Protein AF-0000000065782515 (afdb_homodimer)

Solvent-accessible surface area (backbone atoms only — not comparable to full-atom values): 26116 Å² total; per-residue (Å²): 116,58,56,31,37,41,36,32,45,35,47,73,40,68,73,28,68,67,53,33,52,54,46,47,52,49,58,46,67,49,81,62,50,52,34,40,30,36,56,42,63,67,60,34,43,53,55,33,48,52,59,72,38,81,82,46,72,58,95,89,34,67,48,20,48,75,70,47,44,49,45,44,34,13,34,26,47,5,39,51,32,50,44,50,20,17,37,29,40,43,53,74,25,47,16,30,40,39,40,16,31,34,56,53,28,25,36,20,40,66,45,66,75,50,95,87,42,74,39,43,43,27,36,42,81,72,47,64,45,47,61,65,56,54,55,35,48,73,71,63,33,30,47,32,36,23,35,34,26,14,52,61,74,35,40,69,18,47,30,58,40,67,55,50,47,38,52,51,37,38,53,39,29,84,72,24,45,19,32,38,34,40,26,38,91,48,56,29,53,40,68,38,85,92,37,82,81,36,53,38,55,67,39,31,65,69,55,45,54,51,35,47,74,72,55,54,50,47,80,80,47,45,64,55,52,52,46,44,53,53,22,43,75,64,52,23,70,39,35,33,32,22,24,54,88,46,49,51,45,37,67,73,63,64,42,92,64,34,15,34,48,45,81,127,116,58,57,29,36,41,35,34,45,36,48,72,39,69,72,29,68,67,54,33,52,54,46,47,51,47,58,43,67,49,81,61,49,52,35,40,29,37,55,43,64,67,60,34,43,53,54,33,47,53,57,73,39,84,81,46,72,57,94,89,35,68,48,20,48,75,70,48,44,50,45,43,35,12,34,25,47,4,39,50,31,48,45,50,19,17,37,28,40,44,55,73,25,46,15,32,41,37,40,16,31,33,56,54,28,25,36,20,41,65,46,65,74,50,98,87,41,74,38,45,43,26,36,41,80,74,46,62,44,48,63,64,57,53,54,37,49,74,70,62,34,30,47,33,36,23,33,34,25,14,51,61,73,34,40,70,18,48,29,58,39,65,56,50,46,38,52,51,39,38,52,37,29,84,72,25,45,19,32,39,34,40,26,36,90,48,55,29,52,39,68,38,86,91,38,82,81,37,52,39,56,66,40,31,66,68,54,44,54,49,35,48,73,70,55,53,50,47,82,79,49,44,63,54,52,53,46,43,54,52,22,41,77,63,54,23,69,38,36,34,32,22,23,55,89,44,48,50,45,37,68,73,64,64,42,92,63,34,15,33,49,45,81,128

Foldseek 3Di:
DFEEEEEEEEQVQLVDPVSVLVLLLLVLPFDGHYAYFYEHVVVLQVVCVVVVHHWDDDLNATQQAPVSLVSRCCGQQPVRQVVSQVSNVVSVQAEDEEECPVVVQWAFDQDDQDPNDRSHQATDTDDGDCVVVVVCVVVRYYYYYGQWHAHVPPGIGGYDRLLVSLRNLLNCLVPHQYEYEYAYAAQAQAQDPVDSPRFDQEDEPVNVVVCVVVCSDPSNCVVNVVSQVVSVVSRHNWYFYGHSVCSCCCRVVVDRTYYIYDYD/DFEEEEEEEEQVQLVDPVSVLVLLLLVLPFDGHYAYFYEHVVVLQVVCVVVVHHWDDDLNATQQAPVSLVSRCCGQQPVRQVVSQVSNVVSVQAEDEEECPVVVQWAFDQDDQDPNDRSHQATDTDDGDCVVVVVCVVVRYYYYYGQWHAHVPPGIGGYDRLLVSLRNLLVCLVPHQYEYEYAYAAQAQAQDPVDSPRFAQEDEPVNVVVCVVVCSDPSNCVVNVVSQVVSVVSRHNWYFYGHSVCSCCCRVVVDRTYYIYDYD

Structure (mmCIF, N/CA/C/O backbone):
data_AF-0000000065782515-model_v1
#
loop_
_entity.id
_entity.type
_entity.pdbx_description
1 polymer 'Acetylglutamate kinase'
#
loop_
_atom_site.group_PDB
_atom_site.id
_atom_site.type_symbol
_atom_site.label_atom_id
_atom_site.label_alt_id
_atom_site.label_comp_id
_atom_site.label_asym_id
_atom_site.label_entity_id
_atom_site.label_seq_id
_atom_site.pdbx_PDB_ins_code
_atom_site.Cartn_x
_atom_site.Cartn_y
_atom_site.Cartn_z
_atom_site.occupancy
_atom_site.B_iso_or_equiv
_atom_site.auth_seq_id
_atom_site.auth_comp_id
_atom_site.auth_asym_id
_atom_site.auth_atom_id
_atom_site.pdbx_PDB_model_num
ATOM 1 N N . MET A 1 1 ? 14.914 10.148 24.656 1 89.19 1 MET A N 1
ATOM 2 C CA . MET A 1 1 ? 14.195 9.477 23.578 1 89.19 1 MET A CA 1
ATOM 3 C C . MET A 1 1 ? 14.359 10.234 22.25 1 89.19 1 MET A C 1
ATOM 5 O O . MET A 1 1 ? 14.375 11.469 22.25 1 89.19 1 MET A O 1
ATOM 9 N N . GLN A 1 2 ? 14.516 9.484 21.094 1 96.38 2 GLN A N 1
ATOM 10 C CA . GLN A 1 2 ? 14.602 10.148 19.797 1 96.38 2 GLN A CA 1
ATOM 11 C C . GLN A 1 2 ? 13.281 10.844 19.453 1 96.38 2 GLN A C 1
ATOM 13 O O . GLN A 1 2 ? 12.211 10.375 19.828 1 96.38 2 GLN A O 1
ATOM 18 N N . LYS A 1 3 ? 13.352 11.953 18.781 1 97.81 3 LYS A N 1
ATOM 19 C CA . LYS A 1 3 ? 12.156 12.664 18.328 1 97.81 3 LYS A CA 1
ATOM 20 C C . LYS A 1 3 ? 11.516 11.961 17.141 1 97.81 3 LYS A C 1
ATOM 22 O O . LYS A 1 3 ? 12.219 11.43 16.266 1 97.81 3 LYS A O 1
ATOM 27 N N . LEU A 1 4 ? 10.25 11.945 17.125 1 98.69 4 LEU A N 1
ATOM 28 C CA . LEU A 1 4 ? 9.453 11.492 15.992 1 98.69 4 LEU A CA 1
ATOM 29 C C . LEU A 1 4 ? 8.359 12.5 15.656 1 98.69 4 LEU A C 1
ATOM 31 O O . LEU A 1 4 ? 7.613 12.93 16.531 1 98.69 4 LEU A O 1
ATOM 35 N N . TYR A 1 5 ? 8.32 12.922 14.43 1 98.69 5 TYR A N 1
ATOM 36 C CA . TYR A 1 5 ? 7.246 13.781 13.953 1 98.69 5 TYR A CA 1
ATOM 37 C C . TYR A 1 5 ? 6.242 12.992 13.125 1 98.69 5 TYR A C 1
ATOM 39 O O . TYR A 1 5 ? 6.617 12.312 12.164 1 98.69 5 TYR A O 1
ATOM 47 N N . ILE A 1 6 ? 5.016 12.992 13.516 1 98.75 6 ILE A N 1
ATOM 48 C CA . ILE A 1 6 ? 3.908 12.492 12.711 1 98.75 6 ILE A CA 1
ATOM 49 C C . ILE A 1 6 ? 3.174 13.656 12.055 1 98.75 6 ILE A C 1
ATOM 51 O O . ILE A 1 6 ? 2.576 14.484 12.742 1 98.75 6 ILE A O 1
ATOM 55 N N . ILE A 1 7 ? 3.242 13.703 10.773 1 98.75 7 ILE A N 1
ATOM 56 C CA . ILE A 1 7 ? 2.773 14.852 10.008 1 98.75 7 ILE A CA 1
ATOM 57 C C . ILE A 1 7 ? 1.565 14.445 9.164 1 98.75 7 ILE A C 1
ATOM 59 O O . ILE A 1 7 ? 1.663 13.57 8.305 1 98.75 7 ILE A O 1
ATOM 63 N N . LYS A 1 8 ? 0.46 15.023 9.453 1 97.94 8 LYS A N 1
ATOM 64 C CA . LYS A 1 8 ? -0.743 14.859 8.641 1 97.94 8 LYS A CA 1
ATOM 65 C C . LYS A 1 8 ? -0.917 16.031 7.672 1 97.94 8 LYS A C 1
ATOM 67 O O . LYS A 1 8 ? -0.991 17.188 8.094 1 97.94 8 LYS A O 1
ATOM 72 N N . VAL A 1 9 ? -0.971 15.711 6.426 1 97.06 9 VAL A N 1
ATOM 73 C CA . VAL A 1 9 ? -1.104 16.766 5.418 1 97.06 9 VAL A CA 1
ATOM 74 C C . VAL A 1 9 ? -2.553 16.844 4.945 1 97.06 9 VAL A C 1
ATOM 76 O O . VAL A 1 9 ? -3.219 15.812 4.781 1 97.06 9 VAL A O 1
ATOM 79 N N . GLY A 1 10 ? -3.043 18.062 4.75 1 91.38 10 GLY A N 1
ATOM 80 C CA . GLY A 1 10 ? -4.426 18.312 4.371 1 91.38 10 GLY A CA 1
ATOM 81 C C . GLY A 1 10 ? -4.703 18 2.91 1 91.38 10 GLY A C 1
ATOM 82 O O . GLY A 1 10 ? -3.779 17.938 2.1 1 91.38 10 GLY A O 1
ATOM 83 N N . GLY A 1 11 ? -5.973 17.875 2.588 1 90.38 11 GLY A N 1
ATOM 84 C CA . GLY A 1 11 ? -6.426 17.469 1.265 1 90.38 11 GLY A CA 1
ATOM 85 C C . GLY A 1 11 ? -6.074 18.484 0.186 1 90.38 11 GLY A C 1
ATOM 86 O O . GLY A 1 11 ? -5.723 18.094 -0.934 1 90.38 11 GLY A O 1
ATOM 87 N N . ASN A 1 12 ? -6.113 19.734 0.559 1 89.69 12 ASN A N 1
ATOM 88 C CA . ASN A 1 12 ? -5.848 20.781 -0.425 1 89.69 12 ASN A CA 1
ATOM 89 C C . ASN A 1 12 ? -4.414 20.719 -0.939 1 89.69 12 ASN A C 1
ATOM 91 O O . ASN A 1 12 ? -4.141 21.078 -2.086 1 89.69 12 ASN A O 1
ATOM 95 N N . ILE A 1 13 ? -3.57 20.297 -0.104 1 93.06 13 ILE A N 1
ATOM 96 C CA . ILE A 1 13 ? -2.178 20.156 -0.509 1 93.06 13 ILE A CA 1
ATOM 97 C C . ILE A 1 13 ? -2.029 18.938 -1.416 1 93.06 13 ILE A C 1
ATOM 99 O O . ILE A 1 13 ? -1.366 19 -2.453 1 93.06 13 ILE A O 1
ATOM 103 N N . ILE A 1 14 ? -2.701 17.875 -1.093 1 93.75 14 ILE A N 1
ATOM 104 C CA . ILE A 1 14 ? -2.637 16.609 -1.828 1 93.75 14 ILE A CA 1
ATOM 105 C C . ILE A 1 14 ? -3.217 16.797 -3.229 1 93.75 14 ILE A C 1
ATOM 107 O O . ILE A 1 14 ? -2.723 16.219 -4.195 1 93.75 14 ILE A O 1
ATOM 111 N N . ASP A 1 15 ? -4.168 17.672 -3.314 1 91.81 15 ASP A N 1
ATOM 112 C CA . ASP A 1 15 ? -4.93 17.828 -4.551 1 91.81 15 ASP A CA 1
ATOM 113 C C . ASP A 1 15 ? -4.254 18.797 -5.504 1 91.81 15 ASP A C 1
ATOM 115 O O . ASP A 1 15 ? -4.645 18.906 -6.668 1 91.81 15 ASP A O 1
ATOM 119 N N . ASN A 1 16 ? -3.311 19.531 -5.016 1 93.75 16 ASN A N 1
ATOM 120 C CA . ASN A 1 16 ? -2.549 20.484 -5.824 1 93.75 16 ASN A CA 1
ATOM 121 C C . ASN A 1 16 ? -1.147 19.953 -6.125 1 93.75 16 ASN A C 1
ATOM 123 O O . ASN A 1 16 ? -0.281 19.953 -5.25 1 93.75 16 ASN A O 1
ATOM 127 N N . PRO A 1 17 ? -0.937 19.609 -7.398 1 94.56 17 PRO A N 1
ATOM 128 C CA . PRO A 1 17 ? 0.329 18.969 -7.75 1 94.56 17 PRO A CA 1
ATOM 129 C C . PRO A 1 17 ? 1.548 19.797 -7.344 1 94.56 17 PRO A C 1
ATOM 131 O O . PRO A 1 17 ? 2.521 19.25 -6.824 1 94.56 17 PRO A O 1
ATOM 134 N N . GLU A 1 18 ? 1.505 21.094 -7.566 1 95.62 18 GLU A N 1
ATOM 135 C CA . GLU A 1 18 ? 2.635 21.953 -7.223 1 95.62 18 GLU A CA 1
ATOM 136 C C . GLU A 1 18 ? 2.832 22.031 -5.711 1 95.62 18 GLU A C 1
ATOM 138 O O . GLU A 1 18 ? 3.961 21.953 -5.223 1 95.62 18 GLU A O 1
ATOM 143 N N . ALA A 1 19 ? 1.727 22.203 -4.98 1 95.31 19 ALA A N 1
ATOM 144 C CA . ALA A 1 19 ? 1.79 22.25 -3.521 1 95.31 19 ALA A CA 1
ATOM 145 C C . ALA A 1 19 ? 2.305 20.938 -2.945 1 95.31 19 ALA A C 1
ATOM 147 O O . ALA A 1 19 ? 3.127 20.938 -2.025 1 95.31 19 ALA A O 1
ATOM 148 N N . LEU A 1 20 ? 1.832 19.875 -3.502 1 96.75 20 LEU A N 1
ATOM 149 C CA . LEU A 1 20 ? 2.256 18.562 -3.029 1 96.75 20 LEU A CA 1
ATOM 150 C C . LEU A 1 20 ? 3.746 18.344 -3.273 1 96.75 20 LEU A C 1
ATOM 152 O O . LEU A 1 20 ? 4.457 17.859 -2.396 1 96.75 20 LEU A O 1
ATOM 156 N N . THR A 1 21 ? 4.203 18.672 -4.449 1 97.5 21 THR A N 1
ATOM 157 C CA . THR A 1 21 ? 5.613 18.531 -4.797 1 97.5 21 THR A CA 1
ATOM 158 C C . THR A 1 21 ? 6.488 19.312 -3.824 1 97.5 21 THR A C 1
ATOM 160 O O . THR A 1 21 ? 7.484 18.797 -3.316 1 97.5 21 THR A O 1
ATOM 163 N N . SER A 1 22 ? 6.125 20.562 -3.609 1 97.25 22 SER A N 1
ATOM 164 C CA . SER A 1 22 ? 6.871 21.422 -2.684 1 97.25 22 SER A CA 1
ATOM 165 C C . SER A 1 22 ? 6.852 20.844 -1.271 1 97.25 22 SER A C 1
ATOM 167 O O . SER A 1 22 ? 7.883 20.812 -0.593 1 97.25 22 SER A O 1
ATOM 169 N N . PHE A 1 23 ? 5.727 20.422 -0.883 1 98 23 PHE A N 1
ATOM 170 C CA . PHE A 1 23 ? 5.57 19.844 0.446 1 98 23 PHE A CA 1
ATOM 171 C C . PHE A 1 23 ? 6.465 18.625 0.615 1 98 23 PHE A C 1
ATOM 173 O O . PHE A 1 23 ? 7.156 18.5 1.627 1 98 23 PHE A O 1
ATOM 180 N N . LEU A 1 24 ? 6.457 17.719 -0.338 1 98.75 24 LEU A N 1
ATOM 181 C CA . LEU A 1 24 ? 7.199 16.469 -0.233 1 98.75 24 LEU A CA 1
ATOM 182 C C . LEU A 1 24 ? 8.703 16.719 -0.263 1 98.75 24 LEU A C 1
ATOM 184 O O . LEU A 1 24 ? 9.477 16 0.377 1 98.75 24 LEU A O 1
ATOM 188 N N . LYS A 1 25 ? 9.102 17.734 -1.01 1 98.56 25 LYS A N 1
ATOM 189 C CA . LYS A 1 25 ? 10.508 18.141 -0.975 1 98.56 25 LYS A CA 1
ATOM 190 C C . LYS A 1 25 ? 10.914 18.562 0.428 1 98.56 25 LYS A C 1
ATOM 192 O O . LYS A 1 25 ? 11.961 18.156 0.932 1 98.56 25 LYS A O 1
ATOM 197 N N . ASP A 1 26 ? 10.117 19.422 1.046 1 98.5 26 ASP A N 1
ATOM 198 C CA . ASP A 1 26 ? 10.359 19.859 2.416 1 98.5 26 ASP A CA 1
ATOM 199 C C . ASP A 1 26 ? 10.344 18.688 3.383 1 98.5 26 ASP A C 1
ATOM 201 O O . ASP A 1 26 ? 11.242 18.547 4.219 1 98.5 26 ASP A O 1
ATOM 205 N N . PHE A 1 27 ? 9.414 17.859 3.279 1 98.75 27 PHE A N 1
ATOM 206 C CA . PHE A 1 27 ? 9.266 16.688 4.137 1 98.75 27 PHE A CA 1
ATOM 207 C C . PHE A 1 27 ? 10.508 15.805 4.051 1 98.75 27 PHE A C 1
ATOM 209 O O . PHE A 1 27 ? 11.023 15.352 5.078 1 98.75 27 PHE A O 1
ATOM 216 N N . ALA A 1 28 ? 10.922 15.547 2.814 1 98.81 28 ALA A N 1
ATOM 217 C CA . ALA A 1 28 ? 12.094 14.695 2.584 1 98.81 28 ALA A CA 1
ATOM 218 C C . ALA A 1 28 ? 13.336 15.289 3.244 1 98.81 28 ALA A C 1
ATOM 220 O O . ALA A 1 28 ? 14.227 14.555 3.682 1 98.81 28 ALA A O 1
ATOM 221 N N . SER A 1 29 ? 13.383 16.562 3.363 1 98.44 29 SER A N 1
ATOM 222 C CA . SER A 1 29 ? 14.578 17.234 3.859 1 98.44 29 SER A CA 1
ATOM 223 C C . SER A 1 29 ? 14.625 17.234 5.383 1 98.44 29 SER A C 1
ATOM 225 O O . SER A 1 29 ? 15.641 17.594 5.98 1 98.44 29 SER A O 1
ATOM 227 N N . LEU A 1 30 ? 13.523 16.828 6.043 1 98.25 30 LEU A N 1
ATOM 228 C CA . LEU A 1 30 ? 13.469 16.828 7.5 1 98.25 30 LEU A CA 1
ATOM 229 C C . LEU A 1 30 ? 14.469 15.836 8.078 1 98.25 30 LEU A C 1
ATOM 231 O O . LEU A 1 30 ? 14.617 14.727 7.559 1 98.25 30 LEU A O 1
ATOM 235 N N . LYS A 1 31 ? 15.094 16.109 9.156 1 95.25 31 LYS A N 1
ATOM 236 C CA . LYS A 1 31 ? 16.234 15.336 9.664 1 95.25 31 LYS A CA 1
ATOM 237 C C . LYS A 1 31 ? 15.789 14.359 10.742 1 95.25 31 LYS A C 1
ATOM 239 O O . LYS A 1 31 ? 16.469 13.359 11.008 1 95.25 31 LYS A O 1
ATOM 244 N N . GLU A 1 32 ? 14.68 14.617 11.398 1 97.06 32 GLU A N 1
ATOM 245 C CA . GLU A 1 32 ? 14.172 13.766 12.477 1 97.06 32 GLU A CA 1
ATOM 246 C C . GLU A 1 32 ? 13.391 12.578 11.914 1 97.06 32 GLU A C 1
ATOM 248 O O . GLU A 1 32 ? 13.031 12.57 10.734 1 97.06 32 GLU A O 1
ATOM 253 N N . ASN A 1 33 ? 13.188 11.547 12.734 1 98.5 33 ASN A N 1
ATOM 254 C CA . ASN A 1 33 ? 12.242 10.508 12.359 1 98.5 33 ASN A CA 1
ATOM 255 C C . ASN A 1 33 ? 10.875 11.094 12 1 98.5 33 ASN A C 1
ATOM 257 O O . ASN A 1 33 ? 10.414 12.039 12.641 1 98.5 33 ASN A O 1
ATOM 261 N N . LYS A 1 34 ? 10.312 10.578 11.008 1 98.81 34 LYS A N 1
ATOM 262 C CA . LYS A 1 34 ? 9.062 11.156 10.539 1 98.81 34 LYS A CA 1
ATOM 263 C C . LYS A 1 34 ? 8.141 10.094 9.961 1 98.81 34 LYS A C 1
ATOM 265 O O . LYS A 1 34 ? 8.609 9.086 9.422 1 98.81 34 LYS A O 1
ATOM 270 N N . ILE A 1 35 ? 6.855 10.25 10.086 1 98.94 35 ILE A N 1
ATOM 271 C CA . ILE A 1 35 ? 5.766 9.5 9.477 1 98.94 35 ILE A CA 1
ATOM 272 C C . ILE A 1 35 ? 4.785 10.461 8.812 1 98.94 35 ILE A C 1
ATOM 274 O O . ILE A 1 35 ? 4.457 11.508 9.375 1 98.94 35 ILE A O 1
ATOM 278 N N . LEU A 1 36 ? 4.418 10.18 7.613 1 98.94 36 LEU A N 1
ATOM 279 C CA . LEU A 1 36 ? 3.445 10.992 6.898 1 98.94 36 LEU A CA 1
ATOM 280 C C . LEU A 1 36 ? 2.078 10.32 6.875 1 98.94 36 LEU A C 1
ATOM 282 O O . LEU A 1 36 ? 1.979 9.117 6.598 1 98.94 36 LEU A O 1
ATOM 286 N N . VAL A 1 37 ? 1.038 11.031 7.258 1 98.81 37 VAL A N 1
ATOM 287 C CA . VAL A 1 37 ? -0.351 10.609 7.109 1 98.81 37 VAL A CA 1
ATOM 288 C C . VAL A 1 37 ? -1.067 11.531 6.121 1 98.81 37 VAL A C 1
ATOM 290 O O . VAL A 1 37 ? -0.995 12.758 6.238 1 98.81 37 VAL A O 1
ATOM 293 N N . HIS A 1 38 ? -1.693 10.891 5.133 1 98.5 38 HIS A N 1
ATOM 294 C CA . HIS A 1 38 ? -2.354 11.719 4.125 1 98.5 38 HIS A CA 1
ATOM 295 C C . HIS A 1 38 ? -3.842 11.398 4.043 1 98.5 38 HIS A C 1
ATOM 297 O O . HIS A 1 38 ? -4.285 10.352 4.52 1 98.5 38 HIS A O 1
ATOM 303 N N . GLY A 1 39 ? -4.613 12.344 3.492 1 94.94 39 GLY A N 1
ATOM 304 C CA . GLY A 1 39 ? -6 12.109 3.131 1 94.94 39 GLY A CA 1
ATOM 305 C C . GLY A 1 39 ? -6.195 11.859 1.646 1 94.94 39 GLY A C 1
ATOM 306 O O . GLY A 1 39 ? -5.363 11.211 1.004 1 94.94 39 GLY A O 1
ATOM 307 N N . GLY A 1 40 ? -7.414 12.266 1.155 1 94.94 40 GLY A N 1
ATOM 308 C CA . GLY A 1 40 ? -7.672 12.117 -0.268 1 94.94 40 GLY A CA 1
ATOM 309 C C . GLY A 1 40 ? -9.133 12.266 -0.631 1 94.94 40 GLY A C 1
ATOM 310 O O . GLY A 1 40 ? -9.562 11.82 -1.697 1 94.94 40 GLY A O 1
ATOM 311 N N . GLY A 1 41 ? -9.883 12.922 0.233 1 94.62 41 GLY A N 1
ATOM 312 C CA . GLY A 1 41 ? -11.328 12.992 0.084 1 94.62 41 GLY A CA 1
ATOM 313 C C . GLY A 1 41 ? -11.758 13.602 -1.235 1 94.62 41 GLY A C 1
ATOM 314 O O . GLY A 1 41 ? -12.695 13.109 -1.875 1 94.62 41 GLY A O 1
ATOM 315 N N . LYS A 1 42 ? -11.117 14.664 -1.64 1 94.25 42 LYS A N 1
ATOM 316 C CA . LYS A 1 42 ? -11.477 15.344 -2.881 1 94.25 42 LYS A CA 1
ATOM 317 C C . LYS A 1 42 ? -11.258 14.43 -4.086 1 94.25 42 LYS A C 1
ATOM 319 O O . LYS A 1 42 ? -12.109 14.359 -4.977 1 94.25 42 LYS A O 1
ATOM 324 N N . VAL A 1 43 ? -10.141 13.789 -4.129 1 95.94 43 VAL A N 1
ATOM 325 C CA . VAL A 1 43 ? -9.844 12.875 -5.23 1 95.94 43 VAL A CA 1
ATOM 326 C C . VAL A 1 43 ? -10.836 11.719 -5.223 1 95.94 43 VAL A C 1
ATOM 328 O O . VAL A 1 43 ? -11.312 11.297 -6.281 1 95.94 43 VAL A O 1
ATOM 331 N N . ALA A 1 44 ? -11.109 11.188 -4.031 1 97.06 44 ALA A N 1
ATOM 332 C CA . ALA A 1 44 ? -12.094 10.117 -3.914 1 97.06 44 ALA A CA 1
ATOM 333 C C . ALA A 1 44 ? -13.453 10.555 -4.461 1 97.06 44 ALA A C 1
ATOM 335 O O . ALA A 1 44 ? -14.125 9.781 -5.145 1 97.06 44 ALA A O 1
ATOM 336 N N . THR A 1 45 ? -13.82 11.781 -4.156 1 96.75 45 THR A N 1
ATOM 337 C CA . THR A 1 45 ? -15.094 12.32 -4.637 1 96.75 45 THR A CA 1
ATOM 338 C C . THR A 1 45 ? -15.094 12.43 -6.156 1 96.75 45 THR A C 1
ATOM 340 O O . THR A 1 45 ? -16.094 12.102 -6.805 1 96.75 45 THR A O 1
ATOM 343 N N . GLU A 1 46 ? -14.031 12.883 -6.711 1 95.81 46 GLU A N 1
ATOM 344 C CA . GLU A 1 46 ? -13.914 13.016 -8.156 1 95.81 46 GLU A CA 1
ATOM 345 C C . GLU A 1 46 ? -14.023 11.656 -8.852 1 95.81 46 GLU A C 1
ATOM 347 O O . GLU A 1 46 ? -14.734 11.516 -9.844 1 95.81 46 GLU A O 1
ATOM 352 N N . ILE A 1 47 ? -13.289 10.664 -8.367 1 96.44 47 ILE A N 1
ATOM 353 C CA . ILE A 1 47 ? -13.328 9.328 -8.938 1 96.44 47 ILE A CA 1
ATOM 354 C C . ILE A 1 47 ? -14.734 8.742 -8.789 1 96.44 47 ILE A C 1
ATOM 356 O O . ILE A 1 47 ? -15.234 8.086 -9.703 1 96.44 47 ILE A O 1
ATOM 360 N N . SER A 1 48 ? -15.312 8.945 -7.594 1 97.19 48 SER A N 1
ATOM 361 C CA . SER A 1 48 ? -16.672 8.477 -7.344 1 97.19 48 SER A CA 1
ATOM 362 C C . SER A 1 48 ? -17.641 9.031 -8.383 1 97.19 48 SER A C 1
ATOM 364 O O . SER A 1 48 ? -18.469 8.297 -8.93 1 97.19 48 SER A O 1
ATOM 366 N N . LYS A 1 49 ? -17.531 10.312 -8.609 1 96.38 49 LYS A N 1
ATOM 367 C CA . LYS A 1 49 ? -18.375 10.961 -9.602 1 96.38 49 LYS A CA 1
ATOM 368 C C . LYS A 1 49 ? -18.172 10.359 -10.992 1 96.38 49 LYS A C 1
ATOM 370 O O . LYS A 1 49 ? -19.125 10.156 -11.734 1 96.38 49 LYS A O 1
ATOM 375 N N . GLY A 1 50 ? -16.953 10.102 -11.367 1 94.94 50 GLY A N 1
ATOM 376 C CA . GLY A 1 50 ? -16.641 9.492 -12.648 1 94.94 50 GLY A CA 1
ATOM 377 C C . GLY A 1 50 ? -17.25 8.117 -12.828 1 94.94 50 GLY A C 1
ATOM 378 O O . GLY A 1 50 ? -17.516 7.691 -13.953 1 94.94 50 GLY A O 1
ATOM 379 N N . LEU A 1 51 ? -17.484 7.453 -11.742 1 95.94 51 LEU A N 1
ATOM 380 C CA . LEU A 1 51 ? -18.062 6.117 -11.766 1 95.94 51 LEU A CA 1
ATOM 381 C C . LEU A 1 51 ? -19.578 6.184 -11.602 1 95.94 51 LEU A C 1
ATOM 383 O O . LEU A 1 51 ? -20.25 5.148 -11.492 1 95.94 51 LEU A O 1
ATOM 387 N N . GLY A 1 52 ? -20.094 7.359 -11.43 1 94.81 52 GLY A N 1
ATOM 388 C CA . GLY A 1 52 ? -21.531 7.566 -11.32 1 94.81 52 GLY A CA 1
ATOM 389 C C . GLY A 1 52 ? -22.047 7.422 -9.898 1 94.81 52 GLY A C 1
ATOM 390 O O . GLY A 1 52 ? -23.234 7.156 -9.688 1 94.81 52 GLY A O 1
ATOM 391 N N . ILE A 1 53 ? -21.188 7.531 -8.969 1 95.12 53 ILE A N 1
ATOM 392 C CA . ILE A 1 53 ? -21.562 7.375 -7.566 1 95.12 53 ILE A CA 1
ATOM 393 C C . ILE A 1 53 ? -21.453 8.719 -6.852 1 95.12 53 ILE A C 1
ATOM 395 O O . ILE A 1 53 ? -20.391 9.344 -6.844 1 95.12 53 ILE A O 1
ATOM 399 N N . GLU A 1 54 ? -22.516 9.164 -6.227 1 95 54 GLU A N 1
ATOM 400 C CA . GLU A 1 54 ? -22.516 10.438 -5.512 1 95 54 GLU A CA 1
ATOM 401 C C . GLU A 1 54 ? -21.984 10.273 -4.086 1 95 54 GLU A C 1
ATOM 403 O O . GLU A 1 54 ? -22.469 9.406 -3.348 1 95 54 GLU A O 1
ATOM 408 N N . ALA A 1 55 ? -21.047 11.07 -3.752 1 93.12 55 ALA A N 1
ATOM 409 C CA . ALA A 1 55 ? -20.516 11.055 -2.387 1 93.12 55 ALA A CA 1
ATOM 410 C C . ALA A 1 55 ? -21.547 11.609 -1.403 1 93.12 55 ALA A C 1
ATOM 412 O O . ALA A 1 55 ? -22.25 12.57 -1.71 1 93.12 55 ALA A O 1
ATOM 413 N N . GLN A 1 56 ? -21.656 11.008 -0.27 1 92.94 56 GLN A N 1
ATOM 414 C CA . GLN A 1 56 ? -22.531 11.469 0.797 1 92.94 56 GLN A CA 1
ATOM 415 C C . GLN A 1 56 ? -21.75 11.781 2.066 1 92.94 56 GLN A C 1
ATOM 417 O O . GLN A 1 56 ? -20.953 10.953 2.529 1 92.94 56 GLN A O 1
ATOM 422 N N . MET A 1 57 ? -21.953 12.992 2.564 1 90.38 57 MET A N 1
ATOM 423 C CA . MET A 1 57 ? -21.297 13.422 3.799 1 90.38 57 MET A CA 1
ATOM 424 C C . MET A 1 57 ? -22.328 13.727 4.879 1 90.38 57 MET A C 1
ATOM 426 O O . MET A 1 57 ? -23.359 14.359 4.605 1 90.38 57 MET A O 1
ATOM 430 N N . VAL A 1 58 ? -22.062 13.219 6.09 1 86.94 58 VAL A N 1
ATOM 431 C CA . VAL A 1 58 ? -22.875 13.531 7.262 1 86.94 58 VAL A CA 1
ATOM 432 C C . VAL A 1 58 ? -21.969 13.945 8.422 1 86.94 58 VAL A C 1
ATOM 434 O O . VAL A 1 58 ? -21.062 13.195 8.812 1 86.94 58 VAL A O 1
ATOM 437 N N . ASP A 1 59 ? -22.062 15.125 8.953 1 79.31 59 ASP A N 1
ATOM 438 C CA . ASP A 1 59 ? -21.281 15.664 10.062 1 79.31 59 ASP A CA 1
ATOM 439 C C . ASP A 1 59 ? -19.797 15.633 9.75 1 79.31 59 ASP A C 1
ATOM 441 O O . ASP A 1 59 ? -18.984 15.172 10.562 1 79.31 59 ASP A O 1
ATOM 445 N N . GLY A 1 60 ? -19.516 15.945 8.57 1 77.69 60 GLY A N 1
ATOM 446 C CA . GLY A 1 60 ? -18.125 16.078 8.156 1 77.69 60 GLY A CA 1
ATOM 447 C C . GLY A 1 60 ? -17.453 14.742 7.887 1 77.69 60 GLY A C 1
ATOM 448 O O . GLY A 1 60 ? -16.25 14.688 7.656 1 77.69 60 GLY A O 1
ATOM 449 N N . ARG A 1 61 ? -18.312 13.711 7.906 1 86.25 61 ARG A N 1
ATOM 450 C CA . ARG A 1 61 ? -17.781 12.367 7.688 1 86.25 61 ARG A CA 1
ATOM 451 C C . ARG A 1 61 ? -18.422 11.703 6.48 1 86.25 61 ARG A C 1
ATOM 453 O O . ARG A 1 61 ? -19.625 11.836 6.266 1 86.25 61 ARG A O 1
ATOM 460 N N . ARG A 1 62 ? -17.625 11.07 5.754 1 92.12 62 ARG A N 1
ATOM 461 C CA . ARG A 1 62 ? -18.109 10.375 4.562 1 92.12 62 ARG A CA 1
ATOM 462 C C . ARG A 1 62 ? -18.875 9.109 4.938 1 92.12 62 ARG A C 1
ATOM 464 O O . ARG A 1 62 ? -18.406 8.305 5.742 1 92.12 62 ARG A O 1
ATOM 471 N N . ILE A 1 63 ? -20.109 9.016 4.398 1 95.5 63 ILE A N 1
ATOM 472 C CA . ILE A 1 63 ? -20.781 7.719 4.441 1 95.5 63 ILE A CA 1
ATOM 473 C C . ILE A 1 63 ? -20.062 6.734 3.521 1 95.5 63 ILE A C 1
ATOM 475 O O . ILE A 1 63 ? -19.812 7.035 2.352 1 95.5 63 ILE A O 1
ATOM 479 N N . THR A 1 64 ? -19.688 5.625 4.012 1 97.81 64 THR A N 1
ATOM 480 C CA . THR A 1 64 ? -18.891 4.676 3.246 1 97.81 64 THR A CA 1
ATOM 481 C C . THR A 1 64 ? -19.641 3.355 3.076 1 97.81 64 THR A C 1
ATOM 483 O O . THR A 1 64 ? -19.484 2.436 3.881 1 97.81 64 THR A O 1
ATOM 486 N N . ASP A 1 65 ? -20.469 3.246 2.043 1 97.31 65 ASP A N 1
ATOM 487 C CA . ASP A 1 65 ? -21.047 1.95 1.697 1 97.31 65 ASP A CA 1
ATOM 488 C C . ASP A 1 65 ? -20.031 1.077 0.961 1 97.31 65 ASP A C 1
ATOM 490 O O . ASP A 1 65 ? -18.844 1.425 0.876 1 97.31 65 ASP A O 1
ATOM 494 N N . ALA A 1 66 ? -20.453 -0.075 0.47 1 97 66 ALA A N 1
ATOM 495 C CA . ALA A 1 66 ? -19.547 -1.045 -0.132 1 97 66 ALA A CA 1
ATOM 496 C C . ALA A 1 66 ? -18.844 -0.457 -1.357 1 97 66 ALA A C 1
ATOM 498 O O . ALA A 1 66 ? -17.641 -0.649 -1.549 1 97 66 ALA A O 1
ATOM 499 N N . GLU A 1 67 ? -19.578 0.227 -2.203 1 97.19 67 GLU A N 1
ATOM 500 C CA . GLU A 1 67 ? -19 0.837 -3.4 1 97.19 67 GLU A CA 1
ATOM 501 C C . GLU A 1 67 ? -18.031 1.951 -3.041 1 97.19 67 GLU A C 1
ATOM 503 O O . GLU A 1 67 ? -16.953 2.074 -3.652 1 97.19 67 GLU A O 1
ATOM 508 N N . THR A 1 68 ? -18.406 2.764 -2.057 1 98 68 THR A N 1
ATOM 509 C CA . THR A 1 68 ? -17.547 3.842 -1.604 1 98 68 THR A CA 1
ATOM 510 C C . THR A 1 68 ? -16.266 3.281 -0.976 1 98 68 THR A C 1
ATOM 512 O O . THR A 1 68 ? -15.188 3.863 -1.12 1 98 68 THR A O 1
ATOM 515 N N . LEU A 1 69 ? -16.406 2.191 -0.293 1 98.56 69 LEU A N 1
ATOM 516 C CA . LEU A 1 69 ? -15.227 1.563 0.296 1 98.56 69 LEU A CA 1
ATOM 517 C C . LEU A 1 69 ? -14.227 1.158 -0.784 1 98.56 69 LEU A C 1
ATOM 519 O O . LEU A 1 69 ? -13.016 1.338 -0.618 1 98.56 69 LEU A O 1
ATOM 523 N N . LYS A 1 70 ? -14.727 0.572 -1.862 1 98.31 70 LYS A N 1
ATOM 524 C CA . LYS A 1 70 ? -13.859 0.229 -2.986 1 98.31 70 LYS A CA 1
ATOM 525 C C . LYS A 1 70 ? -13.109 1.455 -3.496 1 98.31 70 LYS A C 1
ATOM 527 O O . LYS A 1 70 ? -11.898 1.396 -3.729 1 98.31 70 LYS A O 1
ATOM 532 N N . ILE A 1 71 ? -13.836 2.555 -3.578 1 98.5 71 ILE A N 1
ATOM 533 C CA . ILE A 1 71 ? -13.289 3.783 -4.148 1 98.5 71 ILE A CA 1
ATOM 534 C C . ILE A 1 71 ? -12.211 4.344 -3.223 1 98.5 71 ILE A C 1
ATOM 536 O O . ILE A 1 71 ? -11.109 4.68 -3.67 1 98.5 71 ILE A O 1
ATOM 540 N N . VAL A 1 72 ? -12.484 4.418 -1.947 1 98.62 72 VAL A N 1
ATOM 541 C CA . VAL A 1 72 ? -11.516 5.031 -1.043 1 98.62 72 VAL A CA 1
ATOM 542 C C . VAL A 1 72 ? -10.297 4.125 -0.891 1 98.62 72 VAL A C 1
ATOM 544 O O . VAL A 1 72 ? -9.172 4.605 -0.729 1 98.62 72 VAL A O 1
ATOM 547 N N . THR A 1 73 ? -10.5 2.785 -0.957 1 98.88 73 THR A N 1
ATOM 548 C CA . THR A 1 73 ? -9.367 1.867 -0.912 1 98.88 73 THR A CA 1
ATOM 549 C C . THR A 1 73 ? -8.469 2.055 -2.133 1 98.88 73 THR A C 1
ATOM 551 O O . THR A 1 73 ? -7.242 2.082 -2.014 1 98.88 73 THR A O 1
ATOM 554 N N . MET A 1 74 ? -9.078 2.264 -3.295 1 98.75 74 MET A N 1
ATOM 555 C CA . MET A 1 74 ? -8.359 2.514 -4.543 1 98.75 74 MET A CA 1
ATOM 556 C C . MET A 1 74 ? -7.598 3.832 -4.477 1 98.75 74 MET A C 1
ATOM 558 O O . MET A 1 74 ? -6.414 3.889 -4.812 1 98.75 74 MET A O 1
ATOM 562 N N . VAL A 1 75 ? -8.273 4.812 -3.988 1 98.62 75 VAL A N 1
ATOM 563 C CA . VAL A 1 75 ? -7.754 6.172 -4.082 1 98.62 75 VAL A CA 1
ATOM 564 C C . VAL A 1 75 ? -6.738 6.41 -2.965 1 98.62 75 VAL A C 1
ATOM 566 O O . VAL A 1 75 ? -5.605 6.828 -3.227 1 98.62 75 VAL A O 1
ATOM 569 N N . TYR A 1 76 ? -7.105 6.105 -1.705 1 98.75 76 TYR A N 1
ATOM 570 C CA . TYR A 1 76 ? -6.227 6.387 -0.577 1 98.75 76 TYR A CA 1
ATOM 571 C C . TYR A 1 76 ? -5.055 5.414 -0.542 1 98.75 76 TYR A C 1
ATOM 573 O O . TYR A 1 76 ? -3.895 5.828 -0.457 1 98.75 76 TYR A O 1
ATOM 581 N N . GLY A 1 77 ? -5.375 4.098 -0.659 1 98.75 77 GLY A N 1
ATOM 582 C CA . GLY A 1 77 ? -4.363 3.068 -0.507 1 98.75 77 GLY A CA 1
ATOM 583 C C . GLY A 1 77 ? -3.527 2.863 -1.758 1 98.75 77 GLY A C 1
ATOM 584 O O . GLY A 1 77 ? -2.438 2.289 -1.696 1 98.75 77 GLY A O 1
ATOM 585 N N . GLY A 1 78 ? -4.062 3.291 -2.861 1 98.69 78 GLY A N 1
ATOM 586 C CA . GLY A 1 78 ? -3.395 3.115 -4.141 1 98.69 78 GLY A CA 1
ATOM 587 C C . GLY A 1 78 ? -2.887 4.418 -4.734 1 98.69 78 GLY A C 1
ATOM 588 O O . GLY A 1 78 ? -1.744 4.809 -4.492 1 98.69 78 GLY A O 1
ATOM 589 N N . LEU A 1 79 ? -3.781 5.18 -5.344 1 98.62 79 LEU A N 1
ATOM 590 C CA . LEU A 1 79 ? -3.438 6.32 -6.184 1 98.62 79 LEU A CA 1
ATOM 591 C C . LEU A 1 79 ? -2.607 7.336 -5.402 1 98.62 79 LEU A C 1
ATOM 593 O O . LEU A 1 79 ? -1.471 7.633 -5.777 1 98.62 79 LEU A O 1
ATOM 597 N N . ILE A 1 80 ? -3.111 7.785 -4.332 1 98.62 80 ILE A N 1
ATOM 598 C CA . ILE A 1 80 ? -2.459 8.875 -3.609 1 98.62 80 ILE A CA 1
ATOM 599 C C . ILE A 1 80 ? -1.228 8.336 -2.879 1 98.62 80 ILE A C 1
ATOM 601 O O . ILE A 1 80 ? -0.127 8.875 -3.033 1 98.62 80 ILE A O 1
ATOM 605 N N . ASN A 1 81 ? -1.405 7.297 -2.143 1 98.88 81 ASN A N 1
ATOM 606 C CA . ASN A 1 81 ? -0.355 6.758 -1.284 1 98.88 81 ASN A CA 1
ATOM 607 C C . ASN A 1 81 ? 0.88 6.363 -2.088 1 98.88 81 ASN A C 1
ATOM 609 O O . ASN A 1 81 ? 1.996 6.77 -1.759 1 98.88 81 ASN A O 1
ATOM 613 N N . LYS A 1 82 ? 0.691 5.605 -3.154 1 98.88 82 LYS A N 1
ATOM 614 C CA . LYS A 1 82 ? 1.827 5.066 -3.895 1 98.88 82 LYS A CA 1
ATOM 615 C C . LYS A 1 82 ? 2.516 6.152 -4.715 1 98.88 82 LYS A C 1
ATOM 617 O O . LYS A 1 82 ? 3.732 6.117 -4.906 1 98.88 82 LYS A O 1
ATOM 622 N N . ASN A 1 83 ? 1.748 7.16 -5.168 1 98.75 83 ASN A N 1
ATOM 623 C CA . ASN A 1 83 ? 2.385 8.289 -5.844 1 98.75 83 ASN A CA 1
ATOM 624 C C . ASN A 1 83 ? 3.238 9.109 -4.883 1 98.75 83 ASN A C 1
ATOM 626 O O . ASN A 1 83 ? 4.316 9.578 -5.25 1 98.75 83 ASN A O 1
ATOM 630 N N . ILE A 1 84 ? 2.738 9.289 -3.688 1 98.88 84 ILE A N 1
ATOM 631 C CA . ILE A 1 84 ? 3.525 9.992 -2.68 1 98.88 84 ILE A CA 1
ATOM 632 C C . ILE A 1 84 ? 4.828 9.234 -2.426 1 98.88 84 ILE A C 1
ATOM 634 O O . ILE A 1 84 ? 5.902 9.844 -2.363 1 98.88 84 ILE A O 1
ATOM 638 N N . VAL A 1 85 ? 4.773 7.941 -2.326 1 98.94 85 VAL A N 1
ATOM 639 C CA . VAL A 1 85 ? 5.953 7.121 -2.068 1 98.94 85 VAL A CA 1
ATOM 640 C C . VAL A 1 85 ? 6.953 7.273 -3.211 1 98.94 85 VAL A C 1
ATOM 642 O O . VAL A 1 85 ? 8.148 7.469 -2.979 1 98.94 85 VAL A O 1
ATOM 645 N N . ALA A 1 86 ? 6.469 7.195 -4.43 1 98.88 86 ALA A N 1
ATOM 646 C CA . ALA A 1 86 ? 7.344 7.352 -5.59 1 98.88 86 ALA A CA 1
ATOM 647 C C . ALA A 1 86 ? 8.039 8.711 -5.574 1 98.88 86 ALA A C 1
ATOM 649 O O . ALA A 1 86 ? 9.234 8.812 -5.844 1 98.88 86 ALA A O 1
ATOM 650 N N . LYS A 1 87 ? 7.293 9.742 -5.285 1 98.81 87 LYS A N 1
ATOM 651 C CA . LYS A 1 87 ? 7.844 11.094 -5.254 1 98.81 87 LYS A CA 1
ATOM 652 C C . LYS A 1 87 ? 8.867 11.242 -4.133 1 98.81 87 LYS A C 1
ATOM 654 O O . LYS A 1 87 ? 9.875 11.93 -4.293 1 98.81 87 LYS A O 1
ATOM 659 N N . LEU A 1 88 ? 8.586 10.633 -2.994 1 98.94 88 LEU A N 1
ATOM 660 C CA . LEU A 1 88 ? 9.555 10.688 -1.903 1 98.94 88 LEU A CA 1
ATOM 661 C C . LEU A 1 88 ? 10.844 9.961 -2.283 1 98.94 88 LEU A C 1
ATOM 663 O O . LEU A 1 88 ? 11.938 10.422 -1.953 1 98.94 88 LEU A O 1
ATOM 667 N N . GLN A 1 89 ? 10.711 8.805 -2.975 1 98.88 89 GLN A N 1
ATOM 668 C CA . GLN A 1 89 ? 11.914 8.141 -3.461 1 98.88 89 GLN A CA 1
ATOM 669 C C . GLN A 1 89 ? 12.758 9.07 -4.328 1 98.88 89 GLN A C 1
ATOM 671 O O . GLN A 1 89 ? 13.984 9.109 -4.203 1 98.88 89 GLN A O 1
ATOM 676 N N . SER A 1 90 ? 12.086 9.867 -5.184 1 98.62 90 SER A N 1
ATOM 677 C CA . SER A 1 90 ? 12.789 10.781 -6.078 1 98.62 90 SER A CA 1
ATOM 678 C C . SER A 1 90 ? 13.469 11.906 -5.297 1 98.62 90 SER A C 1
ATOM 680 O O . SER A 1 90 ? 14.359 12.578 -5.82 1 98.62 90 SER A O 1
ATOM 682 N N . ASN A 1 91 ? 13.055 12.164 -4.102 1 98.62 91 ASN A N 1
ATOM 683 C CA . ASN A 1 91 ? 13.656 13.156 -3.221 1 98.62 91 ASN A CA 1
ATOM 684 C C . ASN A 1 91 ? 14.625 12.516 -2.234 1 98.62 91 ASN A C 1
ATOM 686 O O . ASN A 1 91 ? 14.914 13.094 -1.183 1 98.62 91 ASN A O 1
ATOM 690 N N . GLU A 1 92 ? 15.016 11.273 -2.514 1 98 92 GLU A N 1
ATOM 691 C CA . GLU A 1 92 ? 15.992 10.531 -1.729 1 98 92 GLU A CA 1
ATOM 692 C C . GLU A 1 92 ? 15.5 10.305 -0.302 1 98 92 GLU A C 1
ATOM 694 O O . GLU A 1 92 ? 16.281 10.344 0.646 1 98 92 GLU A O 1
ATOM 699 N N . CYS A 1 93 ? 14.305 10.219 -0.126 1 98.75 93 CYS A N 1
ATOM 700 C CA . CYS A 1 93 ? 13.641 9.805 1.105 1 98.75 93 CYS A CA 1
ATOM 701 C C . CYS A 1 93 ? 13.039 8.414 0.952 1 98.75 93 CYS A C 1
ATOM 703 O O . CYS A 1 93 ? 11.977 8.258 0.338 1 98.75 93 CYS A O 1
ATOM 705 N N . ASN A 1 94 ? 13.742 7.387 1.431 1 98.81 94 ASN A N 1
ATOM 706 C CA . ASN A 1 94 ? 13.234 6.023 1.314 1 98.81 94 ASN A CA 1
ATOM 707 C C . ASN A 1 94 ? 11.93 5.84 2.092 1 98.81 94 ASN A C 1
ATOM 709 O O . ASN A 1 94 ? 11.914 5.961 3.318 1 98.81 94 ASN A O 1
ATOM 713 N N . ALA A 1 95 ? 10.844 5.594 1.366 1 98.94 95 ALA A N 1
ATOM 714 C CA . ALA A 1 95 ? 9.516 5.586 1.979 1 98.94 95 ALA A CA 1
ATOM 715 C C . ALA A 1 95 ? 8.781 4.281 1.684 1 98.94 95 ALA A C 1
ATOM 717 O O . ALA A 1 95 ? 9.172 3.529 0.789 1 98.94 95 ALA A O 1
ATOM 718 N N . ILE A 1 96 ? 7.773 4.023 2.445 1 98.94 96 ILE A N 1
ATOM 719 C CA . ILE A 1 96 ? 6.91 2.857 2.287 1 98.94 96 ILE A CA 1
ATOM 720 C C . ILE A 1 96 ? 5.457 3.254 2.543 1 98.94 96 ILE A C 1
ATOM 722 O O . ILE A 1 96 ? 5.156 3.916 3.537 1 98.94 96 ILE A O 1
ATOM 726 N N . GLY A 1 97 ? 4.613 2.924 1.601 1 98.94 97 GLY A N 1
ATOM 727 C CA . GLY A 1 97 ? 3.193 3.221 1.725 1 98.94 97 GLY A CA 1
ATOM 728 C C . GLY A 1 97 ? 2.422 2.148 2.469 1 98.94 97 GLY A C 1
ATOM 729 O O . GLY A 1 97 ? 2.508 0.966 2.129 1 98.94 97 GLY A O 1
ATOM 730 N N . LEU A 1 98 ? 1.579 2.58 3.451 1 98.94 98 LEU A N 1
ATOM 731 C CA . LEU A 1 98 ? 0.919 1.628 4.336 1 98.94 98 LEU A CA 1
ATOM 732 C C . LEU A 1 98 ? -0.535 2.021 4.574 1 98.94 98 LEU A C 1
ATOM 734 O O . LEU A 1 98 ? -0.891 3.197 4.457 1 98.94 98 LEU A O 1
ATOM 738 N N . THR A 1 99 ? -1.373 1.06 4.84 1 98.94 99 THR A N 1
ATOM 739 C CA . THR A 1 99 ? -2.648 1.208 5.527 1 98.94 99 THR A CA 1
ATOM 740 C C . THR A 1 99 ? -2.604 0.539 6.898 1 98.94 99 THR A C 1
ATOM 742 O O . THR A 1 99 ? -1.603 -0.086 7.258 1 98.94 99 THR A O 1
ATOM 745 N N . GLY A 1 100 ? -3.672 0.675 7.645 1 98.88 100 GLY A N 1
ATOM 746 C CA . GLY A 1 100 ? -3.75 0.02 8.938 1 98.88 100 GLY A CA 1
ATOM 747 C C . GLY A 1 100 ? -3.705 -1.493 8.844 1 98.88 100 GLY A C 1
ATOM 748 O O . GLY A 1 100 ? -3.371 -2.17 9.82 1 98.88 100 GLY A O 1
ATOM 749 N N . ALA A 1 101 ? -4.039 -2.08 7.711 1 98.88 101 ALA A N 1
ATOM 750 C CA . ALA A 1 101 ? -4.031 -3.531 7.539 1 98.88 101 ALA A CA 1
ATOM 751 C C . ALA A 1 101 ? -2.607 -4.055 7.379 1 98.88 101 ALA A C 1
ATOM 753 O O . ALA A 1 101 ? -2.324 -5.211 7.703 1 98.88 101 ALA A O 1
ATOM 754 N N . ASP A 1 102 ? -1.716 -3.24 6.809 1 98.94 102 ASP A N 1
ATOM 755 C CA . ASP A 1 102 ? -0.336 -3.645 6.559 1 98.94 102 ASP A CA 1
ATOM 756 C C . ASP A 1 102 ? 0.402 -3.92 7.867 1 98.94 102 ASP A C 1
ATOM 758 O O . ASP A 1 102 ? 0.522 -3.035 8.719 1 98.94 102 ASP A O 1
ATOM 762 N N . ALA A 1 103 ? 0.847 -5.16 8.008 1 98.88 103 ALA A N 1
ATOM 763 C CA . ALA A 1 103 ? 1.551 -5.609 9.203 1 98.88 103 ALA A CA 1
ATOM 764 C C . ALA A 1 103 ? 0.682 -5.441 10.445 1 98.88 103 ALA A C 1
ATOM 766 O O . ALA A 1 103 ? 1.196 -5.223 11.547 1 98.88 103 ALA A O 1
ATOM 767 N N . ASN A 1 104 ? -0.614 -5.316 10.203 1 98.69 104 ASN A N 1
ATOM 768 C CA . ASN A 1 104 ? -1.599 -5.25 11.281 1 98.69 104 ASN A CA 1
ATOM 769 C C . ASN A 1 104 ? -1.37 -4.035 12.172 1 98.69 104 ASN A C 1
ATOM 771 O O . ASN A 1 104 ? -1.507 -4.125 13.398 1 98.69 104 ASN A O 1
ATOM 775 N N . ILE A 1 105 ? -1.055 -2.945 11.617 1 98.69 105 ILE A N 1
ATOM 776 C CA . ILE A 1 105 ? -0.641 -1.756 12.352 1 98.69 105 ILE A CA 1
ATOM 777 C C . ILE A 1 105 ? -1.834 -1.179 13.109 1 98.69 105 ILE A C 1
ATOM 779 O O . ILE A 1 105 ? -1.68 -0.653 14.219 1 98.69 105 ILE A O 1
ATOM 783 N N . MET A 1 106 ? -3.055 -1.226 12.5 1 98.81 106 MET A N 1
ATOM 784 C CA . MET A 1 106 ? -4.203 -0.581 13.133 1 98.81 106 MET A CA 1
ATOM 785 C C . MET A 1 106 ? -5.465 -1.419 12.953 1 98.81 106 MET A C 1
ATOM 787 O O . MET A 1 106 ? -5.996 -1.517 11.852 1 98.81 106 MET A O 1
ATOM 791 N N . LEU A 1 107 ? -5.938 -1.954 14.047 1 98.75 107 LEU A N 1
ATOM 792 C CA . LEU A 1 107 ? -7.199 -2.68 14.102 1 98.75 107 LEU A CA 1
ATOM 793 C C . LEU A 1 107 ? -8.344 -1.749 14.484 1 98.75 107 LEU A C 1
ATOM 795 O O . LEU A 1 107 ? -8.211 -0.936 15.398 1 98.75 107 LEU A O 1
ATOM 799 N N . SER A 1 108 ? -9.43 -1.851 13.711 1 98.75 108 SER A N 1
ATOM 800 C CA . SER A 1 108 ? -10.609 -1.041 13.969 1 98.75 108 SER A CA 1
ATOM 801 C C . SER A 1 108 ? -11.875 -1.894 13.969 1 98.75 108 SER A C 1
ATOM 803 O O . SER A 1 108 ? -11.852 -3.053 13.547 1 98.75 108 SER A O 1
ATOM 805 N N . SER A 1 109 ? -12.93 -1.382 14.492 1 98.31 109 SER A N 1
ATOM 806 C CA . SER A 1 109 ? -14.273 -1.928 14.328 1 98.31 109 SER A CA 1
ATOM 807 C C . SER A 1 109 ? -15.164 -0.971 13.539 1 98.31 109 SER A C 1
ATOM 809 O O . SER A 1 109 ? -14.961 0.245 13.578 1 98.31 109 SER A O 1
ATOM 811 N N . LYS A 1 110 ? -16.047 -1.577 12.828 1 97.5 110 LYS A N 1
ATOM 812 C CA . LYS A 1 110 ? -17.031 -0.748 12.141 1 97.5 110 LYS A CA 1
ATOM 813 C C . LYS A 1 110 ? -17.781 0.152 13.117 1 97.5 110 LYS A C 1
ATOM 815 O O . LYS A 1 110 ? -18.234 -0.309 14.164 1 97.5 110 LYS A O 1
ATOM 820 N N . ARG A 1 111 ? -17.812 1.419 12.797 1 96 111 ARG A N 1
ATOM 821 C CA . ARG A 1 111 ? -18.531 2.369 13.641 1 96 111 ARG A CA 1
ATOM 822 C C . ARG A 1 111 ? -20 1.983 13.773 1 96 111 ARG A C 1
ATOM 824 O O . ARG A 1 111 ? -20.703 1.796 12.773 1 96 111 ARG A O 1
ATOM 831 N N . PRO A 1 112 ? -20.484 1.75 14.969 1 94.25 112 PRO A N 1
ATOM 832 C CA . PRO A 1 112 ? -21.906 1.419 15.141 1 94.25 112 PRO A CA 1
ATOM 833 C C . PRO A 1 112 ? -22.828 2.574 14.758 1 94.25 112 PRO A C 1
ATOM 835 O O . PRO A 1 112 ? -22.359 3.699 14.562 1 94.25 112 PRO A O 1
ATOM 838 N N . LEU A 1 113 ? -24.094 2.219 14.664 1 90.88 113 LEU A N 1
ATOM 839 C CA . LEU A 1 113 ? -25.125 3.242 14.461 1 90.88 113 LEU A CA 1
ATOM 840 C C . LEU A 1 113 ? -25.031 4.316 15.539 1 90.88 113 LEU A C 1
ATOM 842 O O . LEU A 1 113 ? -24.953 4.004 16.719 1 90.88 113 LEU A O 1
ATOM 846 N N . LYS A 1 114 ? -24.859 5.539 15.125 1 83.81 114 LYS A N 1
ATOM 847 C CA . LYS A 1 114 ? -24.812 6.664 16.062 1 83.81 114 LYS A CA 1
ATOM 848 C C . LYS A 1 114 ? -25.859 7.727 15.688 1 83.81 114 LYS A C 1
ATOM 850 O O . LYS A 1 114 ? -25.859 8.234 14.57 1 83.81 114 LYS A O 1
ATOM 855 N N . ASN A 1 115 ? -26.688 8.016 16.594 1 85.38 115 ASN A N 1
ATOM 856 C CA . ASN A 1 115 ? -27.719 9.023 16.391 1 85.38 115 ASN A CA 1
ATOM 857 C C . ASN A 1 115 ? -28.531 8.742 15.133 1 85.38 115 ASN A C 1
ATOM 859 O O . ASN A 1 115 ? -28.781 9.648 14.336 1 85.38 115 ASN A O 1
ATOM 863 N N . GLY A 1 116 ? -28.734 7.48 14.789 1 88 116 GLY A N 1
ATOM 864 C CA . GLY A 1 116 ? -29.578 7.062 13.688 1 88 116 GLY A CA 1
ATOM 865 C C . GLY A 1 116 ? -28.859 7.055 12.352 1 88 116 GLY A C 1
ATOM 866 O O . GLY A 1 116 ? -29.469 6.797 11.312 1 88 116 GLY A O 1
ATOM 867 N N . ILE A 1 117 ? -27.578 7.355 12.438 1 91.75 117 ILE A N 1
ATOM 868 C CA . ILE A 1 117 ? -26.844 7.414 11.18 1 91.75 117 ILE A CA 1
ATOM 869 C C . ILE A 1 117 ? -25.938 6.188 11.062 1 91.75 117 ILE A C 1
ATOM 871 O O . ILE A 1 117 ? -25.188 5.859 11.992 1 91.75 117 ILE A O 1
ATOM 875 N N . ASP A 1 118 ? -26.078 5.438 9.961 1 94.44 118 ASP A N 1
ATOM 876 C CA . ASP A 1 118 ? -25.172 4.355 9.602 1 94.44 118 ASP A CA 1
ATOM 877 C C . ASP A 1 118 ? -24.094 4.844 8.641 1 94.44 118 ASP A C 1
ATOM 879 O O . ASP A 1 118 ? -24.359 5.035 7.445 1 94.44 118 ASP A O 1
ATOM 883 N N . TYR A 1 119 ? -22.875 4.969 9.141 1 95.69 119 TYR A N 1
ATOM 884 C CA . TYR A 1 119 ? -21.781 5.484 8.32 1 95.69 119 TYR A CA 1
ATOM 885 C C . TYR A 1 119 ? -21.188 4.391 7.438 1 95.69 119 TYR A C 1
ATOM 887 O O . TYR A 1 119 ? -20.328 4.656 6.602 1 95.69 119 TYR A O 1
ATOM 895 N N . GLY A 1 120 ? -21.688 3.17 7.613 1 97.31 120 GLY A N 1
ATOM 896 C CA . GLY A 1 120 ? -21.219 2.07 6.789 1 97.31 120 GLY A CA 1
ATOM 897 C C . GLY A 1 120 ? -19.859 1.546 7.211 1 97.31 120 GLY A C 1
ATOM 898 O O . GLY A 1 120 ? -19.625 1.279 8.391 1 97.31 120 GLY A O 1
ATOM 899 N N . PHE A 1 121 ? -18.953 1.358 6.305 1 98.31 121 PHE A N 1
ATOM 900 C CA . PHE A 1 121 ? -17.641 0.758 6.531 1 98.31 121 PHE A CA 1
ATOM 901 C C . PHE A 1 121 ? -16.641 1.804 7.008 1 98.31 121 PHE A C 1
ATOM 903 O O . PHE A 1 121 ? -15.562 1.945 6.434 1 98.31 121 PHE A O 1
ATOM 910 N N . VAL A 1 122 ? -17 2.482 8.047 1 97.94 122 VAL A N 1
ATOM 911 C CA . VAL A 1 122 ? -16.141 3.436 8.734 1 97.94 122 VAL A CA 1
ATOM 912 C C . VAL A 1 122 ? -15.562 2.791 9.992 1 97.94 122 VAL A C 1
ATOM 914 O O . VAL A 1 122 ? -16.266 2.09 10.719 1 97.94 122 VAL A O 1
ATOM 917 N N . GLY A 1 123 ? -14.273 3.006 10.227 1 97.75 123 GLY A N 1
ATOM 918 C CA . GLY A 1 123 ? -13.617 2.309 11.32 1 97.75 123 GLY A CA 1
ATOM 919 C C . GLY A 1 123 ? -13.391 3.184 12.539 1 97.75 123 GLY A C 1
ATOM 920 O O . GLY A 1 123 ? -12.953 4.328 12.414 1 97.75 123 GLY A O 1
ATOM 921 N N . ASP A 1 124 ? -13.695 2.689 13.711 1 96.94 124 ASP A N 1
ATOM 922 C CA . ASP A 1 124 ? -13.234 3.203 14.992 1 96.94 124 ASP A CA 1
ATOM 923 C C . ASP A 1 124 ? -12.039 2.406 15.516 1 96.94 124 ASP A C 1
ATOM 925 O O . ASP A 1 124 ? -12.148 1.204 15.758 1 96.94 124 ASP A O 1
ATOM 929 N N . VAL A 1 125 ? -10.977 3.105 15.656 1 97.81 125 VAL A N 1
ATOM 930 C CA . VAL A 1 125 ? -9.719 2.436 15.977 1 97.81 125 VAL A CA 1
ATOM 931 C C . VAL A 1 125 ? -9.82 1.768 17.344 1 97.81 125 VAL A C 1
ATOM 933 O O . VAL A 1 125 ? -10.273 2.387 18.312 1 97.81 125 V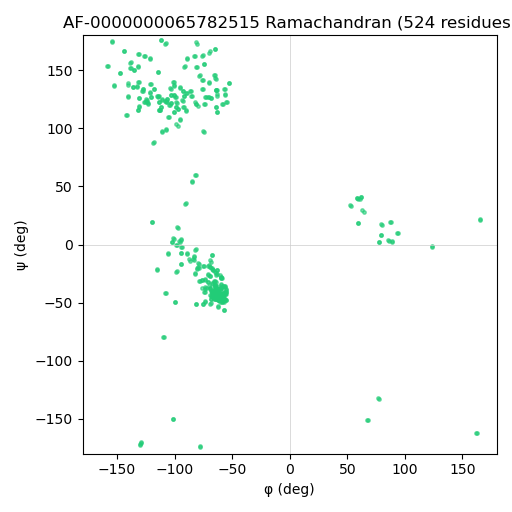AL A O 1
ATOM 936 N N . LYS A 1 126 ? -9.375 0.5 17.422 1 98.19 126 LYS A N 1
ATOM 937 C CA . LYS A 1 126 ? -9.391 -0.27 18.656 1 98.19 126 LYS A CA 1
ATOM 938 C C . LYS A 1 126 ? -7.984 -0.457 19.219 1 98.19 126 LYS A C 1
ATOM 940 O O . LYS A 1 126 ? -7.77 -0.378 20.422 1 98.19 126 LYS A O 1
ATOM 945 N N . LYS A 1 127 ? -7.113 -0.719 18.328 1 98.19 127 LYS A N 1
ATOM 946 C CA . LYS A 1 127 ? -5.754 -1.06 18.75 1 98.19 127 LYS A CA 1
ATOM 947 C C . LYS A 1 127 ? -4.738 -0.682 17.672 1 98.19 127 LYS A C 1
ATOM 949 O O . LYS A 1 127 ? -4.977 -0.89 16.484 1 98.19 127 LYS A O 1
ATOM 954 N N . VAL A 1 128 ? -3.617 -0.11 18.109 1 98.69 128 VAL A N 1
ATOM 955 C CA . VAL A 1 128 ? -2.492 0.18 17.234 1 98.69 128 VAL A CA 1
ATOM 956 C C . VAL A 1 128 ? -1.283 -0.657 17.641 1 98.69 128 VAL A C 1
ATOM 958 O O . VAL A 1 128 ? -0.949 -0.738 18.828 1 98.69 128 VAL A O 1
ATOM 961 N N . HIS A 1 129 ? -0.68 -1.377 16.734 1 98.44 129 HIS A N 1
ATOM 962 C CA . HIS A 1 129 ? 0.564 -2.113 16.938 1 98.44 129 HIS A CA 1
ATOM 963 C C . HIS A 1 129 ? 1.759 -1.326 16.406 1 98.44 129 HIS A C 1
ATOM 965 O O . HIS A 1 129 ? 2.07 -1.387 15.211 1 98.44 129 HIS A O 1
ATOM 971 N N . PRO A 1 130 ? 2.516 -0.726 17.266 1 98.38 130 PRO A N 1
ATOM 972 C CA . PRO A 1 130 ? 3.514 0.242 16.797 1 98.38 130 PRO A CA 1
ATOM 973 C C . PRO A 1 130 ? 4.816 -0.42 16.359 1 98.38 130 PRO A C 1
ATOM 975 O O . PRO A 1 130 ? 5.648 0.22 15.711 1 98.38 130 PRO A O 1
ATOM 978 N N . GLN A 1 131 ? 5.059 -1.702 16.656 1 98.44 131 GLN A N 1
ATOM 979 C CA . GLN A 1 131 ? 6.359 -2.344 16.516 1 98.44 131 GLN A CA 1
ATOM 980 C C . GLN A 1 131 ? 6.82 -2.338 15.062 1 98.44 131 GLN A C 1
ATOM 982 O O . GLN A 1 131 ? 7.984 -2.047 14.773 1 98.44 131 GLN A O 1
ATOM 987 N N . PRO A 1 132 ? 5.91 -2.684 14.141 1 98.62 132 PRO A N 1
ATOM 988 C CA . PRO A 1 132 ? 6.371 -2.662 12.75 1 98.62 132 PRO A CA 1
ATOM 989 C C . PRO A 1 132 ? 6.863 -1.284 12.312 1 98.62 132 PRO A C 1
ATOM 991 O O . PRO A 1 132 ? 7.82 -1.183 11.539 1 98.62 132 PRO A O 1
ATOM 994 N N . LEU A 1 133 ? 6.223 -0.263 12.766 1 98.81 133 LEU A N 1
ATOM 995 C CA . LEU A 1 133 ? 6.633 1.095 12.422 1 98.81 133 LEU A CA 1
ATOM 996 C C . LEU A 1 133 ? 7.984 1.43 13.047 1 98.81 133 LEU A C 1
ATOM 998 O O . LEU A 1 133 ? 8.828 2.066 12.406 1 98.81 133 LEU A O 1
ATOM 1002 N N . ILE A 1 134 ? 8.164 1.004 14.281 1 98.62 134 ILE A N 1
ATOM 1003 C CA . ILE A 1 134 ? 9.43 1.219 14.961 1 98.62 134 ILE A CA 1
ATOM 1004 C C . ILE A 1 134 ? 10.555 0.539 14.188 1 98.62 134 ILE A C 1
ATOM 1006 O O . ILE A 1 134 ? 11.625 1.128 13.984 1 98.62 134 ILE A O 1
ATOM 1010 N N . HIS A 1 135 ? 10.312 -0.657 13.703 1 98.25 135 HIS A N 1
ATOM 1011 C CA . HIS A 1 135 ? 11.305 -1.401 12.945 1 98.25 135 HIS A CA 1
ATOM 1012 C C . HIS A 1 135 ? 11.625 -0.704 11.625 1 98.25 135 HIS A C 1
ATOM 1014 O O . HIS A 1 135 ? 12.797 -0.602 11.242 1 98.25 135 HIS A O 1
ATOM 1020 N N . LEU A 1 136 ? 10.625 -0.245 10.953 1 98.69 136 LEU A N 1
ATOM 1021 C CA . LEU A 1 136 ? 10.844 0.456 9.688 1 98.69 136 LEU A CA 1
ATOM 1022 C C . LEU A 1 136 ? 11.68 1.713 9.906 1 98.69 136 LEU A C 1
ATOM 1024 O O . LEU A 1 136 ? 12.656 1.944 9.188 1 98.69 136 LEU A O 1
ATOM 1028 N N . LEU A 1 137 ? 11.289 2.461 10.883 1 98.56 137 LEU A N 1
ATOM 1029 C CA . LEU A 1 137 ? 12.016 3.689 11.18 1 98.56 137 LEU A CA 1
ATOM 1030 C C . LEU A 1 137 ? 13.469 3.393 11.523 1 98.56 137 LEU A C 1
ATOM 1032 O O . LEU A 1 137 ? 14.375 4.129 11.109 1 98.56 137 LEU A O 1
ATOM 1036 N N . SER A 1 138 ? 13.688 2.307 12.219 1 97.69 138 SER A N 1
ATOM 1037 C CA . SER A 1 138 ? 15.047 1.938 12.609 1 97.69 138 SER A CA 1
ATOM 1038 C C . SER A 1 138 ? 15.883 1.569 11.391 1 97.69 138 SER A C 1
ATOM 1040 O O . SER A 1 138 ? 17.109 1.604 11.445 1 97.69 138 SER A O 1
ATOM 1042 N N . GLN A 1 139 ? 15.242 1.199 10.312 1 97.31 139 GLN A N 1
ATOM 1043 C CA . GLN A 1 139 ? 15.938 0.835 9.086 1 97.31 139 GLN A CA 1
ATOM 1044 C C . GLN A 1 139 ? 16.047 2.031 8.141 1 97.31 139 GLN A C 1
ATOM 1046 O O . GLN A 1 139 ? 16.453 1.882 6.988 1 97.31 139 GLN A O 1
ATOM 1051 N N . GLY A 1 140 ? 15.609 3.188 8.586 1 97.69 140 GLY A N 1
ATOM 1052 C CA . GLY A 1 140 ? 15.68 4.387 7.766 1 97.69 140 GLY A CA 1
ATOM 1053 C C . GLY A 1 140 ? 14.578 4.473 6.73 1 97.69 140 GLY A C 1
ATOM 1054 O O . GLY A 1 140 ? 14.703 5.18 5.73 1 97.69 140 GLY A O 1
ATOM 1055 N N . ILE A 1 141 ? 13.539 3.713 6.891 1 98.81 141 ILE A N 1
ATOM 1056 C CA . ILE A 1 141 ? 12.406 3.727 5.969 1 98.81 141 ILE A CA 1
ATOM 1057 C C . ILE A 1 141 ? 11.281 4.582 6.551 1 98.81 141 ILE A C 1
ATOM 1059 O O . ILE A 1 141 ? 10.867 4.371 7.691 1 98.81 141 ILE A O 1
ATOM 1063 N N . THR A 1 142 ? 10.781 5.535 5.84 1 98.94 142 THR A N 1
ATOM 1064 C CA . THR A 1 142 ? 9.773 6.488 6.277 1 98.94 142 THR A CA 1
ATOM 1065 C C . THR A 1 142 ? 8.367 5.98 5.945 1 98.94 142 THR A C 1
ATOM 1067 O O . THR A 1 142 ? 8.008 5.855 4.773 1 98.94 142 THR A O 1
ATOM 1070 N N . PRO A 1 143 ? 7.535 5.766 6.93 1 98.94 143 PRO A N 1
ATOM 1071 C CA . PRO A 1 143 ? 6.176 5.309 6.645 1 98.94 143 PRO A CA 1
ATOM 1072 C C . PRO A 1 143 ? 5.27 6.422 6.125 1 98.94 143 PRO A C 1
ATOM 1074 O O . PRO A 1 143 ? 5.328 7.551 6.617 1 98.94 143 PRO A O 1
ATOM 1077 N N . VAL A 1 144 ? 4.551 6.145 5.09 1 99 144 VAL A N 1
ATOM 1078 C CA . VAL A 1 144 ? 3.451 6.949 4.566 1 99 144 VAL A CA 1
ATOM 1079 C C . VAL A 1 144 ? 2.133 6.199 4.742 1 99 144 VAL A C 1
ATOM 1081 O O . VAL A 1 144 ? 1.904 5.176 4.094 1 99 144 VAL A O 1
ATOM 1084 N N . VAL A 1 145 ? 1.223 6.73 5.543 1 98.94 145 VAL A N 1
ATOM 1085 C CA . VAL A 1 145 ? 0.07 5.953 5.98 1 98.94 145 VAL A CA 1
ATOM 1086 C C . VAL A 1 145 ? -1.209 6.547 5.395 1 98.94 145 VAL A C 1
ATOM 1088 O O . VAL A 1 145 ? -1.473 7.742 5.547 1 98.94 145 VAL A O 1
ATOM 1091 N N . ALA A 1 146 ? -1.953 5.723 4.66 1 98.88 146 ALA A N 1
ATOM 1092 C CA . ALA A 1 146 ? -3.283 6.078 4.172 1 98.88 146 ALA A CA 1
ATOM 1093 C C . ALA A 1 146 ? -4.336 5.887 5.258 1 98.88 146 ALA A C 1
ATOM 1095 O O . ALA A 1 146 ? -4.16 5.066 6.16 1 98.88 146 ALA A O 1
ATOM 1096 N N . PRO A 1 147 ? -5.398 6.617 5.191 1 98.12 147 PRO A N 1
ATOM 1097 C CA . PRO A 1 147 ? -6.418 6.586 6.242 1 98.12 147 PRO A CA 1
ATOM 1098 C C . PRO A 1 147 ? -7.387 5.414 6.094 1 98.12 147 PRO A C 1
ATOM 1100 O O . PRO A 1 147 ? -8.602 5.621 5.98 1 98.12 147 PRO A O 1
ATOM 1103 N N . LEU A 1 148 ? -6.887 4.242 6.117 1 98.88 148 LEU A N 1
ATOM 1104 C CA . LEU A 1 148 ? -7.602 2.975 6.051 1 98.88 148 LEU A CA 1
ATOM 1105 C C . LEU A 1 148 ? -7.133 2.027 7.148 1 98.88 148 LEU A C 1
ATOM 1107 O O . LEU A 1 148 ? -5.945 1.985 7.473 1 98.88 148 LEU A O 1
ATOM 1111 N N . THR A 1 149 ? -8.016 1.369 7.695 1 98.88 149 THR A N 1
ATOM 1112 C CA . THR A 1 149 ? -7.754 0.339 8.695 1 98.88 149 THR A CA 1
ATOM 1113 C C . THR A 1 149 ? -8.484 -0.956 8.344 1 98.88 149 THR A C 1
ATOM 1115 O O . THR A 1 149 ? -8.914 -1.139 7.203 1 98.88 149 THR A O 1
ATOM 1118 N N . HIS A 1 150 ? -8.477 -1.888 9.203 1 98.94 150 HIS A N 1
ATOM 1119 C CA . HIS A 1 150 ? -9.18 -3.137 8.938 1 98.94 150 HIS A CA 1
ATOM 1120 C C . HIS A 1 150 ? -9.805 -3.697 10.219 1 98.94 150 HIS A C 1
ATOM 1122 O O . HIS A 1 150 ? -9.43 -3.299 11.32 1 98.94 150 HIS A O 1
ATOM 1128 N N . ASP A 1 151 ? -10.703 -4.664 10.102 1 98.75 151 ASP A N 1
ATOM 1129 C CA . ASP A 1 151 ? -11.469 -5.129 11.258 1 98.75 151 ASP A CA 1
ATOM 1130 C C . ASP A 1 151 ? -10.922 -6.457 11.781 1 98.75 151 ASP A C 1
ATOM 1132 O O . ASP A 1 151 ? -11.5 -7.059 12.68 1 98.75 151 ASP A O 1
ATOM 1136 N N . GLY A 1 152 ? -9.875 -6.977 11.219 1 98.31 152 GLY A N 1
ATOM 1137 C CA . GLY A 1 152 ? -9.312 -8.266 11.609 1 98.31 152 GLY A CA 1
ATOM 1138 C C . GLY A 1 152 ? -10.086 -9.445 11.062 1 98.31 152 GLY A C 1
ATOM 1139 O O . GLY A 1 152 ? -9.703 -10.594 11.266 1 98.31 152 GLY A O 1
ATOM 1140 N N . ASN A 1 153 ? -11.156 -9.18 10.266 1 98.31 153 ASN A N 1
ATOM 1141 C CA . ASN A 1 153 ? -12.016 -10.219 9.703 1 98.31 153 ASN A CA 1
ATOM 1142 C C . ASN A 1 153 ? -12.016 -10.18 8.18 1 98.31 153 ASN A C 1
ATOM 1144 O O . ASN A 1 153 ? -12.961 -10.656 7.539 1 98.31 153 ASN A O 1
ATOM 1148 N N . GLY A 1 154 ? -10.961 -9.531 7.652 1 98.31 154 GLY A N 1
ATOM 1149 C CA . GLY A 1 154 ? -10.789 -9.555 6.207 1 98.31 154 GLY A CA 1
ATOM 1150 C C . GLY A 1 154 ? -11.422 -8.359 5.512 1 98.31 154 GLY A C 1
ATOM 1151 O O . GLY A 1 154 ? -11.469 -8.312 4.281 1 98.31 154 GLY A O 1
ATOM 1152 N N . THR A 1 155 ? -11.844 -7.387 6.32 1 98.5 155 THR A N 1
ATOM 1153 C CA . THR A 1 155 ? -12.539 -6.25 5.73 1 98.5 155 THR A CA 1
ATOM 1154 C C . THR A 1 155 ? -11.805 -4.945 6.047 1 98.5 155 THR A C 1
ATOM 1156 O O . THR A 1 155 ? -11.453 -4.691 7.199 1 98.5 155 THR A O 1
ATOM 1159 N N . MET A 1 156 ? -11.594 -4.156 4.977 1 98.81 156 MET A N 1
ATOM 1160 C CA . MET A 1 156 ? -11.031 -2.82 5.133 1 98.81 156 MET A CA 1
ATOM 1161 C C . MET A 1 156 ? -12.062 -1.855 5.707 1 98.81 156 MET A C 1
ATOM 1163 O O . MET A 1 156 ? -13.266 -2.076 5.57 1 98.81 156 MET A O 1
ATOM 1167 N N . LEU A 1 157 ? -11.602 -0.819 6.336 1 98.88 157 LEU A N 1
ATOM 1168 C CA . LEU A 1 157 ? -12.461 0.233 6.859 1 98.88 157 LEU A CA 1
ATOM 1169 C C . LEU A 1 157 ? -11.883 1.611 6.559 1 98.88 157 LEU A C 1
ATOM 1171 O O . LEU A 1 157 ? -10.672 1.816 6.656 1 98.88 157 LEU A O 1
ATOM 1175 N N . ASN A 1 158 ? -12.781 2.506 6.113 1 98.5 158 ASN A N 1
ATOM 1176 C CA . ASN A 1 158 ? -12.438 3.916 5.984 1 98.5 158 ASN A CA 1
ATOM 1177 C C . ASN A 1 158 ? -12.281 4.582 7.348 1 98.5 158 ASN A C 1
ATOM 1179 O O . ASN A 1 158 ? -13.156 4.461 8.203 1 98.5 158 ASN A O 1
ATOM 1183 N N . THR A 1 159 ? -11.156 5.242 7.598 1 97.06 159 THR A N 1
ATOM 1184 C CA . THR A 1 159 ? -10.883 5.863 8.891 1 97.06 159 THR A CA 1
ATOM 1185 C C . THR A 1 159 ? -10.383 7.293 8.703 1 97.06 159 THR A C 1
ATOM 1187 O O . THR A 1 159 ? -9.57 7.559 7.816 1 97.06 159 THR A O 1
ATOM 1190 N N . ASN A 1 160 ? -10.852 8.203 9.461 1 93.88 160 ASN A N 1
ATOM 1191 C CA . ASN A 1 160 ? -10.469 9.602 9.367 1 93.88 160 ASN A CA 1
ATOM 1192 C C . ASN A 1 160 ? -8.961 9.781 9.523 1 93.88 160 ASN A C 1
ATOM 1194 O O . ASN A 1 160 ? -8.352 9.234 10.445 1 93.88 160 ASN A O 1
ATOM 1198 N N . ALA A 1 161 ? -8.391 10.594 8.609 1 95.56 161 ALA A N 1
ATOM 1199 C CA . ALA A 1 161 ? -6.941 10.75 8.562 1 95.56 161 ALA A CA 1
ATOM 1200 C C . ALA A 1 161 ? -6.418 11.391 9.844 1 95.56 161 ALA A C 1
ATOM 1202 O O . ALA A 1 161 ? -5.344 11.031 10.336 1 95.56 161 ALA A O 1
ATOM 1203 N N . ASP A 1 162 ? -7.09 12.391 10.414 1 94.12 162 ASP A N 1
ATOM 1204 C CA . ASP A 1 162 ? -6.668 13.023 11.664 1 94.12 162 ASP A CA 1
ATOM 1205 C C . ASP A 1 162 ? -6.664 12.023 12.812 1 94.12 162 ASP A C 1
ATOM 1207 O O . ASP A 1 162 ? -5.773 12.047 13.664 1 94.12 162 ASP A O 1
ATOM 1211 N N . THR A 1 163 ? -7.66 11.148 12.805 1 94.44 163 THR A N 1
ATOM 1212 C CA . THR A 1 163 ? -7.738 10.102 13.82 1 94.44 163 THR A CA 1
ATOM 1213 C C . THR A 1 163 ? -6.566 9.133 13.688 1 94.44 163 THR A C 1
ATOM 1215 O O . THR A 1 163 ? -5.938 8.766 14.68 1 94.44 163 THR A O 1
ATOM 1218 N N . VAL A 1 164 ? -6.277 8.727 12.469 1 97.44 164 VAL A N 1
ATOM 1219 C CA . VAL A 1 164 ? -5.152 7.824 12.219 1 97.44 164 VAL A CA 1
ATOM 1220 C C . VAL A 1 164 ? -3.865 8.445 12.758 1 97.44 164 VAL A C 1
ATOM 1222 O O . VAL A 1 164 ? -3.109 7.793 13.484 1 97.44 164 VAL A O 1
ATOM 1225 N N . ALA A 1 165 ? -3.639 9.711 12.461 1 97.75 165 ALA A N 1
ATOM 1226 C CA . ALA A 1 165 ? -2.432 10.406 12.898 1 97.75 165 ALA A CA 1
ATOM 1227 C C . ALA A 1 165 ? -2.352 10.453 14.422 1 97.75 165 ALA A C 1
ATOM 1229 O O . ALA A 1 165 ? -1.302 10.172 15.008 1 97.75 165 ALA A O 1
ATOM 1230 N N . SER A 1 166 ? -3.439 10.781 15.047 1 97.12 166 SER A N 1
ATOM 1231 C CA . SER A 1 166 ? -3.473 10.898 16.5 1 97.12 166 SER A CA 1
ATOM 1232 C C . SER A 1 166 ? -3.266 9.547 17.172 1 97.12 166 SER A C 1
ATOM 1234 O O . SER A 1 166 ? -2.531 9.445 18.156 1 97.12 166 SER A O 1
ATOM 1236 N N . GLU A 1 167 ? -3.914 8.508 16.656 1 97.69 167 GLU A N 1
ATOM 1237 C CA . GLU A 1 167 ? -3.777 7.164 17.219 1 97.69 167 GLU A CA 1
ATOM 1238 C C . GLU A 1 167 ? -2.346 6.648 17.078 1 97.69 167 GLU A C 1
ATOM 1240 O O . GLU A 1 167 ? -1.828 5.992 17.984 1 97.69 167 GLU A O 1
ATOM 1245 N N . LEU A 1 168 ? -1.727 6.918 15.93 1 98.69 168 LEU A N 1
ATOM 1246 C CA . LEU A 1 168 ? -0.321 6.57 15.75 1 98.69 168 LEU A CA 1
ATOM 1247 C C . LEU A 1 168 ? 0.552 7.293 16.766 1 98.69 168 LEU A C 1
ATOM 1249 O O . LEU A 1 168 ? 1.449 6.688 17.359 1 98.69 168 LEU A O 1
ATOM 1253 N N . ALA A 1 169 ? 0.281 8.602 16.953 1 98.38 169 ALA A N 1
ATOM 1254 C CA . ALA A 1 169 ? 1.064 9.414 17.891 1 98.38 169 ALA A CA 1
ATOM 1255 C C . ALA A 1 169 ? 1.019 8.828 19.297 1 98.38 169 ALA A C 1
ATOM 1257 O O . ALA A 1 169 ? 2.059 8.656 19.938 1 98.38 169 ALA A O 1
ATOM 1258 N N . VAL A 1 170 ? -0.148 8.461 19.719 1 98 170 VAL A N 1
ATOM 1259 C CA . VAL A 1 170 ? -0.332 7.914 21.062 1 98 170 VAL A CA 1
ATOM 1260 C C . VAL A 1 170 ? 0.405 6.582 21.188 1 98 170 VAL A C 1
ATOM 1262 O O . VAL A 1 170 ? 1.104 6.336 22.172 1 98 170 VAL A O 1
ATOM 1265 N N . ALA A 1 171 ? 0.313 5.75 20.203 1 98.38 171 ALA A N 1
ATOM 1266 C CA . ALA A 1 171 ? 0.874 4.402 20.266 1 98.38 171 ALA A CA 1
ATOM 1267 C C . ALA A 1 171 ? 2.4 4.445 20.266 1 98.38 171 ALA A C 1
ATOM 1269 O O . ALA A 1 171 ? 3.051 3.541 20.781 1 98.38 171 ALA A O 1
ATOM 1270 N N . LEU A 1 172 ? 2.947 5.488 19.688 1 98.5 172 LEU A N 1
ATOM 1271 C CA . LEU A 1 172 ? 4.391 5.527 19.484 1 98.5 172 LEU A CA 1
ATOM 1272 C C . LEU A 1 172 ? 5.07 6.34 20.578 1 98.5 172 LEU A C 1
ATOM 1274 O O . LEU A 1 172 ? 6.301 6.402 20.641 1 98.5 172 LEU A O 1
ATOM 1278 N N . CYS A 1 173 ? 4.387 6.914 21.547 1 96.44 173 CYS A N 1
ATOM 1279 C CA . CYS A 1 173 ? 4.938 7.762 22.594 1 96.44 173 CYS A CA 1
ATOM 1280 C C . CYS A 1 173 ? 5.785 6.945 23.562 1 96.44 173 CYS A C 1
ATOM 1282 O O . CYS A 1 173 ? 6.621 7.5 24.281 1 96.44 173 CYS A O 1
ATOM 1284 N N . GLY A 1 174 ? 5.559 5.668 23.531 1 95.38 174 GLY A N 1
ATOM 1285 C CA . GLY A 1 174 ? 6.379 4.816 24.375 1 95.38 174 GLY A CA 1
ATOM 1286 C C . GLY A 1 174 ? 7.789 4.633 23.844 1 95.38 174 GLY A C 1
ATOM 1287 O O . GLY A 1 174 ? 8.711 4.355 24.625 1 95.38 174 GLY A O 1
ATOM 1288 N N . ALA A 1 175 ? 7.961 4.902 22.641 1 97.5 175 ALA A N 1
ATOM 1289 C CA . ALA A 1 175 ? 9.242 4.609 22 1 97.5 175 ALA A CA 1
ATOM 1290 C C . ALA A 1 175 ? 9.945 5.891 21.562 1 97.5 175 ALA A C 1
ATOM 1292 O O . ALA A 1 175 ? 11.172 5.922 21.438 1 97.5 175 ALA A O 1
ATOM 1293 N N . PHE A 1 176 ? 9.172 6.973 21.391 1 98.31 176 PHE A N 1
ATOM 1294 C CA . PHE A 1 176 ? 9.711 8.219 20.875 1 98.31 176 PHE A CA 1
ATOM 1295 C C . PHE A 1 176 ? 9.148 9.414 21.641 1 98.31 176 PHE A C 1
ATOM 1297 O O . PHE A 1 176 ? 8.117 9.297 22.312 1 98.31 176 PHE A O 1
ATOM 1304 N N . ALA A 1 177 ? 9.883 10.539 21.609 1 98 177 ALA A N 1
ATOM 1305 C CA . ALA A 1 177 ? 9.266 11.836 21.859 1 98 177 ALA A CA 1
ATOM 1306 C C . ALA A 1 177 ? 8.453 12.305 20.656 1 98 177 ALA A C 1
ATOM 1308 O O . ALA A 1 177 ? 9 12.922 19.734 1 98 177 ALA A O 1
ATOM 1309 N N . VAL A 1 178 ? 7.18 12.07 20.719 1 98.31 178 VAL A N 1
ATOM 1310 C CA . VAL A 1 178 ? 6.348 12.203 19.516 1 98.31 178 VAL A CA 1
ATOM 1311 C C . VAL A 1 178 ? 5.77 13.617 19.438 1 98.31 178 VAL A C 1
ATOM 1313 O O . VAL A 1 178 ? 5.227 14.125 20.422 1 98.31 178 VAL A O 1
ATOM 1316 N N . ASN A 1 179 ? 5.941 14.266 18.344 1 97.75 179 ASN A N 1
ATOM 1317 C CA . ASN A 1 179 ? 5.293 15.523 17.984 1 97.75 179 ASN A CA 1
ATOM 1318 C C . ASN A 1 179 ? 4.312 15.328 16.828 1 97.75 179 ASN A C 1
ATOM 1320 O O . ASN A 1 179 ? 4.703 14.906 15.734 1 97.75 179 ASN A O 1
ATOM 1324 N N . LEU A 1 180 ? 3.07 15.602 17.109 1 98.06 180 LEU A N 1
ATOM 1325 C CA . LEU A 1 180 ? 2.023 15.5 16.094 1 98.06 180 LEU A CA 1
ATOM 1326 C C . LEU A 1 180 ? 1.803 16.844 15.406 1 98.06 180 LEU A C 1
ATOM 1328 O O . LEU A 1 180 ? 1.546 17.859 16.078 1 98.06 180 LEU A O 1
ATOM 1332 N N . VAL A 1 181 ? 1.929 16.859 14.07 1 97.75 181 VAL A N 1
ATOM 1333 C CA . VAL A 1 181 ? 1.814 18.109 13.312 1 97.75 181 VAL A CA 1
ATOM 1334 C C . VAL A 1 181 ? 0.708 17.969 12.266 1 97.75 181 VAL A C 1
ATOM 1336 O O . VAL A 1 181 ? 0.749 17.078 11.422 1 97.75 181 VAL A O 1
ATOM 1339 N N . TYR A 1 182 ? -0.263 18.812 12.336 1 96.25 182 TYR A N 1
ATOM 1340 C CA . TYR A 1 182 ? -1.284 18.953 11.305 1 96.25 182 TYR A CA 1
ATOM 1341 C C . TYR A 1 182 ? -0.954 20.094 10.352 1 96.25 182 TYR A C 1
ATOM 1343 O O . TYR A 1 182 ? -0.946 21.25 10.742 1 96.25 182 TYR A O 1
ATOM 1351 N N . CYS A 1 183 ? -0.749 19.656 9.102 1 95.31 183 CYS A N 1
ATOM 1352 C CA . CYS A 1 183 ? -0.366 20.641 8.102 1 95.31 183 CYS A CA 1
ATOM 1353 C C . CYS A 1 183 ? -1.538 20.969 7.18 1 95.31 183 CYS A C 1
ATOM 1355 O O . CYS A 1 183 ? -2.014 20.109 6.441 1 95.31 183 CYS A O 1
ATOM 1357 N N . PHE A 1 184 ? -1.895 22.219 7.191 1 89.81 184 PHE A N 1
ATOM 1358 C CA . PHE A 1 184 ? -2.982 22.719 6.355 1 89.81 184 PHE A CA 1
ATOM 1359 C C . PHE A 1 184 ? -2.545 23.938 5.562 1 89.81 184 PHE A C 1
ATOM 1361 O O . PHE A 1 184 ? -1.348 24.203 5.434 1 89.81 184 PHE A O 1
ATOM 1368 N N . GLU A 1 185 ? -3.479 24.562 4.941 1 87.5 185 GLU A N 1
ATOM 1369 C CA . GLU A 1 185 ? -3.174 25.734 4.117 1 87.5 185 GLU A CA 1
ATOM 1370 C C . GLU A 1 185 ? -3.053 27 4.965 1 87.5 185 GLU A C 1
ATOM 1372 O O . GLU A 1 185 ? -2.348 27.938 4.59 1 87.5 185 GLU A O 1
ATOM 1377 N N . LEU A 1 186 ? -3.705 27.031 6.133 1 87.62 186 LEU A N 1
ATOM 1378 C CA . LEU A 1 186 ? -3.688 28.219 6.988 1 87.62 186 LEU A CA 1
ATOM 1379 C C . LEU A 1 186 ? -2.506 28.172 7.949 1 87.62 186 LEU A C 1
ATOM 1381 O O . LEU A 1 186 ? -1.992 27.094 8.258 1 87.62 186 LEU A O 1
ATOM 1385 N N . LYS A 1 187 ? -2.094 29.281 8.508 1 93.06 187 LYS A N 1
ATOM 1386 C CA . LYS A 1 187 ? -0.918 29.438 9.359 1 93.06 187 LYS A CA 1
ATOM 1387 C C . LYS A 1 187 ? -1.14 28.766 10.719 1 93.06 187 LYS A C 1
ATOM 1389 O O . LYS A 1 187 ? -0.186 28.547 11.461 1 93.06 187 LYS A O 1
ATOM 1394 N N . GLY A 1 188 ? -2.305 28.5 11.094 1 92.62 188 GLY A N 1
ATOM 1395 C CA . GLY A 1 188 ? -2.756 27.938 12.352 1 92.62 188 GLY A CA 1
ATOM 1396 C C . GLY A 1 188 ? -4.234 28.156 12.609 1 92.62 188 GLY A C 1
ATOM 1397 O O . GLY A 1 188 ? -5.016 28.312 11.664 1 92.62 188 GLY A O 1
ATOM 1398 N N . VAL A 1 189 ? -4.648 28.016 13.82 1 91.38 189 VAL A N 1
ATOM 1399 C CA . VAL A 1 189 ? -6.008 28.391 14.203 1 91.38 189 VAL A CA 1
ATOM 1400 C C . VAL A 1 189 ? -6.129 29.906 14.273 1 91.38 189 VAL A C 1
ATOM 1402 O O . VAL A 1 189 ? -5.387 30.562 15.008 1 91.38 189 VAL A O 1
ATOM 1405 N N . LEU A 1 190 ? -7.023 30.406 13.492 1 91.75 190 LEU A N 1
ATOM 1406 C CA . LEU A 1 190 ? -7.18 31.844 13.414 1 91.75 190 LEU A CA 1
ATOM 1407 C C . LEU A 1 190 ? -8.281 32.344 14.344 1 91.75 190 LEU A C 1
ATOM 1409 O O . LEU A 1 190 ? -9.344 31.719 14.438 1 91.75 190 LEU A O 1
ATOM 1413 N N . ARG A 1 191 ? -8.008 33.375 15.039 1 90.56 191 ARG A N 1
ATOM 1414 C CA . ARG A 1 191 ? -9.031 34.031 15.852 1 90.56 191 ARG A CA 1
ATOM 1415 C C . ARG A 1 191 ? -10.164 34.562 14.984 1 90.56 191 ARG A C 1
ATOM 1417 O O . ARG A 1 191 ? -11.328 34.531 15.391 1 90.56 191 ARG A O 1
ATOM 1424 N N . ASP A 1 192 ? -9.734 35.125 13.844 1 88.31 192 ASP A N 1
ATOM 1425 C CA . ASP A 1 192 ? -10.625 35.688 12.828 1 88.31 192 ASP A CA 1
ATOM 1426 C C . ASP A 1 192 ? -10.25 35.188 11.438 1 88.31 192 ASP A C 1
ATOM 1428 O O . ASP A 1 192 ? -9.18 35.531 10.922 1 88.31 192 ASP A O 1
ATOM 1432 N N . PHE A 1 193 ? -11.117 34.469 10.844 1 85.69 193 PHE A N 1
ATOM 1433 C CA . PHE A 1 193 ? -10.852 33.844 9.555 1 85.69 193 PHE A CA 1
ATOM 1434 C C . PHE A 1 193 ? -10.516 34.875 8.5 1 85.69 193 PHE A C 1
ATOM 1436 O O . PHE A 1 193 ? -9.812 34.594 7.527 1 85.69 193 PHE A O 1
ATOM 1443 N N . GLU A 1 194 ? -11.023 36.125 8.594 1 89.44 194 GLU A N 1
ATOM 1444 C CA . GLU A 1 194 ? -10.797 37.188 7.637 1 89.44 194 GLU A CA 1
ATOM 1445 C C . GLU A 1 194 ? -9.422 37.844 7.84 1 89.44 194 GLU A C 1
ATOM 1447 O O . GLU A 1 194 ? -8.938 38.562 6.969 1 89.44 194 GLU A O 1
ATOM 1452 N N . ASP A 1 195 ? -8.891 37.562 8.984 1 92.31 195 ASP A N 1
ATOM 1453 C CA . ASP A 1 195 ? -7.559 38.062 9.305 1 92.31 195 ASP A CA 1
ATOM 1454 C C . ASP A 1 195 ? -6.535 36.938 9.375 1 92.31 195 ASP A C 1
ATOM 1456 O O . ASP A 1 195 ? -6.328 36.344 10.43 1 92.31 195 ASP A O 1
ATOM 1460 N N . LYS A 1 196 ? -5.832 36.75 8.344 1 88.75 196 LYS A N 1
ATOM 1461 C CA . LYS A 1 196 ? -4.906 35.625 8.203 1 88.75 196 LYS A CA 1
ATOM 1462 C C . LYS A 1 196 ? -3.736 35.75 9.172 1 88.75 196 LYS A C 1
ATOM 1464 O O . LYS A 1 196 ? -2.996 34.812 9.398 1 88.75 196 LYS A O 1
ATOM 1469 N N . ASP A 1 197 ? -3.639 36.906 9.82 1 90 197 ASP A N 1
ATOM 1470 C CA . ASP A 1 197 ? -2.547 37.125 10.766 1 90 197 ASP A CA 1
ATOM 1471 C C . ASP A 1 197 ? -3.027 36.938 12.203 1 90 197 ASP A C 1
ATOM 1473 O O . ASP A 1 197 ? -2.254 37.125 13.148 1 90 197 ASP A O 1
ATOM 1477 N N . SER A 1 198 ? -4.25 36.531 12.43 1 93.12 198 SER A N 1
ATOM 1478 C CA . SER A 1 198 ? -4.832 36.406 13.758 1 93.12 198 SER A CA 1
ATOM 1479 C C . SER A 1 198 ? -4.602 35 14.336 1 93.12 198 SER A C 1
ATOM 1481 O O . SER A 1 198 ? -5.488 34.438 14.984 1 93.12 198 SER A O 1
ATOM 1483 N N . VAL A 1 199 ? -3.432 34.406 14.023 1 94.38 199 VAL A N 1
ATOM 1484 C CA . VAL A 1 199 ? -3.098 33.062 14.469 1 94.38 199 VAL A CA 1
ATOM 1485 C C . VAL A 1 199 ? -3.031 33.031 15.992 1 94.38 199 VAL A C 1
ATOM 1487 O O . VAL A 1 199 ? -2.438 33.906 16.625 1 94.38 199 VAL A O 1
ATOM 1490 N N . ILE A 1 200 ? -3.715 32.094 16.562 1 93.88 200 ILE A N 1
ATOM 1491 C CA . ILE A 1 200 ? -3.605 31.828 17.984 1 93.88 200 ILE A CA 1
ATOM 1492 C C . ILE A 1 200 ? -2.375 30.969 18.25 1 93.88 200 ILE A C 1
ATOM 1494 O O . ILE A 1 200 ? -2.301 29.812 17.797 1 93.88 200 ILE A O 1
ATOM 1498 N N . SER A 1 201 ? -1.477 31.422 19.016 1 94.38 201 SER A N 1
ATOM 1499 C CA . SER A 1 201 ? -0.183 30.766 19.156 1 94.38 201 SER A CA 1
ATOM 1500 C C . SER A 1 201 ? -0.298 29.516 20.031 1 94.38 201 SER A C 1
ATOM 1502 O O . SER A 1 201 ? 0.416 28.531 19.797 1 94.38 201 SER A O 1
ATOM 1504 N N . THR A 1 202 ? -1.122 29.609 21.031 1 95.25 202 THR A N 1
ATOM 1505 C CA . THR A 1 202 ? -1.26 28.5 21.953 1 95.25 202 THR A CA 1
ATOM 1506 C C . THR A 1 202 ? -2.719 28.297 22.359 1 95.25 202 THR A C 1
ATOM 1508 O O . THR A 1 202 ? -3.439 29.281 22.594 1 95.25 202 THR A O 1
ATOM 1511 N N . ILE A 1 203 ? -3.098 27.078 22.391 1 93.88 203 ILE A N 1
ATOM 1512 C CA . ILE A 1 203 ? -4.43 26.734 22.875 1 93.88 203 ILE A CA 1
ATOM 1513 C C . ILE A 1 203 ? -4.316 25.688 23.984 1 93.88 203 ILE A C 1
ATOM 1515 O O . ILE A 1 203 ? -3.658 24.656 23.828 1 93.88 203 ILE A O 1
ATOM 1519 N N . ASN A 1 204 ? -4.797 25.906 25.109 1 93.31 204 ASN A N 1
ATOM 1520 C CA . ASN A 1 204 ? -4.965 24.938 26.188 1 93.31 204 ASN A CA 1
ATOM 1521 C C . ASN A 1 204 ? -6.434 24.578 26.391 1 93.31 204 ASN A C 1
ATOM 1523 O O . ASN A 1 204 ? -7.309 25.109 25.719 1 93.31 204 ASN A O 1
ATOM 1527 N N . PRO A 1 205 ? -6.703 23.578 27.266 1 91 205 PRO A N 1
ATOM 1528 C CA . PRO A 1 205 ? -8.094 23.141 27.406 1 91 205 PRO A CA 1
ATOM 1529 C C . PRO A 1 205 ? -9.039 24.281 27.781 1 91 205 PRO A C 1
ATOM 1531 O O . PRO A 1 205 ? -10.164 24.344 27.281 1 91 205 PRO A O 1
ATOM 1534 N N . ASP A 1 206 ? -8.594 25.188 28.562 1 92.12 206 ASP A N 1
ATOM 1535 C CA . ASP A 1 206 ? -9.43 26.312 28.984 1 92.12 206 ASP A CA 1
ATOM 1536 C C . ASP A 1 206 ? -9.719 27.25 27.828 1 92.12 206 ASP A C 1
ATOM 1538 O O . ASP A 1 206 ? -10.867 27.641 27.594 1 92.12 206 ASP A O 1
ATOM 1542 N N . THR A 1 207 ? -8.711 27.609 27.203 1 91.62 207 THR A N 1
ATOM 1543 C CA . THR A 1 207 ? -8.883 28.516 26.062 1 91.62 207 THR A CA 1
ATOM 1544 C C . THR A 1 207 ? -9.68 27.828 24.953 1 91.62 207 THR A C 1
ATOM 1546 O O . THR A 1 207 ? -10.43 28.484 24.234 1 91.62 207 THR A O 1
ATOM 1549 N N . TYR A 1 208 ? -9.453 26.5 24.797 1 91.31 208 TYR A N 1
ATOM 1550 C CA . TYR A 1 208 ? -10.203 25.719 23.812 1 91.31 208 TYR A CA 1
ATOM 1551 C C . TYR A 1 208 ? -11.703 25.844 24.062 1 91.31 208 TYR A C 1
ATOM 1553 O O . TYR A 1 208 ? -12.477 26.094 23.141 1 91.31 208 TYR A O 1
ATOM 1561 N N . GLU A 1 209 ? -12.102 25.688 25.297 1 89.06 209 GLU A N 1
ATOM 1562 C CA . GLU A 1 209 ? -13.508 25.797 25.656 1 89.06 209 GLU A CA 1
ATOM 1563 C C . GLU A 1 209 ? -14.047 27.188 25.344 1 89.06 209 GLU A C 1
ATOM 1565 O O . GLU A 1 209 ? -15.18 27.344 24.891 1 89.06 209 GLU A O 1
ATOM 1570 N N . GLU A 1 210 ? -13.297 28.141 25.562 1 90.88 210 GLU A N 1
ATOM 1571 C CA . GLU A 1 210 ? -13.672 29.531 25.266 1 90.88 210 GLU A CA 1
ATOM 1572 C C . GLU A 1 210 ? -13.844 29.734 23.75 1 90.88 210 GLU A C 1
ATOM 1574 O O . GLU A 1 210 ? -14.812 30.359 23.312 1 90.88 210 GLU A O 1
ATOM 1579 N N . LEU A 1 211 ? -12.898 29.25 23.062 1 90.94 211 LEU A N 1
ATOM 1580 C CA . LEU A 1 211 ? -12.922 29.406 21.609 1 90.94 211 LEU A CA 1
ATOM 1581 C C . LEU A 1 211 ? -14.109 28.656 21.016 1 90.94 211 LEU A C 1
ATOM 1583 O O . LEU A 1 211 ? -14.703 29.109 20.031 1 90.94 211 LEU A O 1
ATOM 1587 N N . LYS A 1 212 ? -14.438 27.5 21.516 1 87.69 212 LYS A N 1
ATOM 1588 C CA . LYS A 1 212 ? -15.617 26.766 21.078 1 87.69 212 LYS A CA 1
ATOM 1589 C C . LYS A 1 212 ? -16.891 27.578 21.312 1 87.69 212 LYS A C 1
ATOM 1591 O O . LYS A 1 212 ? -17.75 27.672 20.422 1 87.69 212 LYS A O 1
ATOM 1596 N N . SER A 1 213 ? -16.953 28.203 22.469 1 86.94 213 SER A N 1
ATOM 1597 C CA . SER A 1 213 ? -18.156 28.938 22.875 1 86.94 213 SER A CA 1
ATOM 1598 C C . SER A 1 213 ? -18.328 30.219 22.062 1 86.94 213 SER A C 1
ATOM 1600 O O . SER A 1 213 ? -19.453 30.656 21.828 1 86.94 213 SER A O 1
ATOM 1602 N N . THR A 1 214 ? -17.312 30.734 21.578 1 86.69 214 THR A N 1
ATOM 1603 C CA . THR A 1 214 ? -17.375 31.984 20.828 1 86.69 214 THR A CA 1
ATOM 1604 C C . THR A 1 214 ? -17.5 31.719 19.328 1 86.69 214 THR A C 1
ATOM 1606 O O . THR A 1 214 ? -17.609 32.656 18.531 1 86.69 214 THR A O 1
ATOM 1609 N N . GLY A 1 215 ? -17.375 30.438 18.906 1 82.69 215 GLY A N 1
ATOM 1610 C CA . GLY A 1 215 ? -17.609 30.062 17.531 1 82.69 215 GLY A CA 1
ATOM 1611 C C . GLY A 1 215 ? -16.359 30.156 16.672 1 82.69 215 GLY A C 1
ATOM 1612 O O . GLY A 1 215 ? -16.422 30 15.445 1 82.69 215 GLY A O 1
ATOM 1613 N N . VAL A 1 216 ? -15.281 30.5 17.266 1 84.19 216 VAL A N 1
ATOM 1614 C CA . VAL A 1 216 ? -14.023 30.578 16.531 1 84.19 216 VAL A CA 1
ATOM 1615 C C . VAL A 1 216 ? -13.648 29.203 15.984 1 84.19 216 VAL A C 1
ATOM 1617 O O . VAL A 1 216 ? -13.156 29.094 14.859 1 84.19 216 VAL A O 1
ATOM 1620 N N . ILE A 1 217 ? -13.844 28.172 16.781 1 83.38 217 ILE A N 1
ATOM 1621 C CA . ILE A 1 217 ? -13.602 26.797 16.359 1 83.38 217 ILE A CA 1
ATOM 1622 C C . ILE A 1 217 ? -14.875 26.219 15.758 1 83.38 217 ILE A C 1
ATOM 1624 O O . ILE A 1 217 ? -15.906 26.125 16.422 1 83.38 217 ILE A O 1
ATOM 1628 N N . ASN A 1 218 ? -14.727 25.938 14.469 1 76.25 218 ASN A N 1
ATOM 1629 C CA . ASN A 1 218 ? -15.898 25.391 13.805 1 76.25 218 ASN A CA 1
ATOM 1630 C C . ASN A 1 218 ? -16.047 23.891 14.062 1 76.25 218 ASN A C 1
ATOM 1632 O O . ASN A 1 218 ? -15.141 23.266 14.625 1 76.25 218 ASN A O 1
ATOM 1636 N N . LYS A 1 219 ? -17.219 23.375 13.555 1 70.88 219 LYS A N 1
ATOM 1637 C CA . LYS A 1 219 ? -17.594 21.984 13.828 1 70.88 219 LYS A CA 1
ATOM 1638 C C . LYS A 1 219 ? -16.594 21.016 13.219 1 70.88 219 LYS A C 1
ATOM 1640 O O . LYS A 1 219 ? -16.312 19.969 13.789 1 70.88 219 LYS A O 1
ATOM 1645 N N . GLY A 1 220 ? -15.93 21.422 12.195 1 70.81 220 GLY A N 1
ATOM 1646 C CA . GLY A 1 220 ? -15.008 20.531 11.508 1 70.81 220 GLY A CA 1
ATOM 1647 C C . GLY A 1 220 ? -13.672 20.391 12.227 1 70.81 220 GLY A C 1
ATOM 1648 O O . GLY A 1 220 ? -12.984 19.391 12.078 1 70.81 220 GLY A O 1
ATOM 1649 N N . MET A 1 221 ? -13.375 21.344 13.062 1 79.75 221 MET A N 1
ATOM 1650 C CA . MET A 1 221 ? -12.086 21.359 13.742 1 79.75 221 MET A CA 1
ATOM 1651 C C . MET A 1 221 ? -12.188 20.688 15.117 1 79.75 221 MET A C 1
ATOM 1653 O O . MET A 1 221 ? -11.172 20.281 15.688 1 79.75 221 MET A O 1
ATOM 1657 N N . ILE A 1 222 ? -13.367 20.547 15.562 1 80.38 222 ILE A N 1
ATOM 1658 C CA . ILE A 1 222 ? -13.578 20.094 16.938 1 80.38 222 ILE A CA 1
ATOM 1659 C C . ILE A 1 222 ? -12.992 18.688 17.109 1 80.38 222 ILE A C 1
ATOM 1661 O O . ILE A 1 222 ? -12.172 18.453 18 1 80.38 222 ILE A O 1
ATOM 1665 N N . PRO A 1 223 ? -13.398 17.75 16.234 1 77.69 223 PRO A N 1
ATOM 1666 C CA . PRO A 1 223 ? -12.82 16.422 16.406 1 77.69 223 PRO A CA 1
ATOM 1667 C C . PRO A 1 223 ? -11.297 16.438 16.391 1 77.69 223 PRO A C 1
ATOM 1669 O O . PRO A 1 223 ? -10.664 15.703 17.172 1 77.69 223 PRO A O 1
ATOM 1672 N N . LYS A 1 224 ? -10.695 17.203 15.602 1 84.31 224 LYS A N 1
ATOM 1673 C CA . LYS A 1 224 ? -9.242 17.312 15.492 1 84.31 224 LYS A CA 1
ATOM 1674 C C . LYS A 1 224 ? -8.633 17.812 16.797 1 84.31 224 LYS A C 1
ATOM 1676 O O . LYS A 1 224 ? -7.637 17.25 17.281 1 84.31 224 LYS A O 1
ATOM 1681 N N . LEU A 1 225 ? -9.273 18.844 17.344 1 87.38 225 LEU A N 1
ATOM 1682 C CA . LEU A 1 225 ? -8.734 19.422 18.578 1 87.38 225 LEU A CA 1
ATOM 1683 C C . LEU A 1 225 ? -8.977 18.5 19.766 1 87.38 225 LEU A C 1
ATOM 1685 O O . LEU A 1 225 ? -8.102 18.328 20.625 1 87.38 225 LEU A O 1
ATOM 1689 N N . ASP A 1 226 ? -10.125 17.859 19.766 1 86.81 226 ASP A N 1
ATOM 1690 C CA . ASP A 1 226 ? -10.391 16.875 20.797 1 86.81 226 ASP A CA 1
ATOM 1691 C C . ASP A 1 226 ? -9.359 15.75 20.766 1 86.81 226 ASP A C 1
ATOM 1693 O O . ASP A 1 226 ? -8.781 15.398 21.797 1 86.81 226 ASP A O 1
ATOM 1697 N N . ASN A 1 227 ? -9.102 15.227 19.641 1 88 227 ASN A N 1
ATOM 1698 C CA . ASN A 1 227 ? -8.102 14.172 19.453 1 88 227 ASN A CA 1
ATOM 1699 C C . ASN A 1 227 ? -6.715 14.641 19.891 1 88 227 ASN A C 1
ATOM 1701 O O . ASN A 1 227 ? -5.93 13.859 20.422 1 88 227 ASN A O 1
ATOM 1705 N N . SER A 1 228 ? -6.5 15.844 19.656 1 92.38 228 SER A N 1
ATOM 1706 C CA . SER A 1 228 ? -5.195 16.422 19.953 1 92.38 228 SER A CA 1
ATOM 1707 C C . SER A 1 228 ? -4.965 16.484 21.469 1 92.38 228 SER A C 1
ATOM 1709 O O . SER A 1 228 ? -3.896 16.125 21.953 1 92.38 228 SER A O 1
ATOM 1711 N N . PHE A 1 229 ? -5.961 16.906 22.219 1 92.75 229 PHE A N 1
ATOM 1712 C CA . PHE A 1 229 ? -5.816 16.984 23.672 1 92.75 229 PHE A CA 1
ATOM 1713 C C . PHE A 1 229 ? -5.742 15.578 24.266 1 92.75 229 PHE A C 1
ATOM 1715 O O . PHE A 1 229 ? -5.008 15.352 25.234 1 92.75 229 PHE A O 1
ATOM 1722 N N . ASN A 1 230 ? -6.527 14.719 23.688 1 92.56 230 ASN A N 1
ATOM 1723 C CA . ASN A 1 230 ? -6.418 13.328 24.109 1 92.56 230 ASN A CA 1
ATOM 1724 C C . ASN A 1 230 ? -5.008 12.789 23.906 1 92.56 230 ASN A C 1
ATOM 1726 O O . ASN A 1 230 ? -4.484 12.07 24.766 1 92.56 230 ASN A O 1
ATOM 1730 N N . ALA A 1 231 ? -4.434 13.117 22.828 1 94.88 231 ALA A N 1
ATOM 1731 C CA . ALA A 1 231 ? -3.082 12.664 22.5 1 94.88 231 ALA A CA 1
ATOM 1732 C C . ALA A 1 231 ? -2.068 13.234 23.5 1 94.88 231 ALA A C 1
ATOM 1734 O O . ALA A 1 231 ? -1.185 12.523 23.969 1 94.88 231 ALA A O 1
ATOM 1735 N N . ILE A 1 232 ? -2.225 14.477 23.828 1 95 232 ILE A N 1
ATOM 1736 C CA . ILE A 1 232 ? -1.336 15.133 24.781 1 95 232 ILE A CA 1
ATOM 1737 C C . ILE A 1 232 ? -1.459 14.461 26.141 1 95 232 ILE A C 1
ATOM 1739 O O . ILE A 1 232 ? -0.451 14.156 26.781 1 95 232 ILE A O 1
ATOM 1743 N N . ASN A 1 233 ? -2.643 14.195 26.531 1 94.06 233 ASN A N 1
ATOM 1744 C CA . ASN A 1 233 ? -2.893 13.547 27.812 1 94.06 233 ASN A CA 1
ATOM 1745 C C . ASN A 1 233 ? -2.322 12.133 27.859 1 94.06 233 ASN A C 1
ATOM 1747 O O . ASN A 1 233 ? -1.982 11.625 28.922 1 94.06 233 ASN A O 1
ATOM 1751 N N . ALA A 1 234 ? -2.176 11.594 26.703 1 95.12 234 ALA A N 1
ATOM 1752 C CA . ALA A 1 234 ? -1.691 10.219 26.609 1 95.12 234 ALA A CA 1
ATOM 1753 C C . ALA A 1 234 ? -0.167 10.18 26.531 1 95.12 234 ALA A C 1
ATOM 1755 O O . ALA A 1 234 ? 0.431 9.102 26.531 1 95.12 234 ALA A O 1
ATOM 1756 N N . GLY A 1 235 ? 0.479 11.336 26.406 1 94.81 235 GLY A N 1
ATOM 1757 C CA . GLY A 1 235 ? 1.932 11.336 26.484 1 94.81 235 GLY A CA 1
ATOM 1758 C C . GLY A 1 235 ? 2.59 11.938 25.25 1 94.81 235 GLY A C 1
ATOM 1759 O O . GLY A 1 235 ? 3.816 12.039 25.188 1 94.81 235 GLY A O 1
ATOM 1760 N N . VAL A 1 236 ? 1.827 12.336 24.281 1 96.81 236 VAL A N 1
ATOM 1761 C CA . VAL A 1 236 ? 2.377 13.016 23.109 1 96.81 236 VAL A CA 1
ATOM 1762 C C . VAL A 1 236 ? 3.012 14.336 23.531 1 96.81 236 VAL A C 1
ATOM 1764 O O . VAL A 1 236 ? 2.422 15.102 24.297 1 96.81 236 VAL A O 1
ATOM 1767 N N . SER A 1 237 ? 4.203 14.562 23.047 1 94.62 237 SER A N 1
ATOM 1768 C CA . SER A 1 237 ? 5 15.695 23.5 1 94.62 237 SER A CA 1
ATOM 1769 C C . SER A 1 237 ? 4.371 17.016 23.078 1 94.62 237 SER A C 1
ATOM 1771 O O . SER A 1 237 ? 4.371 17.984 23.844 1 94.62 237 SER A O 1
ATOM 1773 N N . SER A 1 238 ? 3.887 17.078 21.859 1 94.62 238 SER A N 1
ATOM 1774 C CA . SER A 1 238 ? 3.242 18.297 21.375 1 94.62 238 SER A CA 1
ATOM 1775 C C . SER A 1 238 ? 2.311 18 20.203 1 94.62 238 SER A C 1
ATOM 1777 O O . SER A 1 238 ? 2.477 16.984 19.516 1 94.62 238 SER A O 1
ATOM 1779 N N . VAL A 1 239 ? 1.345 18.844 20.078 1 97.19 239 VAL A N 1
ATOM 1780 C CA . VAL A 1 239 ? 0.484 18.891 18.906 1 97.19 239 VAL A CA 1
ATOM 1781 C C . VAL A 1 239 ? 0.507 20.297 18.297 1 97.19 239 VAL A C 1
ATOM 1783 O O . VAL A 1 239 ? 0.287 21.281 19.016 1 97.19 239 VAL A O 1
ATOM 1786 N N . ILE A 1 240 ? 0.84 20.359 17.031 1 97.12 240 ILE A N 1
ATOM 1787 C CA . ILE A 1 240 ? 0.995 21.656 16.375 1 97.12 240 ILE A CA 1
ATOM 1788 C C . ILE A 1 240 ? 0.153 21.688 15.102 1 97.12 240 ILE A C 1
ATOM 1790 O O . ILE A 1 240 ? 0.119 20.719 14.344 1 97.12 240 ILE A O 1
ATOM 1794 N N . ILE A 1 241 ? -0.547 22.719 14.906 1 95.12 241 ILE A N 1
ATOM 1795 C CA . ILE A 1 241 ? -1.258 23.016 13.664 1 95.12 241 ILE A CA 1
ATOM 1796 C C . ILE A 1 241 ? -0.561 24.156 12.922 1 95.12 241 ILE A C 1
ATOM 1798 O 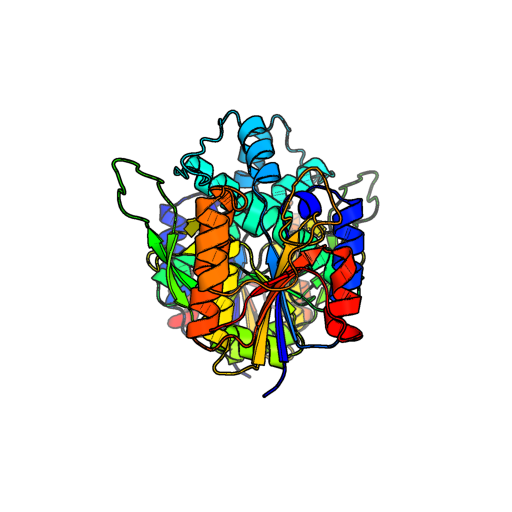O . ILE A 1 241 ? -0.391 25.25 13.469 1 95.12 241 ILE A O 1
ATOM 1802 N N . CYS A 1 242 ? -0.171 23.922 11.703 1 95.69 242 CYS A N 1
ATOM 1803 C CA . CYS A 1 242 ? 0.573 24.969 11 1 95.69 242 CYS A CA 1
ATOM 1804 C C . CYS A 1 242 ? 0.405 24.844 9.492 1 95.69 242 CYS A C 1
ATOM 1806 O O . CYS A 1 242 ? -0.282 23.938 9.016 1 95.69 242 CYS A O 1
ATOM 1808 N N . GLN A 1 243 ? 0.955 25.812 8.805 1 94.81 243 GLN A N 1
ATOM 1809 C CA . GLN A 1 243 ? 0.994 25.766 7.344 1 94.81 243 GLN A CA 1
ATOM 1810 C C . GLN A 1 243 ? 2.107 24.844 6.859 1 94.81 243 GLN A C 1
ATOM 1812 O O . GLN A 1 243 ? 3.191 24.797 7.445 1 94.81 243 GLN A O 1
ATOM 1817 N N . ALA A 1 244 ? 1.837 24.172 5.762 1 94.25 244 ALA A N 1
ATOM 1818 C CA . ALA A 1 244 ? 2.773 23.188 5.223 1 94.25 244 ALA A CA 1
ATOM 1819 C C . ALA A 1 244 ? 4.141 23.828 4.961 1 94.25 244 ALA A C 1
ATOM 1821 O O . ALA A 1 244 ? 5.176 23.188 5.18 1 94.25 244 ALA A O 1
ATOM 1822 N N . GLU A 1 245 ? 4.176 25.047 4.551 1 93.62 245 GLU A N 1
ATOM 1823 C CA . GLU A 1 245 ? 5.398 25.75 4.172 1 93.62 245 GLU A CA 1
ATOM 1824 C C . GLU A 1 245 ? 6.281 26.016 5.391 1 93.62 245 GLU A C 1
ATOM 1826 O O . GLU A 1 245 ? 7.461 26.344 5.246 1 93.62 245 GLU A O 1
ATOM 1831 N N . SER A 1 246 ? 5.723 25.844 6.551 1 95.69 246 SER A N 1
ATOM 1832 C CA . SER A 1 246 ? 6.457 26.172 7.77 1 95.69 246 SER A CA 1
ATOM 1833 C C . SER A 1 246 ? 7.113 24.922 8.367 1 95.69 246 SER A C 1
ATOM 1835 O O . SER A 1 246 ? 7.754 25 9.414 1 95.69 246 SER A O 1
ATOM 1837 N N . LEU A 1 247 ? 6.988 23.844 7.734 1 96.81 247 LEU A N 1
ATOM 1838 C CA . LEU A 1 247 ? 7.395 22.562 8.281 1 96.81 247 LEU A CA 1
ATOM 1839 C C . LEU A 1 247 ? 8.898 22.531 8.555 1 96.81 247 LEU A C 1
ATOM 1841 O O . LEU A 1 247 ? 9.328 22.094 9.617 1 96.81 247 LEU A O 1
ATOM 1845 N N . VAL A 1 248 ? 9.727 23.031 7.648 1 97.69 248 VAL A N 1
ATOM 1846 C CA . VAL A 1 248 ? 11.18 23.016 7.781 1 97.69 248 VAL A CA 1
ATOM 1847 C C . VAL A 1 248 ? 11.609 23.938 8.922 1 97.69 248 VAL A C 1
ATOM 1849 O O . VAL A 1 248 ? 12.477 23.594 9.719 1 97.69 248 VAL A O 1
ATOM 1852 N N . GLU A 1 249 ? 10.961 25.109 8.969 1 97.25 249 GLU A N 1
ATOM 1853 C CA . GLU A 1 249 ? 11.227 26.031 10.055 1 97.25 249 GLU A CA 1
ATOM 1854 C C . GLU A 1 249 ? 10.898 25.406 11.406 1 97.25 249 GLU A C 1
ATOM 1856 O O . GLU A 1 249 ? 11.672 25.547 12.367 1 97.25 249 GLU A O 1
ATOM 1861 N N . LEU A 1 250 ? 9.836 24.75 11.477 1 96.56 250 LEU A N 1
ATOM 1862 C CA . LEU A 1 250 ? 9.367 24.125 12.703 1 96.56 250 LEU A CA 1
ATOM 1863 C C . LEU A 1 250 ? 10.336 23.047 13.164 1 96.56 250 LEU A C 1
ATOM 1865 O O . LEU A 1 250 ? 10.75 23.031 14.328 1 96.56 250 LEU A O 1
ATOM 1869 N N . ILE A 1 251 ? 10.773 22.172 12.258 1 96.94 251 ILE A N 1
ATOM 1870 C CA . ILE A 1 251 ? 11.422 20.922 12.664 1 96.94 251 ILE A CA 1
ATOM 1871 C C . ILE A 1 251 ? 12.938 21.078 12.555 1 96.94 251 ILE A C 1
ATOM 1873 O O . ILE A 1 251 ? 13.664 20.766 13.5 1 96.94 251 ILE A O 1
ATOM 1877 N N . ASN A 1 252 ? 13.445 21.578 11.398 1 97.56 252 ASN A N 1
ATOM 1878 C CA . ASN A 1 252 ? 14.891 21.672 11.195 1 97.56 252 ASN A CA 1
ATOM 1879 C C . ASN A 1 252 ? 15.477 22.875 11.93 1 97.56 252 ASN A C 1
ATOM 1881 O O . ASN A 1 252 ? 16.625 22.828 12.391 1 97.56 252 ASN A O 1
ATOM 1885 N N . GLU A 1 253 ? 14.656 23.953 12.047 1 97.06 253 GLU A N 1
ATOM 1886 C CA . GLU A 1 253 ? 15.164 25.188 12.625 1 97.06 253 GLU A CA 1
ATOM 1887 C C . GLU A 1 253 ? 14.633 25.406 14.039 1 97.06 253 GLU A C 1
ATOM 1889 O O . GLU A 1 253 ? 15.016 26.344 14.719 1 97.06 253 GLU A O 1
ATOM 1894 N N . ASN A 1 254 ? 13.734 24.578 14.43 1 95.25 254 ASN A N 1
ATOM 1895 C CA . ASN A 1 254 ? 13.172 24.609 15.773 1 95.25 254 ASN A CA 1
ATOM 1896 C C . ASN A 1 254 ? 12.5 25.953 16.078 1 95.25 254 ASN A C 1
ATOM 1898 O O . ASN A 1 254 ? 12.633 26.484 17.188 1 95.25 254 ASN A O 1
ATOM 1902 N N . LYS A 1 255 ? 11.812 26.516 15.125 1 95.25 255 LYS A N 1
ATOM 1903 C CA . LYS A 1 255 ? 11.07 27.766 15.305 1 95.25 255 LYS A CA 1
ATOM 1904 C C . LYS A 1 255 ? 9.625 27.484 15.719 1 95.25 255 LYS A C 1
ATOM 1906 O O . LYS A 1 255 ? 9.078 26.438 15.391 1 95.25 255 LYS A O 1
ATOM 1911 N N . THR A 1 256 ? 9.148 28.453 16.391 1 93 256 THR A N 1
ATOM 1912 C CA . THR A 1 256 ? 7.734 28.375 16.75 1 93 256 THR A CA 1
ATOM 1913 C C . THR A 1 256 ? 6.855 28.812 15.586 1 93 256 THR A C 1
ATOM 1915 O O . THR A 1 256 ? 7.02 29.922 15.07 1 93 256 THR A O 1
ATOM 1918 N N . VAL A 1 257 ? 6.059 27.938 15.203 1 94 257 VAL A N 1
ATOM 1919 C CA . VAL A 1 257 ? 5.152 28.25 14.102 1 94 257 VAL A CA 1
ATOM 1920 C C . VAL A 1 257 ? 3.746 27.75 14.438 1 94 257 VAL A C 1
ATOM 1922 O O . VAL A 1 257 ? 3.578 26.797 15.195 1 94 257 VAL A O 1
ATOM 1925 N N . GLY A 1 258 ? 2.756 28.438 13.914 1 95.88 258 GLY A N 1
ATOM 1926 C CA . GLY A 1 258 ? 1.376 27.984 13.977 1 95.88 258 GLY A CA 1
ATOM 1927 C C . GLY A 1 258 ? 0.805 27.984 15.375 1 95.88 258 GLY A C 1
ATOM 1928 O O . GLY A 1 258 ? 1.072 28.906 16.156 1 95.88 258 GLY A O 1
ATOM 1929 N N . THR A 1 259 ? -0.127 27.109 15.609 1 96.25 259 THR A N 1
ATOM 1930 C CA . THR A 1 259 ? -0.817 26.969 16.891 1 96.25 259 THR A CA 1
ATOM 1931 C C . THR A 1 259 ? -0.351 25.719 17.625 1 96.25 259 THR A C 1
ATOM 1933 O O . THR A 1 259 ? -0.399 24.609 17.062 1 96.25 259 THR A O 1
ATOM 1936 N N . LYS A 1 260 ? 0.122 25.875 18.766 1 96.38 260 LYS A N 1
ATOM 1937 C CA . LYS A 1 260 ? 0.522 24.75 19.609 1 96.38 260 LYS A CA 1
ATOM 1938 C C . LYS A 1 260 ? -0.542 24.438 20.656 1 96.38 260 LYS A C 1
ATOM 1940 O O . LYS A 1 260 ? -1.031 25.344 21.328 1 96.38 260 LYS A O 1
ATOM 1945 N N . LEU A 1 261 ? -0.94 23.219 20.734 1 95.06 261 LEU A N 1
ATOM 1946 C CA . LEU A 1 261 ? -1.835 22.766 21.781 1 95.06 261 LEU A CA 1
ATOM 1947 C C . LEU A 1 261 ? -1.045 22.281 23 1 95.06 261 LEU A C 1
ATOM 1949 O O . LEU A 1 261 ? -0.066 21.547 22.859 1 95.06 261 LEU A O 1
ATOM 1953 N N . VAL A 1 262 ? -1.414 22.75 24.156 1 90.12 262 VAL A N 1
ATOM 1954 C CA . VAL A 1 262 ? -0.652 22.422 25.359 1 90.12 262 VAL A CA 1
ATOM 1955 C C . VAL A 1 262 ? -1.602 21.969 26.469 1 90.12 262 VAL A C 1
ATOM 1957 O O . VAL A 1 262 ? -2.791 22.297 26.453 1 90.12 262 VAL A O 1
ATOM 1960 N N . ALA A 1 263 ? -0.991 21.141 27.344 1 86.94 263 ALA A N 1
ATOM 1961 C CA . ALA A 1 263 ? -1.738 20.766 28.547 1 86.94 263 ALA A CA 1
ATOM 1962 C C . ALA A 1 263 ? -1.891 21.938 29.5 1 86.94 263 ALA A C 1
ATOM 1964 O O . ALA A 1 263 ? -1.215 22.969 29.344 1 86.94 263 ALA A O 1
ATOM 1965 N N . ASN A 1 264 ? -2.793 21.859 30.484 1 80.69 264 ASN A N 1
ATOM 1966 C CA . ASN A 1 264 ? -2.941 22.891 31.5 1 80.69 264 ASN A CA 1
ATOM 1967 C C . ASN A 1 264 ? -1.749 22.922 32.438 1 80.69 264 ASN A C 1
ATOM 1969 O O . ASN A 1 264 ? -1.128 21.891 32.719 1 80.69 264 ASN A O 1
ATOM 1973 N N . MET B 1 1 ? 20.562 -22.781 3.393 1 89.25 1 MET B N 1
ATOM 1974 C CA . MET B 1 1 ? 19.75 -21.578 3.223 1 89.25 1 MET B CA 1
ATOM 1975 C C . MET B 1 1 ? 18.281 -21.875 3.461 1 89.25 1 MET B C 1
ATOM 1977 O O . MET B 1 1 ? 17.781 -22.938 3.078 1 89.25 1 MET B O 1
ATOM 1981 N N . GLN B 1 2 ? 17.531 -20.922 4.141 1 96.38 2 GLN B N 1
ATOM 1982 C CA . GLN B 1 2 ? 16.109 -21.094 4.336 1 96.38 2 GLN B CA 1
ATOM 1983 C C . GLN B 1 2 ? 15.359 -21.062 3.004 1 96.38 2 GLN B C 1
ATOM 1985 O O . GLN B 1 2 ? 15.766 -20.344 2.08 1 96.38 2 GLN B O 1
ATOM 1990 N N . LYS B 1 3 ? 14.305 -21.828 2.879 1 97.81 3 LYS B N 1
ATOM 1991 C CA . LYS B 1 3 ? 13.484 -21.812 1.673 1 97.81 3 LYS B CA 1
ATOM 1992 C C . LYS B 1 3 ? 12.594 -20.578 1.619 1 97.81 3 LYS B C 1
ATOM 1994 O O . LYS B 1 3 ? 12.102 -20.109 2.65 1 97.81 3 LYS B O 1
ATOM 1999 N N . LEU B 1 4 ? 12.453 -20.062 0.476 1 98.69 4 LEU B N 1
ATOM 2000 C CA . LEU B 1 4 ? 11.508 -18.984 0.188 1 98.69 4 LEU B CA 1
ATOM 2001 C C . LEU B 1 4 ? 10.68 -19.312 -1.049 1 98.69 4 LEU B C 1
ATOM 2003 O O . LEU B 1 4 ? 11.227 -19.672 -2.096 1 98.69 4 LEU B O 1
ATOM 2007 N N . TYR B 1 5 ? 9.391 -19.25 -0.904 1 98.69 5 TYR B N 1
ATOM 2008 C CA . TYR B 1 5 ? 8.492 -19.406 -2.039 1 98.69 5 TYR B CA 1
ATOM 2009 C C . TYR B 1 5 ? 7.934 -18.062 -2.482 1 98.69 5 TYR B C 1
ATOM 2011 O O . TYR B 1 5 ? 7.371 -17.328 -1.676 1 98.69 5 TYR B O 1
ATOM 2019 N N . ILE B 1 6 ? 8.156 -17.719 -3.701 1 98.75 6 ILE B N 1
ATOM 2020 C CA . ILE B 1 6 ? 7.5 -16.578 -4.34 1 98.75 6 ILE B CA 1
ATOM 2021 C C . ILE B 1 6 ? 6.352 -17.078 -5.215 1 98.75 6 ILE B C 1
ATOM 2023 O O . ILE B 1 6 ? 6.574 -17.781 -6.207 1 98.75 6 ILE B O 1
ATOM 2027 N N . ILE B 1 7 ? 5.176 -16.734 -4.832 1 98.75 7 ILE B N 1
ATOM 2028 C CA . ILE B 1 7 ? 3.965 -17.281 -5.434 1 98.75 7 ILE B CA 1
ATOM 2029 C C . ILE B 1 7 ? 3.215 -16.188 -6.188 1 98.75 7 ILE B C 1
ATOM 2031 O O . ILE B 1 7 ? 2.803 -15.188 -5.594 1 98.75 7 ILE B O 1
ATOM 2035 N N . LYS B 1 8 ? 3.109 -16.344 -7.461 1 97.94 8 LYS B N 1
ATOM 2036 C CA . LYS B 1 8 ? 2.295 -15.453 -8.289 1 97.94 8 LYS B CA 1
ATOM 2037 C C . LYS B 1 8 ? 0.931 -16.078 -8.578 1 97.94 8 LYS B C 1
ATOM 2039 O O . LYS B 1 8 ? 0.849 -17.172 -9.133 1 97.94 8 LYS B O 1
ATOM 2044 N N . VAL B 1 9 ? -0.084 -15.383 -8.203 1 97.12 9 VAL B N 1
ATOM 2045 C CA . VAL B 1 9 ? -1.432 -15.906 -8.398 1 97.12 9 VAL B CA 1
ATOM 2046 C C . VAL B 1 9 ? -2.062 -15.258 -9.633 1 97.12 9 VAL B C 1
ATOM 2048 O O . VAL B 1 9 ? -1.883 -14.062 -9.867 1 97.12 9 VAL B O 1
ATOM 2051 N N . GLY B 1 10 ? -2.781 -16.062 -10.414 1 91.44 10 GLY B N 1
ATOM 2052 C CA . GLY B 1 10 ? -3.381 -15.602 -11.656 1 91.44 10 GLY B CA 1
ATOM 2053 C C . GLY B 1 10 ? -4.625 -14.758 -11.445 1 91.44 10 GLY B C 1
ATOM 2054 O O . GLY B 1 10 ? -5.23 -14.789 -10.375 1 91.44 10 GLY B O 1
ATOM 2055 N N . GLY B 1 11 ? -4.996 -14.031 -12.469 1 90.44 11 GLY B N 1
ATOM 2056 C CA . GLY B 1 11 ? -6.098 -13.078 -12.422 1 90.44 11 GLY B CA 1
ATOM 2057 C C . GLY B 1 11 ? -7.438 -13.734 -12.148 1 90.44 11 GLY B C 1
ATOM 2058 O O . GLY B 1 11 ? -8.266 -13.188 -11.422 1 90.44 11 GLY B O 1
ATOM 2059 N N . ASN B 1 12 ? -7.605 -14.922 -12.695 1 89.94 12 ASN B N 1
ATOM 2060 C CA . ASN B 1 12 ? -8.883 -15.609 -12.539 1 89.94 12 ASN B CA 1
ATOM 2061 C C . ASN B 1 12 ? -9.164 -15.953 -11.078 1 89.94 12 ASN B C 1
ATOM 2063 O O . ASN B 1 12 ? -10.32 -15.992 -10.656 1 89.94 12 ASN B O 1
ATOM 2067 N N . ILE B 1 13 ? -8.141 -16.203 -10.391 1 93.19 13 ILE B N 1
ATOM 2068 C CA . ILE B 1 13 ? -8.297 -16.5 -8.977 1 93.19 13 ILE B CA 1
ATOM 2069 C C . ILE B 1 13 ? -8.625 -15.219 -8.211 1 93.19 13 ILE B C 1
ATOM 2071 O O . ILE B 1 13 ? -9.523 -15.203 -7.363 1 93.19 13 ILE B O 1
ATOM 2075 N N . ILE B 1 14 ? -7.98 -14.133 -8.562 1 93.94 14 ILE B N 1
ATOM 2076 C CA . ILE B 1 14 ? -8.148 -12.844 -7.906 1 93.94 14 ILE B CA 1
ATOM 2077 C C . ILE B 1 14 ? -9.562 -12.328 -8.141 1 93.94 14 ILE B C 1
ATOM 2079 O O . ILE B 1 14 ? -10.156 -11.703 -7.25 1 93.94 14 ILE B O 1
ATOM 2083 N N . ASP B 1 15 ? -10.102 -12.672 -9.266 1 91.94 15 ASP B N 1
ATOM 2084 C CA . ASP B 1 15 ? -11.375 -12.094 -9.695 1 91.94 15 ASP B CA 1
ATOM 2085 C C . ASP B 1 15 ? -12.555 -12.898 -9.156 1 91.94 15 ASP B C 1
ATOM 2087 O O . ASP B 1 15 ? -13.703 -12.469 -9.25 1 91.94 15 ASP B O 1
ATOM 2091 N N . ASN B 1 16 ? -12.289 -14.055 -8.648 1 93.81 16 ASN B N 1
ATOM 2092 C CA . ASN B 1 16 ? -13.312 -14.914 -8.055 1 93.81 16 ASN B CA 1
ATOM 2093 C C . ASN B 1 16 ? -13.219 -14.922 -6.531 1 93.81 16 ASN B C 1
ATOM 2095 O O . ASN B 1 16 ? -12.32 -15.531 -5.961 1 93.81 16 ASN B O 1
ATOM 2099 N N . PRO B 1 17 ? -14.227 -14.297 -5.91 1 94.69 17 PRO B N 1
ATOM 2100 C CA . PRO B 1 17 ? -14.141 -14.125 -4.457 1 94.69 17 PRO B CA 1
ATOM 2101 C C . PRO B 1 17 ? -13.961 -15.453 -3.719 1 94.69 17 PRO B C 1
ATOM 2103 O O . PRO B 1 17 ? -13.148 -15.531 -2.787 1 94.69 17 PRO B O 1
ATOM 2106 N N . GLU B 1 18 ? -14.672 -16.484 -4.125 1 95.75 18 GLU B N 1
ATOM 2107 C CA . GLU B 1 18 ? -14.562 -17.781 -3.463 1 95.75 18 GLU B CA 1
ATOM 2108 C C . GLU B 1 18 ? -13.188 -18.391 -3.691 1 95.75 18 GLU B C 1
ATOM 2110 O O . GLU B 1 18 ? -12.586 -18.938 -2.762 1 95.75 18 GLU B O 1
ATOM 2115 N N . ALA B 1 19 ? -12.719 -18.344 -4.934 1 95.38 19 ALA B N 1
ATOM 2116 C CA . ALA B 1 19 ? -11.406 -18.891 -5.266 1 95.38 19 ALA B CA 1
ATOM 2117 C C . ALA B 1 19 ? -10.297 -18.141 -4.516 1 95.38 19 ALA B C 1
ATOM 2119 O O . ALA B 1 19 ? -9.367 -18.766 -3.998 1 95.38 19 ALA B O 1
ATOM 2120 N N . LEU B 1 20 ? -10.438 -16.859 -4.461 1 96.88 20 LEU B N 1
ATOM 2121 C CA . LEU B 1 20 ? -9.445 -16.047 -3.768 1 96.88 20 LEU B CA 1
ATOM 2122 C C . LEU B 1 20 ? -9.414 -16.391 -2.279 1 96.88 20 LEU B C 1
ATOM 2124 O O . LEU B 1 20 ? -8.336 -16.531 -1.694 1 96.88 20 LEU B O 1
ATOM 2128 N N . THR B 1 21 ? -10.562 -16.469 -1.673 1 97.56 21 THR B N 1
ATOM 2129 C CA . THR B 1 21 ? -10.656 -16.781 -0.253 1 97.56 21 THR B CA 1
ATOM 2130 C C . THR B 1 21 ? -9.984 -18.125 0.045 1 97.56 21 THR B C 1
ATOM 2132 O O . THR B 1 21 ? -9.203 -18.234 0.992 1 97.56 21 THR B O 1
ATOM 2135 N N . SER B 1 22 ? -10.328 -19.125 -0.75 1 97.25 22 SER B N 1
ATOM 2136 C CA . SER B 1 22 ? -9.734 -20.438 -0.578 1 97.25 22 SER B CA 1
ATOM 2137 C C . SER B 1 22 ? -8.219 -20.406 -0.771 1 97.25 22 SER B C 1
ATOM 2139 O O . SER B 1 22 ? -7.477 -21 0.006 1 97.25 22 SER B O 1
ATOM 2141 N N . PHE B 1 23 ? -7.84 -19.719 -1.769 1 98 23 PHE B N 1
ATOM 2142 C CA . PHE B 1 23 ? -6.418 -19.594 -2.064 1 98 23 PHE B CA 1
ATOM 2143 C C . PHE B 1 23 ? -5.676 -18.953 -0.897 1 98 23 PHE B C 1
ATOM 2145 O O . PHE B 1 23 ? -4.621 -19.438 -0.484 1 98 23 PHE B O 1
ATOM 2152 N N . LEU B 1 24 ? -6.176 -17.859 -0.357 1 98.75 24 LEU B N 1
ATOM 2153 C CA . LEU B 1 24 ? -5.5 -17.109 0.699 1 98.75 24 LEU B CA 1
ATOM 2154 C C . LEU B 1 24 ? -5.457 -17.922 1.992 1 98.75 24 LEU B C 1
ATOM 2156 O O . LEU B 1 24 ? -4.5 -17.812 2.764 1 98.75 24 LEU B O 1
ATOM 2160 N N . LYS B 1 25 ? -6.496 -18.703 2.217 1 98.56 25 LYS B N 1
ATOM 2161 C CA . LYS B 1 25 ? -6.461 -19.609 3.354 1 98.56 25 LYS B CA 1
ATOM 2162 C C . LYS B 1 25 ? -5.309 -20.609 3.229 1 98.56 25 LYS B C 1
ATOM 2164 O O . LYS B 1 25 ? -4.562 -20.828 4.184 1 98.56 25 LYS B O 1
ATOM 2169 N N . ASP B 1 26 ? -5.184 -21.219 2.066 1 98.5 26 ASP B N 1
ATOM 2170 C CA . ASP B 1 26 ? -4.078 -22.141 1.797 1 98.5 26 ASP B CA 1
ATOM 2171 C C . ASP B 1 26 ? -2.732 -21.438 1.919 1 98.5 26 ASP B C 1
ATOM 2173 O O . ASP B 1 26 ? -1.815 -21.938 2.568 1 98.5 26 ASP B O 1
ATOM 2177 N N . PHE B 1 27 ? -2.609 -20.312 1.355 1 98.75 27 PHE B N 1
ATOM 2178 C CA . PHE B 1 27 ? -1.382 -19.531 1.385 1 98.75 27 PHE B CA 1
ATOM 2179 C C . PHE B 1 27 ? -0.963 -19.234 2.82 1 98.75 27 PHE B C 1
ATOM 2181 O O . PHE B 1 27 ? 0.209 -19.375 3.174 1 98.75 27 PHE B O 1
ATOM 2188 N N . ALA B 1 28 ? -1.939 -18.781 3.604 1 98.81 28 ALA B N 1
ATOM 2189 C CA . ALA B 1 28 ? -1.678 -18.453 5 1 98.81 28 ALA B CA 1
ATOM 2190 C C . ALA B 1 28 ? -1.166 -19.656 5.773 1 98.81 28 ALA B C 1
ATOM 2192 O O . ALA B 1 28 ? -0.372 -19.516 6.707 1 98.81 28 ALA B O 1
ATOM 2193 N N . SER B 1 29 ? -1.549 -20.812 5.375 1 98.44 29 SER B N 1
ATOM 2194 C CA . SER B 1 29 ? -1.229 -22.031 6.109 1 98.44 29 SER B CA 1
ATOM 2195 C C . SER B 1 29 ? 0.165 -22.531 5.758 1 98.44 29 SER B C 1
ATOM 2197 O O . SER B 1 29 ? 0.683 -23.438 6.41 1 98.44 29 SER B O 1
ATOM 2199 N N . LEU B 1 30 ? 0.798 -21.969 4.715 1 98.31 30 LEU B N 1
ATOM 2200 C CA . LEU B 1 30 ? 2.119 -22.422 4.293 1 98.31 30 LEU B CA 1
ATOM 2201 C C . LEU B 1 30 ? 3.158 -22.156 5.375 1 98.31 30 LEU B C 1
ATOM 2203 O O . LEU B 1 30 ? 3.152 -21.094 6 1 98.31 30 LEU B O 1
ATOM 2207 N N . LYS B 1 31 ? 4.094 -23 5.582 1 95.38 31 LYS B N 1
ATOM 2208 C CA . LYS B 1 31 ? 4.992 -22.953 6.734 1 95.38 31 LYS B CA 1
ATOM 2209 C C . LYS B 1 31 ? 6.316 -22.281 6.375 1 95.38 31 LYS B C 1
ATOM 2211 O O . LYS B 1 31 ? 7.027 -21.797 7.254 1 95.38 31 LYS B O 1
ATOM 2216 N N . GLU B 1 32 ? 6.684 -22.266 5.113 1 97.12 32 GLU B N 1
ATOM 2217 C CA . GLU B 1 32 ? 7.941 -21.688 4.656 1 97.12 32 GLU B CA 1
ATOM 2218 C C . GLU B 1 32 ? 7.809 -20.172 4.473 1 97.12 32 GLU B C 1
ATOM 2220 O O . GLU B 1 32 ? 6.695 -19.641 4.449 1 97.12 32 GLU B O 1
ATOM 2225 N N . ASN B 1 33 ? 8.945 -19.469 4.418 1 98.5 33 ASN B N 1
ATOM 2226 C CA . ASN B 1 33 ? 8.906 -18.078 3.988 1 98.5 33 ASN B CA 1
ATOM 2227 C C . ASN B 1 33 ? 8.195 -17.922 2.646 1 98.5 33 ASN B C 1
ATOM 2229 O O . ASN B 1 33 ? 8.352 -18.766 1.76 1 98.5 33 ASN B O 1
ATOM 2233 N N . LYS B 1 34 ? 7.434 -16.938 2.547 1 98.88 34 LYS B N 1
ATOM 2234 C CA . LYS B 1 34 ? 6.633 -16.781 1.336 1 98.88 34 LYS B CA 1
ATOM 2235 C C . LYS B 1 34 ? 6.418 -15.312 0.995 1 98.88 34 LYS B C 1
ATOM 2237 O O . LYS B 1 34 ? 6.387 -14.461 1.886 1 98.88 34 LYS B O 1
ATOM 2242 N N . ILE B 1 35 ? 6.336 -14.984 -0.257 1 98.94 35 ILE B N 1
ATOM 2243 C CA . ILE B 1 35 ? 5.953 -13.711 -0.848 1 98.94 35 ILE B CA 1
ATOM 2244 C C . ILE B 1 35 ? 4.848 -13.93 -1.88 1 98.94 35 ILE B C 1
ATOM 2246 O O . ILE B 1 35 ? 4.902 -14.883 -2.662 1 98.94 35 ILE B O 1
ATOM 2250 N N . LEU B 1 36 ? 3.824 -13.148 -1.817 1 98.94 36 LEU B N 1
ATOM 2251 C CA . LEU B 1 36 ? 2.734 -13.227 -2.785 1 98.94 36 LEU B CA 1
ATOM 2252 C C . LEU B 1 36 ? 2.824 -12.102 -3.805 1 98.94 36 LEU B C 1
ATOM 2254 O O . LEU B 1 36 ? 3.037 -10.945 -3.436 1 98.94 36 LEU B O 1
ATOM 2258 N N . VAL B 1 37 ? 2.773 -12.43 -5.078 1 98.81 37 VAL B N 1
ATOM 2259 C CA . VAL B 1 37 ? 2.645 -11.469 -6.168 1 98.81 37 VAL B CA 1
ATOM 2260 C C . VAL B 1 37 ? 1.298 -11.656 -6.863 1 98.81 37 VAL B C 1
ATOM 2262 O O . VAL B 1 37 ? 0.929 -12.773 -7.227 1 98.81 37 VAL B O 1
ATOM 2265 N N . HIS B 1 38 ? 0.572 -10.531 -6.977 1 98.5 38 HIS B N 1
ATOM 2266 C CA . HIS B 1 38 ? -0.748 -10.656 -7.582 1 98.5 38 HIS B CA 1
ATOM 2267 C C . HIS B 1 38 ? -0.87 -9.766 -8.812 1 98.5 38 HIS B C 1
ATOM 2269 O O . HIS B 1 38 ? -0.07 -8.844 -9 1 98.5 38 HIS B O 1
ATOM 2275 N N . GLY B 1 39 ? -1.841 -10.086 -9.672 1 95.06 39 GLY B N 1
ATOM 2276 C CA . GLY B 1 39 ? -2.234 -9.219 -10.773 1 95.06 39 GLY B CA 1
ATOM 2277 C C . GLY B 1 39 ? -3.51 -8.445 -10.492 1 95.06 39 GLY B C 1
ATOM 2278 O O . GLY B 1 39 ? -3.742 -8.008 -9.359 1 95.06 39 GLY B O 1
ATOM 2279 N N . GLY B 1 40 ? -4.262 -8.156 -11.609 1 95 40 GLY B N 1
ATOM 2280 C CA . GLY B 1 40 ? -5.523 -7.461 -11.43 1 95 40 GLY B CA 1
ATOM 2281 C C . GLY B 1 40 ? -6.086 -6.898 -12.719 1 95 40 GLY B C 1
ATOM 2282 O O . GLY B 1 40 ? -6.922 -5.992 -12.695 1 95 40 GLY B O 1
ATOM 2283 N N . GLY B 1 41 ? -5.641 -7.457 -13.828 1 94.62 41 GLY B N 1
ATOM 2284 C CA . GLY B 1 41 ? -5.973 -6.902 -15.133 1 94.62 41 GLY B CA 1
ATOM 2285 C C . GLY B 1 41 ? -7.465 -6.828 -15.391 1 94.62 41 GLY B C 1
ATOM 2286 O O . GLY B 1 41 ? -7.961 -5.832 -15.922 1 94.62 41 GLY B O 1
ATOM 2287 N N . LYS B 1 42 ? -8.188 -7.863 -15.039 1 94.31 42 LYS B N 1
ATOM 2288 C CA . LYS B 1 42 ? -9.633 -7.895 -15.266 1 94.31 42 LYS B CA 1
ATOM 2289 C C . LYS B 1 42 ? -10.344 -6.809 -14.469 1 94.31 42 LYS B C 1
ATOM 2291 O O . LYS B 1 42 ? -11.219 -6.117 -14.992 1 94.31 42 LYS B O 1
ATOM 2296 N N . VAL B 1 43 ? -9.984 -6.684 -13.234 1 96 43 VAL B N 1
ATOM 2297 C CA . VAL B 1 43 ? -10.594 -5.66 -12.391 1 96 43 VAL B CA 1
ATOM 2298 C C . VAL B 1 43 ? -10.242 -4.273 -12.922 1 96 43 VAL B C 1
ATOM 2300 O O . VAL B 1 43 ? -11.094 -3.377 -12.945 1 96 43 VAL B O 1
ATOM 2303 N N . ALA B 1 44 ? -8.977 -4.098 -13.305 1 97.06 44 ALA B N 1
ATOM 2304 C CA . ALA B 1 44 ? -8.555 -2.824 -13.891 1 97.06 44 ALA B CA 1
ATOM 2305 C C . ALA B 1 44 ? -9.383 -2.486 -15.125 1 97.06 44 ALA B C 1
ATOM 2307 O O . ALA B 1 44 ? -9.773 -1.333 -15.32 1 97.06 44 ALA B O 1
ATOM 2308 N N . THR B 1 45 ? -9.641 -3.494 -15.938 1 96.69 45 THR B N 1
ATOM 2309 C CA . THR B 1 45 ? -10.438 -3.303 -17.141 1 96.69 45 THR B CA 1
ATOM 2310 C C . THR B 1 45 ? -11.867 -2.9 -16.797 1 96.69 45 THR B C 1
ATOM 2312 O O . THR B 1 45 ? -12.445 -2.018 -17.438 1 96.69 45 THR B O 1
ATOM 2315 N N . GLU B 1 46 ? -12.414 -3.531 -15.828 1 95.81 46 GLU B N 1
ATOM 2316 C CA . GLU B 1 46 ? -13.773 -3.225 -15.391 1 95.81 46 GLU B CA 1
ATOM 2317 C C . GLU B 1 46 ? -13.883 -1.792 -14.875 1 95.81 46 GLU B C 1
ATOM 2319 O O . GLU B 1 46 ? -14.812 -1.067 -15.227 1 95.81 46 GLU B O 1
ATOM 2324 N N . ILE B 1 47 ? -12.969 -1.387 -14.016 1 96.44 47 ILE B N 1
ATOM 2325 C CA . ILE B 1 47 ? -12.961 -0.035 -13.469 1 96.44 47 ILE B CA 1
ATOM 2326 C C . ILE B 1 47 ? -12.75 0.977 -14.594 1 96.44 47 ILE B C 1
ATOM 2328 O O . ILE B 1 47 ? -13.383 2.035 -14.609 1 96.44 47 ILE B O 1
ATOM 2332 N N . SER B 1 48 ? -11.812 0.653 -15.492 1 97.19 48 SER B N 1
ATOM 2333 C CA . SER B 1 48 ? -11.555 1.51 -16.641 1 97.19 48 SER B CA 1
ATOM 2334 C C . SER B 1 48 ? -12.836 1.753 -17.438 1 97.19 48 SER B C 1
ATOM 2336 O O . SER B 1 48 ? -13.133 2.891 -17.812 1 97.19 48 SER B O 1
ATOM 2338 N N . LYS B 1 49 ? -13.531 0.691 -17.703 1 96.38 49 LYS B N 1
ATOM 2339 C CA . LYS B 1 49 ? -14.797 0.784 -18.422 1 96.38 49 LYS B CA 1
ATOM 2340 C C . LYS B 1 49 ? -15.797 1.668 -17.688 1 96.38 49 LYS B C 1
ATOM 2342 O O . LYS B 1 49 ? -16.5 2.465 -18.312 1 96.38 49 LYS B O 1
ATOM 2347 N N . GLY B 1 50 ? -15.898 1.526 -16.406 1 95 50 GLY B N 1
ATOM 2348 C CA . GLY B 1 50 ? -16.781 2.338 -15.586 1 95 50 GLY B CA 1
ATOM 2349 C C . GLY B 1 50 ? -16.469 3.82 -15.664 1 95 50 GLY B C 1
ATOM 2350 O O . GLY B 1 50 ? -17.359 4.656 -15.469 1 95 50 GLY B O 1
ATOM 2351 N N . LEU B 1 51 ? -15.25 4.133 -15.922 1 95.94 51 LEU B N 1
ATOM 2352 C CA . LEU B 1 51 ? -14.805 5.52 -16.016 1 95.94 51 LEU B CA 1
ATOM 2353 C C . LEU B 1 51 ? -14.852 6.012 -17.453 1 95.94 51 LEU B C 1
ATOM 2355 O O . LEU B 1 51 ? -14.422 7.129 -17.75 1 95.94 51 LEU B O 1
ATOM 2359 N N . GLY B 1 52 ? -15.219 5.152 -18.359 1 94.88 52 GLY B N 1
ATOM 2360 C CA . GLY B 1 52 ? -15.367 5.512 -19.766 1 94.88 52 GLY B CA 1
ATOM 2361 C C . GLY B 1 52 ? -14.078 5.383 -20.547 1 94.88 52 GLY B C 1
ATOM 2362 O O . GLY B 1 52 ? -13.922 6.012 -21.594 1 94.88 52 GLY B O 1
ATOM 2363 N N . ILE B 1 53 ? -13.18 4.645 -20.031 1 95.12 53 ILE B N 1
ATOM 2364 C CA . ILE B 1 53 ? -11.883 4.469 -20.688 1 95.12 53 ILE B CA 1
ATOM 2365 C C . ILE B 1 53 ? -11.75 3.039 -21.203 1 95.12 53 ILE B C 1
ATOM 2367 O O . ILE B 1 53 ? -11.875 2.08 -20.438 1 95.12 53 ILE B O 1
ATOM 2371 N N . GLU B 1 54 ? -11.477 2.885 -22.484 1 95 54 GLU B N 1
ATOM 2372 C CA . GLU B 1 54 ? -11.336 1.56 -23.078 1 95 54 GLU B CA 1
ATOM 2373 C C . GLU B 1 54 ? -9.914 1.033 -22.906 1 95 54 GLU B C 1
ATOM 2375 O O . GLU B 1 54 ? -8.945 1.723 -23.234 1 95 54 GLU B O 1
ATOM 2380 N N . ALA B 1 55 ? -9.812 -0.142 -22.391 1 93.19 55 ALA B N 1
ATOM 2381 C CA . ALA B 1 55 ? -8.508 -0.779 -22.25 1 93.19 55 ALA B CA 1
ATOM 2382 C C . ALA B 1 55 ? -7.945 -1.175 -23.625 1 93.19 55 ALA B C 1
ATOM 2384 O O . ALA B 1 55 ? -8.688 -1.629 -24.5 1 93.19 55 ALA B O 1
ATOM 2385 N N . GLN B 1 56 ? -6.68 -0.977 -23.812 1 92.94 56 GLN B N 1
ATOM 2386 C CA . GLN B 1 56 ? -5.992 -1.373 -25.031 1 92.94 56 GLN B CA 1
ATOM 2387 C C . GLN B 1 56 ? -4.867 -2.361 -24.734 1 92.94 56 GLN B C 1
ATOM 2389 O O . GLN B 1 56 ? -4.027 -2.111 -23.875 1 92.94 56 GLN B O 1
ATOM 2394 N N . MET B 1 57 ? -4.918 -3.488 -25.453 1 90.31 57 MET B N 1
ATOM 2395 C CA . MET B 1 57 ? -3.889 -4.516 -25.312 1 90.31 57 MET B CA 1
ATOM 2396 C C . MET B 1 57 ? -3.143 -4.719 -26.625 1 90.31 57 MET B C 1
ATOM 2398 O O . MET B 1 57 ? -3.756 -4.766 -27.688 1 90.31 57 MET B O 1
ATOM 2402 N N . VAL B 1 58 ? -1.791 -4.77 -26.516 1 87 58 VAL B N 1
ATOM 2403 C CA . VAL B 1 58 ? -0.946 -5.094 -27.656 1 87 58 VAL B CA 1
ATOM 2404 C C . VAL B 1 58 ? 0.057 -6.176 -27.266 1 87 58 VAL B C 1
ATOM 2406 O O . VAL B 1 58 ? 0.811 -6.016 -26.297 1 87 58 VAL B O 1
ATOM 2409 N N . ASP B 1 59 ? 0.063 -7.332 -27.859 1 79.25 59 ASP B N 1
ATOM 2410 C CA . ASP B 1 59 ? 0.953 -8.461 -27.609 1 79.25 59 ASP B CA 1
ATOM 2411 C C . ASP B 1 59 ? 0.854 -8.93 -26.156 1 79.25 59 ASP B C 1
ATOM 2413 O O . ASP B 1 59 ? 1.873 -9.109 -25.5 1 79.25 59 ASP B O 1
ATOM 2417 N N . GLY B 1 60 ? -0.314 -8.93 -25.719 1 77.62 60 GLY B N 1
ATOM 2418 C CA . GLY B 1 60 ? -0.577 -9.461 -24.391 1 77.62 60 GLY B CA 1
ATOM 2419 C C . GLY B 1 60 ? -0.224 -8.492 -23.281 1 77.62 60 GLY B C 1
ATOM 2420 O O . GLY B 1 60 ? -0.265 -8.844 -22.094 1 77.62 60 GLY B O 1
ATOM 2421 N N . ARG B 1 61 ? 0.108 -7.258 -23.719 1 86.25 61 ARG B N 1
ATOM 2422 C CA . ARG B 1 61 ? 0.496 -6.25 -22.734 1 86.25 61 ARG B CA 1
ATOM 2423 C C . ARG B 1 61 ? -0.42 -5.035 -22.812 1 86.25 61 ARG B C 1
ATOM 2425 O O . ARG B 1 61 ? -0.798 -4.598 -23.906 1 86.25 61 ARG B O 1
ATOM 2432 N N . ARG B 1 62 ? -0.758 -4.574 -21.703 1 92.12 62 ARG B N 1
ATOM 2433 C CA . ARG B 1 62 ? -1.625 -3.404 -21.609 1 92.12 62 ARG B CA 1
ATOM 2434 C C . ARG B 1 62 ? -0.876 -2.135 -22 1 92.12 62 ARG B C 1
ATOM 2436 O O . ARG B 1 62 ? 0.23 -1.886 -21.516 1 92.12 62 ARG B O 1
ATOM 2443 N N . ILE B 1 63 ? -1.463 -1.388 -22.953 1 95.5 63 ILE B N 1
ATOM 2444 C CA . ILE B 1 63 ? -0.991 -0.023 -23.156 1 95.5 63 ILE B CA 1
ATOM 2445 C C . ILE B 1 63 ? -1.359 0.84 -21.953 1 95.5 63 ILE B C 1
ATOM 2447 O O . ILE B 1 63 ? -2.518 0.868 -21.531 1 95.5 63 ILE B O 1
ATOM 2451 N N . THR B 1 64 ? -0.427 1.476 -21.375 1 97.75 64 THR B N 1
ATOM 2452 C CA . THR B 1 64 ? -0.658 2.229 -20.141 1 97.75 64 THR B CA 1
ATOM 2453 C C . THR B 1 64 ? -0.376 3.713 -20.359 1 97.75 64 THR B C 1
ATOM 2455 O O . THR B 1 64 ? 0.741 4.176 -20.125 1 97.75 64 THR B O 1
ATOM 2458 N N . ASP B 1 65 ? -1.362 4.465 -20.797 1 97.25 65 ASP B N 1
ATOM 2459 C CA . ASP B 1 65 ? -1.229 5.918 -20.812 1 97.25 65 ASP B CA 1
ATOM 2460 C C . ASP B 1 65 ? -1.44 6.504 -19.422 1 97.25 65 ASP B C 1
ATOM 2462 O O . ASP B 1 65 ? -1.525 5.766 -18.438 1 97.25 65 ASP B O 1
ATOM 2466 N N . ALA B 1 66 ? -1.472 7.824 -19.312 1 97 66 ALA B N 1
ATOM 2467 C CA . ALA B 1 66 ? -1.537 8.492 -18 1 97 66 ALA B CA 1
ATOM 2468 C C . ALA B 1 66 ? -2.809 8.102 -17.25 1 97 66 ALA B C 1
ATOM 2470 O O . ALA B 1 66 ? -2.773 7.855 -16.047 1 97 66 ALA B O 1
ATOM 2471 N N . GLU B 1 67 ? -3.936 8.086 -17.938 1 97.12 67 GLU B N 1
ATOM 2472 C CA . GLU B 1 67 ? -5.207 7.719 -17.312 1 97.12 67 GLU B CA 1
ATOM 2473 C C . GLU B 1 67 ? -5.207 6.258 -16.875 1 97.12 67 GLU B C 1
ATOM 2475 O O . GLU B 1 67 ? -5.699 5.93 -15.789 1 97.12 67 GLU B O 1
ATOM 2480 N N . THR B 1 68 ? -4.668 5.395 -17.734 1 98.06 68 THR B N 1
ATOM 2481 C CA . THR B 1 68 ? -4.586 3.975 -17.406 1 98.06 68 THR B CA 1
ATOM 2482 C C . THR B 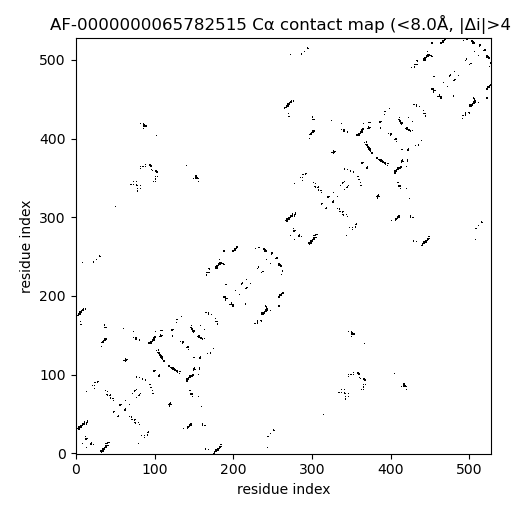1 68 ? -3.648 3.75 -16.219 1 98.06 68 THR B C 1
ATOM 2484 O O . THR B 1 68 ? -3.887 2.871 -15.391 1 98.06 68 THR B O 1
ATOM 2487 N N . LEU B 1 69 ? -2.605 4.52 -16.156 1 98.56 69 LEU B N 1
ATOM 2488 C CA . LEU B 1 69 ? -1.686 4.406 -15.039 1 98.56 69 LEU B CA 1
ATOM 2489 C C . LEU B 1 69 ? -2.395 4.707 -13.719 1 98.56 69 LEU B C 1
ATOM 2491 O O . LEU B 1 69 ? -2.176 4.023 -12.719 1 98.56 69 LEU B O 1
ATOM 2495 N N . LYS B 1 70 ? -3.203 5.758 -13.719 1 98.31 70 LYS B N 1
ATOM 2496 C CA . LYS B 1 70 ? -3.994 6.074 -12.531 1 98.31 70 LYS B CA 1
ATOM 2497 C C . LYS B 1 70 ? -4.855 4.887 -12.109 1 98.31 70 LYS B C 1
ATOM 2499 O O . LYS B 1 70 ? -4.906 4.535 -10.93 1 98.31 70 LYS B O 1
ATOM 2504 N N . ILE B 1 71 ? -5.449 4.254 -13.102 1 98.5 71 ILE B N 1
ATOM 2505 C CA . ILE B 1 71 ? -6.391 3.168 -12.859 1 98.5 71 ILE B CA 1
ATOM 2506 C C . ILE B 1 71 ? -5.648 1.958 -12.297 1 98.5 71 ILE B C 1
ATOM 2508 O O . ILE B 1 71 ? -6.062 1.382 -11.289 1 98.5 71 ILE B O 1
ATOM 2512 N N . VAL B 1 72 ? -4.543 1.593 -12.891 1 98.62 72 VAL B N 1
ATOM 2513 C CA . VAL B 1 72 ? -3.854 0.388 -12.445 1 98.62 72 VAL B CA 1
ATOM 2514 C C . VAL B 1 72 ? -3.215 0.637 -11.078 1 98.62 72 VAL B C 1
ATOM 2516 O O . VAL B 1 72 ? -3.129 -0.274 -10.25 1 98.62 72 VAL B O 1
ATOM 2519 N N . THR B 1 73 ? -2.771 1.889 -10.812 1 98.88 73 THR B N 1
ATOM 2520 C CA . THR B 1 73 ? -2.238 2.211 -9.492 1 98.88 73 THR B CA 1
ATOM 2521 C C . THR B 1 73 ? -3.324 2.092 -8.422 1 98.88 73 THR B C 1
ATOM 2523 O O . THR B 1 73 ? -3.088 1.536 -7.348 1 98.88 73 THR B O 1
ATOM 2526 N N . MET B 1 74 ? -4.531 2.529 -8.75 1 98.75 74 MET B N 1
ATOM 2527 C CA . MET B 1 74 ? -5.684 2.436 -7.859 1 98.75 74 MET B CA 1
ATOM 2528 C C . MET B 1 74 ? -6.062 0.979 -7.613 1 98.75 74 MET B C 1
ATOM 2530 O O . MET B 1 74 ? -6.258 0.569 -6.465 1 98.75 74 MET B O 1
ATOM 2534 N N . VAL B 1 75 ? -6.082 0.252 -8.672 1 98.62 75 VAL B N 1
ATOM 2535 C CA . VAL B 1 75 ? -6.648 -1.092 -8.609 1 98.62 75 VAL B CA 1
ATOM 2536 C C . VAL B 1 75 ? -5.613 -2.062 -8.047 1 98.62 75 VAL B C 1
ATOM 2538 O O . VAL B 1 75 ? -5.887 -2.785 -7.086 1 98.62 75 VAL B O 1
ATOM 2541 N N . TYR B 1 76 ? -4.379 -2.066 -8.609 1 98.75 76 TYR B N 1
ATOM 2542 C CA . TYR B 1 76 ? -3.367 -3.025 -8.188 1 98.75 76 TYR B CA 1
ATOM 2543 C C . TYR B 1 76 ? -2.818 -2.668 -6.812 1 98.75 76 TYR B C 1
ATOM 2545 O O . TYR B 1 76 ? -2.783 -3.512 -5.914 1 98.75 76 TYR B O 1
ATOM 2553 N N . GLY B 1 77 ? -2.432 -1.379 -6.648 1 98.75 77 GLY B N 1
ATOM 2554 C CA . GLY B 1 77 ? -1.768 -0.947 -5.426 1 98.75 77 GLY B CA 1
ATOM 2555 C C . GLY B 1 77 ? -2.73 -0.697 -4.281 1 98.75 77 GLY B C 1
ATOM 2556 O O . GLY B 1 77 ? -2.324 -0.668 -3.117 1 98.75 77 GLY B O 1
ATOM 2557 N N . GLY B 1 78 ? -3.961 -0.481 -4.633 1 98.69 78 GLY B N 1
ATOM 2558 C CA . GLY B 1 78 ? -4.98 -0.178 -3.641 1 98.69 78 GLY B CA 1
ATOM 2559 C C . GLY B 1 78 ? -5.977 -1.306 -3.447 1 98.69 78 GLY B C 1
ATOM 2560 O O . GLY B 1 78 ? -5.781 -2.176 -2.596 1 98.69 78 GLY B O 1
ATOM 2561 N N . LEU B 1 79 ? -6.945 -1.407 -4.348 1 98.62 79 LEU B N 1
ATOM 2562 C CA . LEU B 1 79 ? -8.125 -2.256 -4.188 1 98.62 79 LEU B CA 1
ATOM 2563 C C . LEU B 1 79 ? -7.715 -3.709 -3.955 1 98.62 79 LEU B C 1
ATOM 2565 O O . LEU B 1 79 ? -8.039 -4.289 -2.918 1 98.62 79 LEU B O 1
ATOM 2569 N N . ILE B 1 80 ? -6.977 -4.238 -4.832 1 98.62 80 ILE B N 1
ATOM 2570 C CA . ILE B 1 80 ? -6.676 -5.664 -4.773 1 98.62 80 ILE B CA 1
ATOM 2571 C C . ILE B 1 80 ? -5.656 -5.93 -3.666 1 98.62 80 ILE B C 1
ATOM 2573 O O . ILE B 1 80 ? -5.883 -6.777 -2.797 1 98.62 80 ILE B O 1
ATOM 2577 N N . ASN B 1 81 ? -4.594 -5.207 -3.68 1 98.88 81 ASN B N 1
ATOM 2578 C CA . ASN B 1 81 ? -3.477 -5.441 -2.77 1 98.88 81 ASN B CA 1
ATOM 2579 C C . ASN B 1 81 ? -3.908 -5.332 -1.311 1 98.88 81 ASN B C 1
ATOM 2581 O O . ASN B 1 81 ? -3.643 -6.227 -0.509 1 98.88 81 ASN B O 1
ATOM 2585 N N . LYS B 1 82 ? -4.602 -4.25 -0.964 1 98.94 82 LYS B N 1
ATOM 2586 C CA . LYS B 1 82 ? -4.93 -3.996 0.435 1 98.94 82 LYS B CA 1
ATOM 2587 C C . LYS B 1 82 ? -6.031 -4.934 0.921 1 98.94 82 LYS B C 1
ATOM 2589 O O . LYS B 1 82 ? -6.051 -5.324 2.09 1 98.94 82 LYS B O 1
ATOM 2594 N N . ASN B 1 83 ? -6.93 -5.359 0.002 1 98.81 83 ASN B N 1
ATOM 2595 C CA . ASN B 1 83 ? -7.922 -6.355 0.392 1 98.81 83 ASN B CA 1
ATOM 2596 C C . ASN B 1 83 ? -7.273 -7.711 0.657 1 98.81 83 ASN B C 1
ATOM 2598 O O . ASN B 1 83 ? -7.672 -8.422 1.582 1 98.81 83 ASN B O 1
ATOM 2602 N N . ILE B 1 84 ? -6.316 -8.055 -0.159 1 98.88 84 ILE B N 1
ATOM 2603 C CA . ILE B 1 84 ? -5.586 -9.305 0.073 1 98.88 84 ILE B CA 1
ATOM 2604 C C . ILE B 1 84 ? -4.906 -9.25 1.438 1 98.88 84 ILE B C 1
ATOM 2606 O O . ILE B 1 84 ? -4.969 -10.219 2.205 1 98.88 84 ILE B O 1
ATOM 2610 N N . VAL B 1 85 ? -4.305 -8.148 1.785 1 98.94 85 VAL B N 1
ATOM 2611 C CA . VAL B 1 85 ? -3.607 -7.996 3.059 1 98.94 85 VAL B CA 1
ATOM 2612 C C . VAL B 1 85 ? -4.598 -8.156 4.211 1 98.94 85 VAL B C 1
ATOM 2614 O O . VAL B 1 85 ? -4.324 -8.875 5.176 1 98.94 85 VAL B O 1
ATOM 2617 N N . ALA B 1 86 ? -5.734 -7.488 4.109 1 98.88 86 ALA B N 1
ATOM 2618 C CA . ALA B 1 86 ? -6.746 -7.598 5.156 1 98.88 86 ALA B CA 1
ATOM 2619 C C . ALA B 1 86 ? -7.195 -9.047 5.34 1 98.88 86 ALA B C 1
ATOM 2621 O O . ALA B 1 86 ? -7.344 -9.516 6.469 1 98.88 86 ALA B O 1
ATOM 2622 N N . LYS B 1 87 ? -7.426 -9.727 4.254 1 98.88 87 LYS B N 1
ATOM 2623 C CA . LYS B 1 87 ? -7.867 -11.117 4.305 1 98.88 87 LYS B CA 1
ATOM 2624 C C . LYS B 1 87 ? -6.789 -12.016 4.906 1 98.88 87 LYS B C 1
ATOM 2626 O O . LYS B 1 87 ? -7.094 -12.953 5.648 1 98.88 87 LYS B O 1
ATOM 2631 N N . LEU B 1 88 ? -5.547 -11.75 4.559 1 98.94 88 LEU B N 1
ATOM 2632 C CA . LEU B 1 88 ? -4.465 -12.539 5.145 1 98.94 88 LEU B CA 1
ATOM 2633 C C . LEU B 1 88 ? -4.375 -12.305 6.648 1 98.94 88 LEU B C 1
ATOM 2635 O O . LEU B 1 88 ? -4.129 -13.234 7.41 1 98.94 88 LEU B O 1
ATOM 2639 N N . GLN B 1 89 ? -4.559 -11.031 7.086 1 98.88 89 GLN B N 1
ATOM 2640 C CA . GLN B 1 89 ? -4.602 -10.781 8.523 1 98.88 89 GLN B CA 1
ATOM 2641 C C . GLN B 1 89 ? -5.66 -11.633 9.203 1 98.88 89 GLN B C 1
ATOM 2643 O O . GLN B 1 89 ? -5.422 -12.195 10.273 1 98.88 89 GLN B O 1
ATOM 2648 N N . SER B 1 90 ? -6.84 -11.781 8.555 1 98.62 90 SER B N 1
ATOM 2649 C CA . SER B 1 90 ? -7.938 -12.555 9.125 1 98.62 90 SER B CA 1
ATOM 2650 C C . SER B 1 90 ? -7.594 -14.039 9.188 1 98.62 90 SER B C 1
ATOM 2652 O O . SER B 1 90 ? -8.234 -14.797 9.914 1 98.62 90 SER B O 1
ATOM 2654 N N . ASN B 1 91 ? -6.656 -14.484 8.414 1 98.69 91 ASN B N 1
ATOM 2655 C CA . ASN B 1 91 ? -6.18 -15.867 8.414 1 98.69 91 ASN B CA 1
ATOM 2656 C C . ASN B 1 91 ? -4.922 -16.031 9.258 1 98.69 91 ASN B C 1
ATOM 2658 O O . ASN B 1 91 ? -4.156 -16.969 9.062 1 98.69 91 ASN B O 1
ATOM 2662 N N . GLU B 1 92 ? -4.629 -15 10.078 1 98 92 GLU B N 1
ATOM 2663 C CA . GLU B 1 92 ? -3.506 -15.016 11.008 1 98 92 GLU B CA 1
ATOM 2664 C C . GLU B 1 92 ? -2.174 -15.078 10.273 1 98 92 GLU B C 1
ATOM 2666 O O . GLU B 1 92 ? -1.235 -15.734 10.734 1 98 92 GLU B O 1
ATOM 2671 N N . CYS B 1 93 ? -2.117 -14.602 9.156 1 98.75 93 CYS B N 1
ATOM 2672 C CA . CYS B 1 93 ? -0.904 -14.383 8.383 1 98.75 93 CYS B CA 1
ATOM 2673 C C . CYS B 1 93 ? -0.562 -12.898 8.312 1 98.75 93 CYS B C 1
ATOM 2675 O O . CYS B 1 93 ? -1.182 -12.148 7.562 1 98.75 93 CYS B O 1
ATOM 2677 N N . ASN B 1 94 ? 0.363 -12.453 9.156 1 98.81 94 ASN B N 1
ATOM 2678 C CA . ASN B 1 94 ? 0.739 -11.039 9.164 1 98.81 94 ASN B CA 1
ATOM 2679 C C . ASN B 1 94 ? 1.37 -10.617 7.844 1 98.81 94 ASN B C 1
ATOM 2681 O O . ASN B 1 94 ? 2.436 -11.117 7.473 1 98.81 94 ASN B O 1
ATOM 2685 N N . ALA B 1 95 ? 0.683 -9.734 7.121 1 98.94 95 ALA B N 1
ATOM 2686 C CA . ALA B 1 95 ? 1.09 -9.406 5.758 1 98.94 95 ALA B CA 1
ATOM 2687 C C . ALA B 1 95 ? 1.251 -7.895 5.586 1 98.94 95 ALA B C 1
ATOM 2689 O O . ALA B 1 95 ? 0.769 -7.117 6.414 1 98.94 95 ALA B O 1
ATOM 2690 N N . ILE B 1 96 ? 1.936 -7.52 4.562 1 98.94 96 ILE B N 1
ATOM 2691 C CA . ILE B 1 96 ? 2.152 -6.125 4.195 1 98.94 96 ILE B CA 1
ATOM 2692 C C . ILE B 1 96 ? 2.062 -5.969 2.678 1 98.94 96 ILE B C 1
ATOM 2694 O O . ILE B 1 96 ? 2.678 -6.738 1.932 1 98.94 96 ILE B O 1
ATOM 2698 N N . GLY B 1 97 ? 1.236 -5.051 2.254 1 98.94 97 GLY B N 1
ATOM 2699 C CA . GLY B 1 97 ? 1.068 -4.781 0.835 1 98.94 97 GLY B CA 1
ATOM 2700 C C . GLY B 1 97 ? 2.084 -3.797 0.289 1 98.94 97 GLY B C 1
ATOM 2701 O O . GLY B 1 97 ? 2.252 -2.705 0.835 1 98.94 97 GLY B O 1
ATOM 2702 N N . LEU B 1 98 ? 2.711 -4.156 -0.874 1 98.94 98 LEU B N 1
ATOM 2703 C CA . LEU B 1 98 ? 3.82 -3.363 -1.391 1 98.94 98 LEU B CA 1
ATOM 2704 C C . LEU B 1 98 ? 3.711 -3.197 -2.902 1 98.94 98 LEU B C 1
ATOM 2706 O O . LEU B 1 98 ? 3.094 -4.023 -3.578 1 98.94 98 LEU B O 1
ATOM 2710 N N . THR B 1 99 ? 4.234 -2.125 -3.42 1 98.94 99 THR B N 1
ATOM 2711 C CA . THR B 1 99 ? 4.656 -1.966 -4.809 1 98.94 99 THR B CA 1
ATOM 2712 C C . THR B 1 99 ? 6.176 -1.853 -4.898 1 98.94 99 THR B C 1
ATOM 2714 O O . THR B 1 99 ? 6.863 -1.827 -3.879 1 98.94 99 THR B O 1
ATOM 2717 N N . GLY B 1 100 ? 6.68 -1.785 -6.109 1 98.88 100 GLY B N 1
ATOM 2718 C CA . GLY B 1 100 ? 8.109 -1.615 -6.301 1 98.88 100 GLY B CA 1
ATOM 2719 C C . GLY B 1 100 ? 8.633 -0.305 -5.746 1 98.88 100 GLY B C 1
ATOM 2720 O O . GLY B 1 100 ? 9.828 -0.175 -5.477 1 98.88 100 GLY B O 1
ATOM 2721 N N . ALA B 1 101 ? 7.793 0.701 -5.562 1 98.88 101 ALA B N 1
ATOM 2722 C CA . ALA B 1 101 ? 8.219 1.997 -5.039 1 98.88 101 ALA B CA 1
ATOM 2723 C C . ALA B 1 101 ? 8.445 1.933 -3.531 1 98.88 101 ALA B C 1
ATOM 2725 O O . ALA B 1 101 ? 9.234 2.705 -2.98 1 98.88 101 ALA B O 1
ATOM 2726 N N . ASP B 1 102 ? 7.703 1.063 -2.836 1 98.94 102 ASP B N 1
ATOM 2727 C CA . ASP B 1 102 ? 7.793 0.945 -1.384 1 98.94 102 ASP B CA 1
ATOM 2728 C C . ASP B 1 102 ? 9.18 0.463 -0.957 1 98.94 102 ASP B C 1
ATOM 2730 O O . ASP B 1 102 ? 9.617 -0.62 -1.353 1 98.94 102 ASP B O 1
ATOM 2734 N N . ALA B 1 103 ? 9.859 1.309 -0.187 1 98.88 103 ALA B N 1
ATOM 2735 C CA . ALA B 1 103 ? 11.203 1.025 0.291 1 98.88 103 ALA B CA 1
ATOM 2736 C C . ALA B 1 103 ? 12.172 0.821 -0.875 1 98.88 103 ALA B C 1
ATOM 2738 O O . ALA B 1 103 ? 13.141 0.07 -0.762 1 98.88 103 ALA B O 1
ATOM 2739 N N . ASN B 1 104 ? 11.75 1.301 -2.035 1 98.75 104 ASN B N 1
ATOM 2740 C CA . ASN B 1 104 ? 12.586 1.29 -3.229 1 98.75 104 ASN B CA 1
ATOM 2741 C C . ASN B 1 104 ? 12.945 -0.133 -3.646 1 98.75 104 ASN B C 1
ATOM 2743 O O . ASN B 1 104 ? 14.078 -0.396 -4.055 1 98.75 104 ASN B O 1
ATOM 2747 N N . ILE B 1 105 ? 12.039 -1.013 -3.564 1 98.69 105 ILE B N 1
ATOM 2748 C CA . ILE B 1 105 ? 12.297 -2.436 -3.762 1 98.69 105 ILE B CA 1
ATOM 2749 C C . ILE B 1 105 ? 12.609 -2.705 -5.23 1 98.69 105 ILE B C 1
ATOM 2751 O O . ILE B 1 105 ? 13.422 -3.576 -5.547 1 98.69 105 ILE B O 1
ATOM 2755 N N . MET B 1 106 ? 11.938 -1.977 -6.172 1 98.75 106 MET B N 1
ATOM 2756 C CA . MET B 1 106 ? 12.125 -2.279 -7.59 1 98.75 106 MET B CA 1
ATOM 2757 C C . MET B 1 106 ? 12.148 -1.001 -8.422 1 98.75 106 MET B C 1
ATOM 2759 O O . MET B 1 106 ? 11.117 -0.351 -8.594 1 98.75 106 MET B O 1
ATOM 2763 N N . LEU B 1 107 ? 13.297 -0.71 -8.945 1 98.75 107 LEU B N 1
ATOM 2764 C CA . LEU B 1 107 ? 13.484 0.397 -9.875 1 98.75 107 LEU B CA 1
ATOM 2765 C C . LEU B 1 107 ? 13.336 -0.073 -11.32 1 98.75 107 LEU B C 1
ATOM 2767 O O . LEU B 1 107 ? 13.859 -1.125 -11.695 1 98.75 107 LEU B O 1
ATOM 2771 N N . SER B 1 108 ? 12.539 0.701 -12.07 1 98.75 108 SER B N 1
ATOM 2772 C CA . SER B 1 108 ? 12.32 0.391 -13.484 1 98.75 108 SER B CA 1
ATOM 2773 C C . SER B 1 108 ? 12.516 1.626 -14.359 1 98.75 108 SER B C 1
ATOM 2775 O O . SER B 1 108 ? 12.594 2.746 -13.852 1 98.75 108 SER B O 1
ATOM 2777 N N . SER B 1 109 ? 12.672 1.435 -15.617 1 98.25 109 SER B N 1
ATOM 2778 C CA . SER B 1 109 ? 12.586 2.488 -16.625 1 98.25 109 SER B CA 1
ATOM 2779 C C . SER B 1 109 ? 11.391 2.273 -17.547 1 98.25 109 SER B C 1
ATOM 2781 O O . SER B 1 109 ? 10.969 1.136 -17.766 1 98.25 109 SER B O 1
ATOM 2783 N N . LYS B 1 110 ? 10.875 3.367 -17.984 1 97.5 110 LYS B N 1
ATOM 2784 C CA . LYS B 1 110 ? 9.805 3.264 -18.969 1 97.5 110 LYS B CA 1
ATOM 2785 C C . LYS B 1 110 ? 10.258 2.469 -20.188 1 97.5 110 LYS B C 1
ATOM 2787 O O . LYS B 1 110 ? 11.336 2.707 -20.719 1 97.5 110 LYS B O 1
ATOM 2792 N N . ARG B 1 111 ? 9.461 1.508 -20.547 1 95.88 111 ARG B N 1
ATOM 2793 C CA . ARG B 1 111 ? 9.773 0.699 -21.719 1 95.88 111 ARG B CA 1
ATOM 2794 C C . ARG B 1 111 ? 9.875 1.566 -22.969 1 95.88 111 ARG B C 1
ATOM 2796 O O . ARG B 1 111 ? 8.961 2.326 -23.281 1 95.88 111 ARG B O 1
ATOM 2803 N N . PRO B 1 112 ? 11.008 1.573 -23.641 1 94.19 112 PRO B N 1
ATOM 2804 C CA . PRO B 1 112 ? 11.133 2.359 -24.875 1 94.19 112 PRO B CA 1
ATOM 2805 C C . PRO B 1 112 ? 10.219 1.853 -25.984 1 94.19 112 PRO B C 1
ATOM 2807 O O . PRO B 1 112 ? 9.641 0.769 -25.875 1 94.19 112 PRO B O 1
ATOM 2810 N N . LEU B 1 113 ? 10.133 2.678 -27.016 1 90.81 113 LEU B N 1
ATOM 2811 C CA . LEU B 1 113 ? 9.422 2.266 -28.219 1 90.81 113 LEU B CA 1
ATOM 2812 C C . LEU B 1 113 ? 9.984 0.957 -28.766 1 90.81 113 LEU B C 1
ATOM 2814 O O . LEU B 1 113 ? 11.203 0.805 -28.875 1 90.81 113 LEU B O 1
ATOM 2818 N N . LYS B 1 114 ? 9.141 -0.031 -28.891 1 83.44 114 LYS B N 1
ATOM 2819 C CA . LYS B 1 114 ? 9.555 -1.319 -29.438 1 83.44 114 LYS B CA 1
ATOM 2820 C C . LYS B 1 114 ? 8.68 -1.709 -30.641 1 83.44 114 LYS B C 1
ATOM 2822 O O . LYS B 1 114 ? 7.457 -1.774 -30.516 1 83.44 114 LYS B O 1
ATOM 2827 N N . ASN B 1 115 ? 9.297 -1.923 -31.703 1 85.19 115 ASN B N 1
ATOM 2828 C CA . ASN B 1 115 ? 8.594 -2.316 -32.938 1 85.19 115 ASN B CA 1
ATOM 2829 C C . ASN B 1 115 ? 7.473 -1.339 -33.25 1 85.19 115 ASN B C 1
ATOM 2831 O O . ASN B 1 115 ? 6.359 -1.756 -33.594 1 85.19 115 ASN B O 1
ATOM 2835 N N . GLY B 1 116 ? 7.637 -0.064 -32.938 1 87.94 116 GLY B N 1
ATOM 2836 C CA . GLY B 1 116 ? 6.699 0.991 -33.312 1 87.94 116 GLY B CA 1
ATOM 2837 C C . GLY B 1 116 ? 5.57 1.149 -32.312 1 87.94 116 GLY B C 1
ATOM 2838 O O . GLY B 1 116 ? 4.66 1.952 -32.5 1 87.94 116 GLY B O 1
ATOM 2839 N N . ILE B 1 117 ? 5.68 0.359 -31.266 1 91.69 117 ILE B N 1
ATOM 2840 C CA . ILE B 1 117 ? 4.598 0.424 -30.297 1 91.69 117 ILE B CA 1
ATOM 2841 C C . ILE B 1 117 ? 5.078 1.161 -29.047 1 91.69 117 ILE B C 1
ATOM 2843 O O . ILE B 1 117 ? 6.133 0.844 -28.484 1 91.69 117 ILE B O 1
ATOM 2847 N N . ASP B 1 118 ? 4.344 2.227 -28.656 1 94.44 118 ASP B N 1
ATOM 2848 C CA . ASP B 1 118 ? 4.547 2.914 -27.375 1 94.44 118 ASP B CA 1
ATOM 2849 C C . ASP B 1 118 ? 3.596 2.381 -26.312 1 94.44 118 ASP B C 1
ATOM 2851 O O . ASP B 1 118 ? 2.406 2.713 -26.312 1 94.44 118 ASP B O 1
ATOM 2855 N N . TYR B 1 119 ? 4.133 1.63 -25.359 1 95.69 119 TYR B N 1
ATOM 2856 C CA . TYR B 1 119 ? 3.305 1.023 -24.328 1 95.69 119 TYR B CA 1
ATOM 2857 C C . TYR B 1 119 ? 3.002 2.023 -23.219 1 95.69 119 TYR B C 1
ATOM 2859 O O . TYR B 1 119 ? 2.232 1.727 -22.297 1 95.69 119 TYR B O 1
ATOM 2867 N N . GLY B 1 120 ? 3.6 3.203 -23.312 1 97.31 120 GLY B N 1
ATOM 2868 C CA . GLY B 1 120 ? 3.342 4.23 -22.312 1 97.31 120 GLY B CA 1
ATOM 2869 C C . GLY B 1 120 ? 4.09 4.004 -21.016 1 97.31 120 GLY B C 1
ATOM 2870 O O . GLY B 1 120 ? 5.297 3.75 -21.031 1 97.31 120 GLY B O 1
ATOM 2871 N N . PHE B 1 121 ? 3.447 4.109 -19.906 1 98.25 121 PHE B N 1
ATOM 2872 C CA . PHE B 1 121 ? 4.039 4.031 -18.578 1 98.25 121 PHE B CA 1
ATOM 2873 C C . PHE B 1 121 ? 4.172 2.582 -18.125 1 98.25 121 PHE B C 1
ATOM 2875 O O . PHE B 1 121 ? 3.707 2.217 -17.047 1 98.25 121 PHE B O 1
ATOM 2882 N N . VAL B 1 122 ? 4.809 1.81 -18.938 1 97.94 122 VAL B N 1
ATOM 2883 C CA . VAL B 1 122 ? 5.156 0.425 -18.641 1 97.94 122 VAL B CA 1
ATOM 2884 C C . VAL B 1 122 ? 6.621 0.338 -18.219 1 97.94 122 VAL B C 1
ATOM 2886 O O . VAL B 1 122 ? 7.484 0.978 -18.828 1 97.94 122 VAL B O 1
ATOM 2889 N N . GLY B 1 123 ? 6.898 -0.434 -17.188 1 97.69 123 GLY B N 1
ATOM 2890 C CA . GLY B 1 123 ? 8.242 -0.452 -16.641 1 97.69 123 GLY B CA 1
ATOM 2891 C C . GLY B 1 123 ? 9.031 -1.688 -17.031 1 97.69 123 GLY B C 1
ATOM 2892 O O . GLY B 1 123 ? 8.516 -2.805 -16.984 1 97.69 123 GLY B O 1
ATOM 2893 N N . ASP B 1 124 ? 10.258 -1.513 -17.438 1 96.88 124 ASP B N 1
ATOM 2894 C CA . ASP B 1 124 ? 11.281 -2.553 -17.516 1 96.88 124 ASP B CA 1
ATOM 2895 C C . ASP B 1 124 ? 12.203 -2.508 -16.297 1 96.88 124 ASP B C 1
ATOM 2897 O O . ASP B 1 124 ? 12.883 -1.51 -16.062 1 96.88 124 ASP B O 1
ATOM 2901 N N . VAL B 1 125 ? 12.18 -3.582 -15.594 1 97.81 125 VAL B N 1
ATOM 2902 C CA . VAL B 1 125 ? 12.875 -3.605 -14.312 1 97.81 125 VAL B CA 1
ATOM 2903 C C . VAL B 1 125 ? 14.375 -3.436 -14.539 1 97.81 125 VAL B C 1
ATOM 2905 O O . VAL B 1 125 ? 14.961 -4.105 -15.398 1 97.81 125 VAL B O 1
ATOM 2908 N N . LYS B 1 126 ? 15 -2.535 -13.742 1 98.19 126 LYS B N 1
ATOM 2909 C CA . LYS B 1 126 ? 16.438 -2.27 -13.82 1 98.19 126 LYS B CA 1
ATOM 2910 C C . LYS B 1 126 ? 17.172 -2.852 -12.617 1 98.19 126 LYS B C 1
ATOM 2912 O O . LYS B 1 126 ? 18.266 -3.4 -12.758 1 98.19 126 LYS B O 1
ATOM 2917 N N . LYS B 1 127 ? 16.562 -2.686 -11.516 1 98.19 127 LYS B N 1
ATOM 2918 C CA . LYS B 1 127 ? 17.234 -3.068 -10.273 1 98.19 127 LYS B CA 1
ATOM 2919 C C . LYS B 1 127 ? 16.234 -3.449 -9.195 1 98.19 127 LYS B C 1
ATOM 2921 O O . LYS B 1 127 ? 15.203 -2.787 -9.039 1 98.19 127 LYS B O 1
ATOM 2926 N N . VAL B 1 128 ? 16.531 -4.539 -8.477 1 98.69 128 VAL B N 1
ATOM 2927 C CA . VAL B 1 128 ? 15.742 -4.949 -7.32 1 98.69 128 VAL B CA 1
ATOM 2928 C C . VAL B 1 128 ? 16.594 -4.84 -6.055 1 98.69 128 VAL B C 1
ATOM 2930 O O . VAL B 1 128 ? 17.734 -5.285 -6.027 1 98.69 128 VAL B O 1
ATOM 2933 N N . HIS 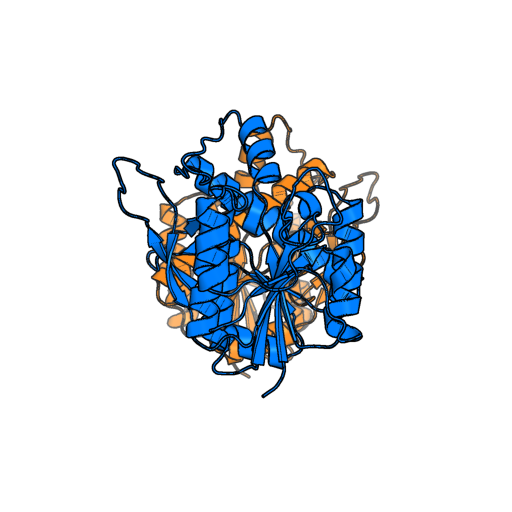B 1 129 ? 16.125 -4.156 -5.043 1 98.44 129 HIS B N 1
ATOM 2934 C CA . HIS B 1 129 ? 16.734 -4.082 -3.721 1 98.44 129 HIS B CA 1
ATOM 2935 C C . HIS B 1 129 ? 16.094 -5.062 -2.752 1 98.44 129 HIS B C 1
ATOM 2937 O O . HIS B 1 129 ? 15.062 -4.75 -2.146 1 98.44 129 HIS B O 1
ATOM 2943 N N . PRO B 1 130 ? 16.719 -6.164 -2.477 1 98.38 130 PRO B N 1
ATOM 2944 C CA . PRO B 1 130 ? 16.031 -7.242 -1.765 1 98.38 130 PRO B CA 1
ATOM 2945 C C . PRO B 1 130 ? 16.031 -7.047 -0.25 1 98.38 130 PRO B C 1
ATOM 2947 O O . PRO B 1 130 ? 15.289 -7.719 0.465 1 98.38 130 PRO B O 1
ATOM 2950 N N . GLN B 1 131 ? 16.844 -6.129 0.31 1 98.44 131 GLN B N 1
ATOM 2951 C CA . GLN B 1 131 ? 17.125 -6.051 1.74 1 98.44 131 GLN B CA 1
ATOM 2952 C C . GLN B 1 131 ? 15.852 -5.766 2.531 1 98.44 131 GLN B C 1
ATOM 2954 O O . GLN B 1 131 ? 15.609 -6.383 3.57 1 98.44 131 GLN B O 1
ATOM 2959 N N . PRO B 1 132 ? 15.055 -4.812 2.047 1 98.62 132 PRO B N 1
ATOM 2960 C CA . PRO B 1 132 ? 13.836 -4.562 2.816 1 98.62 132 PRO B CA 1
ATOM 2961 C C . PRO B 1 132 ? 12.945 -5.797 2.928 1 98.62 132 PRO B C 1
ATOM 2963 O O . PRO B 1 132 ? 12.312 -6.016 3.965 1 98.62 132 PRO B O 1
ATOM 2966 N N . LEU B 1 133 ? 12.875 -6.57 1.905 1 98.81 133 LEU B N 1
ATOM 2967 C CA . LEU B 1 133 ? 12.062 -7.785 1.924 1 98.81 133 LEU B CA 1
ATOM 2968 C C . LEU B 1 133 ? 12.648 -8.812 2.889 1 98.81 133 LEU B C 1
ATOM 2970 O O . LEU B 1 133 ? 11.914 -9.484 3.611 1 98.81 133 LEU B O 1
ATOM 2974 N N . ILE B 1 134 ? 13.961 -8.922 2.865 1 98.62 134 ILE B N 1
ATOM 2975 C CA . ILE B 1 134 ? 14.641 -9.828 3.777 1 98.62 134 ILE B CA 1
ATOM 2976 C C . ILE B 1 134 ? 14.336 -9.445 5.223 1 98.62 134 ILE B C 1
ATOM 2978 O O . ILE B 1 134 ? 14.031 -10.305 6.051 1 98.62 134 ILE B O 1
ATOM 2982 N N . HIS B 1 135 ? 14.352 -8.164 5.512 1 98.25 135 HIS B N 1
ATOM 2983 C CA . HIS B 1 135 ? 14.062 -7.676 6.855 1 98.25 135 HIS B CA 1
ATOM 2984 C C . HIS B 1 135 ? 12.625 -7.973 7.258 1 98.25 135 HIS B C 1
ATOM 2986 O O . HIS B 1 135 ? 12.367 -8.398 8.383 1 98.25 135 HIS B O 1
ATOM 2992 N N . LEU B 1 136 ? 11.703 -7.746 6.363 1 98.69 136 LEU B N 1
ATOM 2993 C CA . LEU B 1 136 ? 10.305 -8.023 6.656 1 98.69 136 LEU B CA 1
ATOM 2994 C C . LEU B 1 136 ? 10.094 -9.508 6.957 1 98.69 136 LEU B C 1
ATOM 2996 O O . LEU B 1 136 ? 9.461 -9.859 7.953 1 98.69 136 LEU B O 1
ATOM 3000 N N . LEU B 1 137 ? 10.648 -10.305 6.113 1 98.56 137 LEU B N 1
ATOM 3001 C CA . LEU B 1 137 ? 10.516 -11.75 6.297 1 98.56 137 LEU B CA 1
ATOM 3002 C C . LEU B 1 137 ? 11.109 -12.18 7.637 1 98.56 137 LEU B C 1
ATOM 3004 O O . LEU B 1 137 ? 10.547 -13.039 8.32 1 98.56 137 LEU B O 1
ATOM 3008 N N . SER B 1 138 ? 12.211 -11.562 8.008 1 97.75 138 SER B N 1
ATOM 3009 C CA . SER B 1 138 ? 12.859 -11.914 9.266 1 97.75 138 SER B CA 1
ATOM 3010 C C . SER B 1 138 ? 11.992 -11.531 10.461 1 97.75 138 SER B C 1
ATOM 3012 O O . SER B 1 138 ? 12.172 -12.07 11.555 1 97.75 138 SER B O 1
ATOM 3014 N N . GLN B 1 139 ? 11.086 -10.609 10.258 1 97.31 139 GLN B N 1
ATOM 3015 C CA . GLN B 1 139 ? 10.195 -10.172 11.328 1 97.31 139 GLN B CA 1
ATOM 3016 C C . GLN B 1 139 ? 8.875 -10.938 11.289 1 97.31 139 GLN B C 1
ATOM 3018 O O . GLN B 1 139 ? 7.93 -10.602 12 1 97.31 139 GLN B O 1
ATOM 3023 N N . GLY B 1 140 ? 8.766 -11.898 10.398 1 97.69 140 GLY B N 1
ATOM 3024 C CA . GLY B 1 140 ? 7.555 -12.695 10.289 1 97.69 140 GLY B CA 1
ATOM 3025 C C . GLY B 1 140 ? 6.449 -11.992 9.516 1 97.69 140 GLY B C 1
ATOM 3026 O O . GLY B 1 140 ? 5.273 -12.336 9.664 1 97.69 140 GLY B O 1
ATOM 3027 N N . ILE B 1 141 ? 6.77 -10.984 8.781 1 98.81 141 ILE B N 1
ATOM 3028 C CA . ILE B 1 141 ? 5.797 -10.25 7.98 1 98.81 141 ILE B CA 1
ATOM 3029 C C . ILE B 1 141 ? 5.859 -10.727 6.531 1 98.81 141 ILE B C 1
ATOM 3031 O O . ILE B 1 141 ? 6.934 -10.758 5.926 1 98.81 141 ILE B O 1
ATOM 3035 N N . THR B 1 142 ? 4.773 -11.109 5.941 1 98.94 142 THR B N 1
ATOM 3036 C CA . THR B 1 142 ? 4.68 -11.672 4.598 1 98.94 142 THR B CA 1
ATOM 3037 C C . THR B 1 142 ? 4.418 -10.57 3.572 1 98.94 142 THR B C 1
ATOM 3039 O O . THR B 1 142 ? 3.359 -9.945 3.586 1 98.94 142 THR B O 1
ATOM 3042 N N . PRO B 1 143 ? 5.301 -10.375 2.635 1 98.94 143 PRO B N 1
ATOM 3043 C CA . PRO B 1 143 ? 5.07 -9.352 1.615 1 98.94 143 PRO B CA 1
ATOM 3044 C C . PRO B 1 143 ? 4.047 -9.781 0.566 1 98.94 143 PRO B C 1
ATOM 3046 O O . PRO B 1 143 ? 4.055 -10.93 0.127 1 98.94 143 PRO B O 1
ATOM 3049 N N . VAL B 1 144 ? 3.135 -8.914 0.262 1 99 144 VAL B N 1
ATOM 3050 C CA . VAL B 1 144 ? 2.211 -9 -0.865 1 99 144 VAL B CA 1
ATOM 3051 C C . VAL B 1 144 ? 2.514 -7.891 -1.867 1 99 144 VAL B C 1
ATOM 3053 O O . VAL B 1 144 ? 2.297 -6.711 -1.581 1 99 144 VAL B O 1
ATOM 3056 N N . VAL B 1 145 ? 2.93 -8.258 -3.074 1 98.94 145 VAL B N 1
ATOM 3057 C CA . VAL B 1 145 ? 3.506 -7.27 -3.984 1 98.94 145 VAL B CA 1
ATOM 3058 C C . VAL B 1 145 ? 2.588 -7.082 -5.191 1 98.94 145 VAL B C 1
ATOM 3060 O O . VAL B 1 145 ? 2.223 -8.055 -5.855 1 98.94 145 VAL B O 1
ATOM 3063 N N . ALA B 1 146 ? 2.16 -5.844 -5.418 1 98.88 146 ALA B N 1
ATOM 3064 C CA . ALA B 1 146 ? 1.421 -5.461 -6.621 1 98.88 146 ALA B CA 1
ATOM 3065 C C . ALA B 1 146 ? 2.367 -5.227 -7.79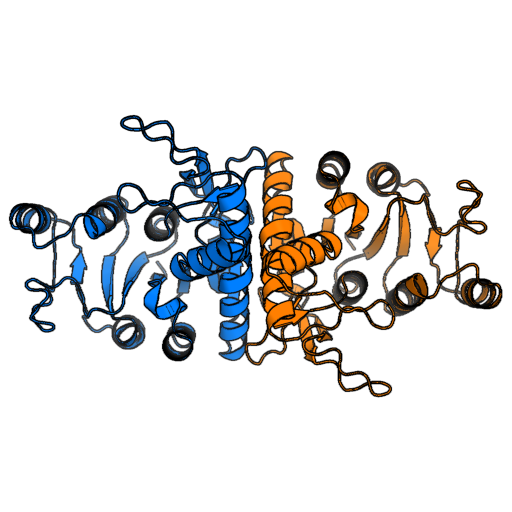3 1 98.88 146 ALA B C 1
ATOM 3067 O O . ALA B 1 146 ? 3.533 -4.875 -7.598 1 98.88 146 ALA B O 1
ATOM 3068 N N . PRO B 1 147 ? 1.899 -5.422 -8.984 1 98.19 147 PRO B N 1
ATOM 3069 C CA . PRO B 1 147 ? 2.754 -5.332 -10.172 1 98.19 147 PRO B CA 1
ATOM 3070 C C . PRO B 1 147 ? 2.969 -3.893 -10.633 1 98.19 147 PRO B C 1
ATOM 3072 O O . PRO B 1 147 ? 2.645 -3.553 -11.773 1 98.19 147 PRO B O 1
ATOM 3075 N N . LEU B 1 148 ? 3.518 -3.088 -9.797 1 98.88 148 LEU B N 1
ATOM 3076 C CA . LEU B 1 148 ? 3.875 -1.692 -10.023 1 98.88 148 LEU B CA 1
ATOM 3077 C C . LEU B 1 148 ? 5.305 -1.417 -9.57 1 98.88 148 LEU B C 1
ATOM 3079 O O . LEU B 1 148 ? 5.758 -1.958 -8.562 1 98.88 148 LEU B O 1
ATOM 3083 N N . THR B 1 149 ? 5.957 -0.679 -10.305 1 98.88 149 THR B N 1
ATOM 3084 C CA . THR B 1 149 ? 7.309 -0.221 -9.992 1 98.88 149 THR B CA 1
ATOM 3085 C C . THR B 1 149 ? 7.414 1.294 -10.148 1 98.88 149 THR B C 1
ATOM 3087 O O . THR B 1 149 ? 6.398 1.99 -10.203 1 98.88 149 THR B O 1
ATOM 3090 N N . HIS B 1 150 ? 8.562 1.808 -10.055 1 98.88 150 HIS B N 1
ATOM 3091 C CA . HIS B 1 150 ? 8.734 3.246 -10.227 1 98.88 150 HIS B CA 1
ATOM 3092 C C . HIS B 1 150 ? 10.047 3.561 -10.938 1 98.88 150 HIS B C 1
ATOM 3094 O O . HIS B 1 150 ? 10.945 2.715 -11 1 98.88 150 HIS B O 1
ATOM 3100 N N . ASP B 1 151 ? 10.227 4.789 -11.414 1 98.75 151 ASP B N 1
ATOM 3101 C CA . ASP B 1 151 ? 11.375 5.121 -12.25 1 98.75 151 ASP B CA 1
ATOM 3102 C C . ASP B 1 151 ? 12.438 5.871 -11.453 1 98.75 151 ASP B C 1
ATOM 3104 O O . ASP B 1 151 ? 13.438 6.324 -12.016 1 98.75 151 ASP B O 1
ATOM 3108 N N . GLY B 1 152 ? 12.25 6.086 -10.188 1 98.31 152 GLY B N 1
ATOM 3109 C CA . GLY B 1 152 ? 13.18 6.84 -9.352 1 98.31 152 GLY B CA 1
ATOM 3110 C C . GLY B 1 152 ? 13.062 8.336 -9.539 1 98.31 152 GLY B C 1
ATOM 3111 O O . GLY B 1 152 ? 13.758 9.109 -8.867 1 98.31 152 GLY B O 1
ATOM 3112 N N . ASN B 1 153 ? 12.125 8.797 -10.391 1 98.31 153 ASN B N 1
ATOM 3113 C CA . ASN B 1 153 ? 11.93 10.211 -10.688 1 98.31 153 ASN B CA 1
ATOM 3114 C C . ASN B 1 153 ? 10.523 10.68 -10.32 1 98.31 153 ASN B C 1
ATOM 3116 O O . ASN B 1 153 ? 10.031 11.672 -10.852 1 98.31 153 ASN B O 1
ATOM 3120 N N . GLY B 1 154 ? 9.898 9.859 -9.445 1 98.31 154 GLY B N 1
ATOM 3121 C CA . GLY B 1 154 ? 8.617 10.281 -8.914 1 98.31 154 GLY B CA 1
ATOM 3122 C C . GLY B 1 154 ? 7.438 9.734 -9.695 1 98.31 154 GLY B C 1
ATOM 3123 O O . GLY B 1 154 ? 6.289 10.117 -9.453 1 98.31 154 GLY B O 1
ATOM 3124 N N . THR B 1 155 ? 7.734 8.805 -10.602 1 98.5 155 THR B N 1
ATOM 3125 C CA . THR B 1 155 ? 6.668 8.289 -11.453 1 98.5 155 THR B CA 1
ATOM 3126 C C . THR B 1 155 ? 6.527 6.777 -11.297 1 98.5 155 THR B C 1
ATOM 3128 O O . THR B 1 155 ? 7.516 6.047 -11.352 1 98.5 155 THR B O 1
ATOM 3131 N N . MET B 1 156 ? 5.258 6.363 -11.078 1 98.81 156 MET B N 1
ATOM 3132 C CA . MET B 1 156 ? 4.938 4.938 -11.031 1 98.81 156 MET B CA 1
ATOM 3133 C C . MET B 1 156 ? 4.957 4.332 -12.438 1 98.81 156 MET B C 1
ATOM 3135 O O . MET B 1 156 ? 4.781 5.043 -13.43 1 98.81 156 MET B O 1
ATOM 3139 N N . LEU B 1 157 ? 5.184 3.059 -12.508 1 98.88 157 LEU B N 1
ATOM 3140 C CA . LEU B 1 157 ? 5.145 2.328 -13.773 1 98.88 157 LEU B CA 1
ATOM 3141 C C . LEU B 1 157 ? 4.391 1.011 -13.617 1 98.88 157 LEU B C 1
ATOM 3143 O O . LEU B 1 157 ? 4.539 0.323 -12.602 1 98.88 157 LEU B O 1
ATOM 3147 N N . ASN B 1 158 ? 3.516 0.733 -14.609 1 98.5 158 ASN B N 1
ATOM 3148 C CA . ASN B 1 158 ? 2.881 -0.576 -14.719 1 98.5 158 ASN B CA 1
ATOM 3149 C C . ASN B 1 158 ? 3.879 -1.65 -15.141 1 98.5 158 ASN B C 1
ATOM 3151 O O . ASN B 1 158 ? 4.613 -1.475 -16.109 1 98.5 158 ASN B O 1
ATOM 3155 N N . THR B 1 159 ? 3.971 -2.734 -14.398 1 97.06 159 THR B N 1
ATOM 3156 C CA . THR B 1 159 ? 4.93 -3.799 -14.68 1 97.06 159 THR B CA 1
ATOM 3157 C C . THR B 1 159 ? 4.246 -5.164 -14.633 1 97.06 159 THR B C 1
ATOM 3159 O O . THR B 1 159 ? 3.422 -5.426 -13.758 1 97.06 159 THR B O 1
ATOM 3162 N N . ASN B 1 160 ? 4.52 -6.004 -15.562 1 93.94 160 ASN B N 1
ATOM 3163 C CA . ASN B 1 160 ? 3.924 -7.332 -15.641 1 93.94 160 ASN B CA 1
ATOM 3164 C C . ASN B 1 160 ? 4.164 -8.133 -14.359 1 93.94 160 ASN B C 1
ATOM 3166 O O . ASN B 1 160 ? 5.289 -8.195 -13.867 1 93.94 160 ASN B O 1
ATOM 3170 N N . ALA B 1 161 ? 3.082 -8.766 -13.867 1 95.62 161 ALA B N 1
ATOM 3171 C CA . ALA B 1 161 ? 3.143 -9.461 -12.586 1 95.62 161 ALA B CA 1
ATOM 3172 C C . ALA B 1 161 ? 4.121 -10.633 -12.648 1 95.62 161 ALA B C 1
ATOM 3174 O O . ALA B 1 161 ? 4.832 -10.906 -11.672 1 95.62 161 ALA B O 1
ATOM 3175 N N . ASP B 1 162 ? 4.168 -11.398 -13.734 1 94.25 162 ASP B N 1
ATOM 3176 C CA . ASP B 1 162 ? 5.102 -12.516 -13.867 1 94.25 162 ASP B CA 1
ATOM 3177 C C . ASP B 1 162 ? 6.547 -12.023 -13.836 1 94.25 162 ASP B C 1
ATOM 3179 O O . ASP B 1 162 ? 7.414 -12.672 -13.25 1 94.25 162 ASP B O 1
ATOM 3183 N N . THR B 1 163 ? 6.77 -10.875 -14.453 1 94.56 163 THR B N 1
ATOM 3184 C CA . THR B 1 163 ? 8.102 -10.273 -14.445 1 94.56 163 THR B CA 1
ATOM 3185 C C . THR B 1 163 ? 8.492 -9.859 -13.031 1 94.56 163 THR B C 1
ATOM 3187 O O . THR B 1 163 ? 9.617 -10.125 -12.594 1 94.56 163 THR B O 1
ATOM 3190 N N . VAL B 1 164 ? 7.578 -9.234 -12.32 1 97.5 164 VAL B N 1
ATOM 3191 C CA . VAL B 1 164 ? 7.836 -8.828 -10.938 1 97.5 164 VAL B CA 1
ATOM 3192 C C . VAL B 1 164 ? 8.227 -10.047 -10.109 1 97.5 164 VAL B C 1
ATOM 3194 O O . VAL B 1 164 ? 9.234 -10.023 -9.391 1 97.5 164 VAL B O 1
ATOM 3197 N N . ALA B 1 165 ? 7.488 -11.133 -10.242 1 97.81 165 ALA B N 1
ATOM 3198 C CA . ALA B 1 165 ? 7.754 -12.352 -9.477 1 97.81 165 ALA B CA 1
ATOM 3199 C C . ALA B 1 165 ? 9.133 -12.914 -9.812 1 97.81 165 ALA B C 1
ATOM 3201 O O . ALA B 1 165 ? 9.891 -13.281 -8.914 1 97.81 165 ALA B O 1
ATOM 3202 N N . SER B 1 166 ? 9.438 -12.961 -11.062 1 97.19 166 SER B N 1
ATOM 3203 C CA . SER B 1 166 ? 10.711 -13.516 -11.508 1 97.19 166 SER B CA 1
ATOM 3204 C C . SER B 1 166 ? 11.883 -12.656 -11.047 1 97.19 166 SER B C 1
ATOM 3206 O O . SER B 1 166 ? 12.906 -13.18 -10.602 1 97.19 166 SER B O 1
ATOM 3208 N N . GLU B 1 167 ? 11.75 -11.336 -11.164 1 97.75 167 GLU B N 1
ATOM 3209 C CA . GLU B 1 167 ? 12.812 -10.422 -10.75 1 97.75 167 GLU B CA 1
ATOM 3210 C C . GLU B 1 167 ? 13.055 -10.5 -9.25 1 97.75 167 GLU B C 1
ATOM 3212 O O . GLU B 1 167 ? 14.195 -10.438 -8.789 1 97.75 167 GLU B O 1
ATOM 3217 N N . LEU B 1 168 ? 11.977 -10.602 -8.477 1 98.69 168 LEU B N 1
ATOM 3218 C CA . LEU B 1 168 ? 12.109 -10.812 -7.039 1 98.69 168 LEU B CA 1
ATOM 3219 C C . LEU B 1 168 ? 12.859 -12.109 -6.742 1 98.69 168 LEU B C 1
ATOM 3221 O O . LEU B 1 168 ? 13.742 -12.133 -5.883 1 98.69 168 LEU B O 1
ATOM 3225 N N . ALA B 1 169 ? 12.469 -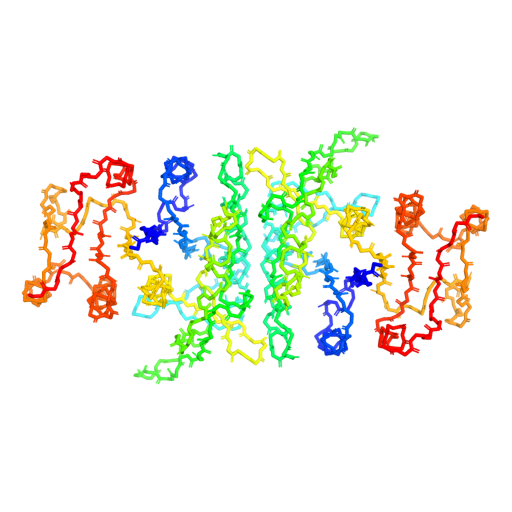13.18 -7.465 1 98.44 169 ALA B N 1
ATOM 3226 C CA . ALA B 1 169 ? 13.086 -14.484 -7.25 1 98.44 169 ALA B CA 1
ATOM 3227 C C . ALA B 1 169 ? 14.594 -14.422 -7.465 1 98.44 169 ALA B C 1
ATOM 3229 O O . ALA B 1 169 ? 15.367 -14.898 -6.633 1 98.44 169 ALA B O 1
ATOM 3230 N N . VAL B 1 170 ? 15 -13.789 -8.523 1 98.06 170 VAL B N 1
ATOM 3231 C CA . VAL B 1 170 ? 16.422 -13.672 -8.859 1 98.06 170 VAL B CA 1
ATOM 3232 C C . VAL B 1 170 ? 17.141 -12.867 -7.785 1 98.06 170 VAL B C 1
ATOM 3234 O O . VAL B 1 170 ? 18.219 -13.25 -7.324 1 98.06 170 VAL B O 1
ATOM 3237 N N . ALA B 1 171 ? 16.562 -11.797 -7.344 1 98.44 171 ALA B N 1
ATOM 3238 C CA . ALA B 1 171 ? 17.219 -10.883 -6.406 1 98.44 171 ALA B CA 1
ATOM 3239 C C . ALA B 1 171 ? 17.375 -11.523 -5.031 1 98.44 171 ALA B C 1
ATOM 3241 O O . ALA B 1 171 ? 18.297 -11.188 -4.281 1 98.44 171 ALA B O 1
ATOM 3242 N N . LEU B 1 172 ? 16.5 -12.445 -4.727 1 98.5 172 LEU B N 1
ATOM 3243 C CA . LEU B 1 172 ? 16.469 -12.984 -3.373 1 98.5 172 LEU B CA 1
ATOM 3244 C C . LEU B 1 172 ? 17.219 -14.312 -3.301 1 98.5 172 LEU B C 1
ATOM 3246 O O . LEU B 1 172 ? 17.391 -14.875 -2.219 1 98.5 172 LEU B O 1
ATOM 3250 N N . CYS B 1 173 ? 17.781 -14.852 -4.363 1 96.44 173 CYS B N 1
ATOM 3251 C CA . CYS B 1 173 ? 18.453 -16.141 -4.402 1 96.44 173 CYS B CA 1
ATOM 3252 C C . CYS B 1 173 ? 19.766 -16.094 -3.631 1 96.44 173 CYS B C 1
ATOM 3254 O O . CYS B 1 173 ? 20.297 -17.125 -3.242 1 96.44 173 CYS B O 1
ATOM 3256 N N . GLY B 1 174 ? 20.219 -14.883 -3.41 1 95.38 174 GLY B N 1
ATOM 3257 C CA . GLY B 1 174 ? 21.422 -14.75 -2.613 1 95.38 174 GLY B CA 1
ATOM 3258 C C . GLY B 1 174 ? 21.188 -14.977 -1.131 1 95.38 174 GLY B C 1
ATOM 3259 O O . GLY B 1 174 ? 22.109 -15.352 -0.401 1 95.38 174 GLY B O 1
ATOM 3260 N N . ALA B 1 175 ? 20 -14.891 -0.747 1 97.5 175 ALA B N 1
ATOM 3261 C CA . ALA B 1 175 ? 19.688 -14.938 0.68 1 97.5 175 ALA B CA 1
ATOM 3262 C C . ALA B 1 175 ? 18.859 -16.172 1.021 1 97.5 175 ALA B C 1
ATOM 3264 O O . ALA B 1 175 ? 18.875 -16.641 2.16 1 97.5 175 ALA B O 1
ATOM 3265 N N . PHE B 1 176 ? 18.188 -16.75 0.006 1 98.31 176 PHE B N 1
ATOM 3266 C CA . PHE B 1 176 ? 17.281 -17.859 0.232 1 98.31 176 PHE B CA 1
ATOM 3267 C C . PHE B 1 176 ? 17.438 -18.906 -0.867 1 98.31 176 PHE B C 1
ATOM 3269 O O . PHE B 1 176 ? 17.969 -18.625 -1.937 1 98.31 176 PHE B O 1
ATOM 3276 N N . ALA B 1 177 ? 17.062 -20.156 -0.549 1 98 177 ALA B N 1
ATOM 3277 C CA . ALA B 1 177 ? 16.703 -21.109 -1.597 1 98 177 ALA B CA 1
ATOM 3278 C C . ALA B 1 177 ? 15.328 -20.797 -2.18 1 98 177 ALA B C 1
ATOM 3280 O O . ALA B 1 177 ? 14.312 -21.25 -1.648 1 98 177 ALA B O 1
ATOM 3281 N N . VAL B 1 178 ? 15.32 -20.109 -3.279 1 98.31 178 VAL B N 1
ATOM 3282 C CA . VAL B 1 178 ? 14.086 -19.516 -3.771 1 98.31 178 VAL B CA 1
ATOM 3283 C C . VAL B 1 178 ? 13.391 -20.469 -4.734 1 98.31 178 VAL B C 1
ATOM 3285 O O . VAL B 1 178 ? 14.031 -21.016 -5.645 1 98.31 178 VAL B O 1
ATOM 3288 N N . ASN B 1 179 ? 12.148 -20.734 -4.508 1 97.75 179 ASN B N 1
ATOM 3289 C CA . ASN B 1 179 ? 11.242 -21.438 -5.418 1 97.75 179 ASN B CA 1
ATOM 3290 C C . ASN B 1 179 ? 10.156 -20.5 -5.949 1 97.75 179 ASN B C 1
ATOM 3292 O O . ASN B 1 179 ? 9.383 -19.938 -5.176 1 97.75 179 ASN B O 1
ATOM 3296 N N . LEU B 1 180 ? 10.164 -20.344 -7.238 1 98.12 180 LEU B N 1
ATOM 3297 C CA . LEU B 1 180 ? 9.156 -19.516 -7.898 1 98.12 180 LEU B CA 1
ATOM 3298 C C . LEU B 1 180 ? 7.977 -20.359 -8.359 1 98.12 180 LEU B C 1
ATOM 3300 O O . LEU B 1 180 ? 8.148 -21.344 -9.086 1 98.12 180 LEU B O 1
ATOM 3304 N N . VAL B 1 181 ? 6.762 -19.984 -7.906 1 97.75 181 VAL B N 1
ATOM 3305 C CA . VAL B 1 181 ? 5.562 -20.766 -8.211 1 97.75 181 VAL B CA 1
ATOM 3306 C C . VAL B 1 181 ? 4.535 -19.875 -8.906 1 97.75 181 VAL B C 1
ATOM 3308 O O . VAL B 1 181 ? 4.125 -18.844 -8.359 1 97.75 181 VAL B O 1
ATOM 3311 N N . TYR B 1 182 ? 4.156 -20.25 -10.086 1 96.31 182 TYR B N 1
ATOM 3312 C CA . TYR B 1 182 ? 3.045 -19.609 -10.789 1 96.31 182 TYR B CA 1
ATOM 3313 C C . TYR B 1 182 ? 1.761 -20.406 -10.609 1 96.31 182 TYR B C 1
ATOM 3315 O O . TYR B 1 182 ? 1.656 -21.547 -11.086 1 96.31 182 TYR B O 1
ATOM 3323 N N . CYS B 1 183 ? 0.823 -19.719 -9.961 1 95.44 183 CYS B N 1
ATOM 3324 C CA . CYS B 1 183 ? -0.438 -20.391 -9.672 1 95.44 183 CYS B CA 1
ATOM 3325 C C . CYS B 1 183 ? -1.541 -19.922 -10.609 1 95.44 183 CYS B C 1
ATOM 3327 O O . CYS B 1 183 ? -1.927 -18.75 -10.57 1 95.44 183 CYS B O 1
ATOM 3329 N N . PHE B 1 184 ? -2.068 -20.859 -11.336 1 90 184 PHE B N 1
ATOM 3330 C CA . PHE B 1 184 ? -3.152 -20.578 -12.273 1 90 184 PHE B CA 1
ATOM 3331 C C . PHE B 1 184 ? -4.309 -21.547 -12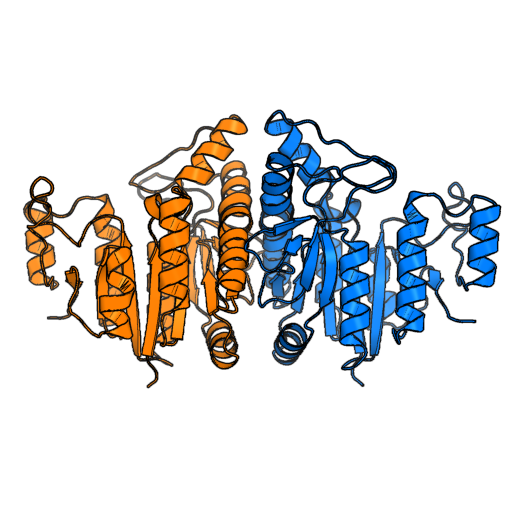.062 1 90 184 PHE B C 1
ATOM 3333 O O . PHE B 1 184 ? -4.391 -22.219 -11.031 1 90 184 PHE B O 1
ATOM 3340 N N . GLU B 1 185 ? -5.234 -21.516 -12.961 1 87.75 185 GLU B N 1
ATOM 3341 C CA . GLU B 1 185 ? -6.414 -22.375 -12.852 1 87.75 185 GLU B CA 1
ATOM 3342 C C . GLU B 1 185 ? -6.133 -23.781 -13.375 1 87.75 185 GLU B C 1
ATOM 3344 O O . GLU B 1 185 ? -6.77 -24.75 -12.953 1 87.75 185 GLU B O 1
ATOM 3349 N N . LEU B 1 186 ? -5.16 -23.938 -14.273 1 87.75 186 LEU B N 1
ATOM 3350 C CA . LEU B 1 186 ? -4.848 -25.234 -14.867 1 87.75 186 LEU B CA 1
ATOM 3351 C C . LEU B 1 186 ? -3.814 -25.969 -14.023 1 87.75 186 LEU B C 1
ATOM 3353 O O . LEU B 1 186 ? -3.047 -25.359 -13.281 1 87.75 186 LEU B O 1
ATOM 3357 N N . LYS B 1 187 ? -3.713 -27.266 -14.148 1 93.12 187 LYS B N 1
ATOM 3358 C CA . LYS B 1 187 ? -2.854 -28.141 -13.352 1 93.12 187 LYS B CA 1
ATOM 3359 C C . LYS B 1 187 ? -1.381 -27.906 -13.688 1 93.12 187 LYS B C 1
ATOM 3361 O O . LYS B 1 187 ? -0.497 -28.328 -12.93 1 93.12 187 LYS B O 1
ATOM 3366 N N . GLY B 1 188 ? -1.076 -27.344 -14.766 1 92.81 188 GLY B N 1
ATOM 3367 C CA . GLY B 1 188 ? 0.244 -27.078 -15.32 1 92.81 188 GLY B CA 1
ATOM 3368 C C . GLY B 1 188 ? 0.216 -26.766 -16.797 1 92.81 188 GLY B C 1
ATOM 3369 O O . GLY B 1 188 ? -0.797 -26.281 -17.312 1 92.81 188 GLY B O 1
ATOM 3370 N N . VAL B 1 189 ? 1.327 -26.859 -17.453 1 91.56 189 VAL B N 1
ATOM 3371 C CA . VAL B 1 189 ? 1.375 -26.766 -18.906 1 91.56 189 VAL B CA 1
ATOM 3372 C C . VAL B 1 189 ? 0.823 -28.047 -19.531 1 91.56 189 VAL B C 1
ATOM 3374 O O . VAL B 1 189 ? 1.323 -29.141 -19.25 1 91.56 189 VAL B O 1
ATOM 3377 N N . LEU B 1 190 ? -0.191 -27.859 -20.297 1 92 190 LEU B N 1
ATOM 3378 C CA . LEU B 1 190 ? -0.858 -29.016 -20.875 1 92 190 LEU B CA 1
ATOM 3379 C C . LEU B 1 190 ? -0.329 -29.297 -22.281 1 92 190 LEU B C 1
ATOM 3381 O O . LEU B 1 190 ? -0.134 -28.359 -23.078 1 92 190 LEU B O 1
ATOM 3385 N N . ARG B 1 191 ? -0.07 -30.516 -22.562 1 90.75 191 ARG B N 1
ATOM 3386 C CA . ARG B 1 191 ? 0.303 -30.922 -23.922 1 90.75 191 ARG B CA 1
ATOM 3387 C C . ARG B 1 191 ? -0.834 -30.656 -24.891 1 90.75 191 ARG B C 1
ATOM 3389 O O . ARG B 1 191 ? -0.593 -30.297 -26.047 1 90.75 191 ARG B O 1
ATOM 3396 N N . ASP B 1 192 ? -2.053 -30.938 -24.391 1 88.62 192 ASP B N 1
ATOM 3397 C CA . ASP B 1 192 ? -3.301 -30.734 -25.109 1 88.62 192 ASP B CA 1
ATOM 3398 C C . ASP B 1 192 ? -4.332 -30.016 -24.25 1 88.62 192 ASP B C 1
ATOM 3400 O O . ASP B 1 192 ? -4.805 -30.562 -23.25 1 88.62 192 ASP B O 1
ATOM 3404 N N . PHE B 1 193 ? -4.691 -28.859 -24.656 1 85.81 193 PHE B N 1
ATOM 3405 C CA . PHE B 1 193 ? -5.582 -28 -23.875 1 85.81 193 PHE B CA 1
ATOM 3406 C C . PHE B 1 193 ? -6.922 -28.688 -23.641 1 85.81 193 PHE B C 1
ATOM 3408 O O . PHE B 1 193 ? -7.602 -28.406 -22.641 1 85.81 193 PHE B O 1
ATOM 3415 N N . GLU B 1 194 ? -7.379 -29.578 -24.516 1 89.56 194 GLU B N 1
ATOM 3416 C CA . GLU B 1 194 ? -8.656 -30.281 -24.422 1 89.56 194 GLU B CA 1
ATOM 3417 C C . GLU B 1 194 ? -8.562 -31.438 -23.438 1 89.56 194 GLU B C 1
ATOM 3419 O O . GLU B 1 194 ? -9.586 -31.969 -23 1 89.56 194 GLU B O 1
ATOM 3424 N N . ASP B 1 195 ? -7.348 -31.812 -23.141 1 92.44 195 ASP B N 1
ATOM 3425 C CA . ASP B 1 195 ? -7.098 -32.875 -22.188 1 92.44 195 ASP B CA 1
ATOM 3426 C C . ASP B 1 195 ? -6.469 -32.344 -20.906 1 92.44 195 ASP B C 1
ATOM 3428 O O . ASP B 1 195 ? -5.242 -32.25 -20.797 1 92.44 195 ASP B O 1
ATOM 3432 N N . LYS B 1 196 ? -7.25 -32.125 -19.938 1 88.75 196 LYS B N 1
ATOM 3433 C CA . LYS B 1 196 ? -6.82 -31.469 -18.703 1 88.75 196 LYS B CA 1
ATOM 3434 C C . LYS B 1 196 ? -5.848 -32.375 -17.938 1 88.75 196 LYS B C 1
ATOM 3436 O O . LYS B 1 196 ? -5.18 -31.906 -17 1 88.75 196 LYS B O 1
ATOM 3441 N N . ASP B 1 197 ? -5.699 -33.594 -18.359 1 90.25 197 ASP B N 1
ATOM 3442 C CA . ASP B 1 197 ? -4.789 -34.5 -17.688 1 90.25 197 ASP B CA 1
ATOM 3443 C C . ASP B 1 197 ? -3.471 -34.625 -18.453 1 90.25 197 ASP B C 1
ATOM 3445 O O . ASP B 1 197 ? -2.582 -35.375 -18.047 1 90.25 197 ASP B O 1
ATOM 3449 N N . SER B 1 198 ? -3.246 -33.875 -19.5 1 93.25 198 SER B N 1
ATOM 3450 C CA . SER B 1 198 ? -2.053 -33.969 -20.328 1 93.25 198 SER B CA 1
ATOM 3451 C C . SER B 1 198 ? -0.95 -33.031 -19.812 1 93.25 198 SER B C 1
ATOM 3453 O O . SER B 1 198 ? -0.239 -32.406 -20.609 1 93.25 198 SER B O 1
ATOM 3455 N N . VAL B 1 199 ? -0.878 -32.906 -18.469 1 94.44 199 VAL B N 1
ATOM 3456 C CA . VAL B 1 199 ? 0.1 -32.031 -17.844 1 94.44 199 VAL B CA 1
ATOM 3457 C C . VAL B 1 199 ? 1.513 -32.5 -18.156 1 94.44 199 VAL B C 1
ATOM 3459 O O . VAL B 1 199 ? 1.803 -33.719 -18.062 1 94.44 199 VAL B O 1
ATOM 3462 N N . ILE B 1 200 ? 2.316 -31.625 -18.641 1 94 200 ILE B N 1
ATOM 3463 C CA . ILE B 1 200 ? 3.738 -31.891 -18.812 1 94 200 ILE B CA 1
ATOM 3464 C C . ILE B 1 200 ? 4.469 -31.734 -17.484 1 94 200 ILE B C 1
ATOM 3466 O O . ILE B 1 200 ? 4.512 -30.641 -16.922 1 94 200 ILE B O 1
ATOM 3470 N N . SER B 1 201 ? 5.082 -32.75 -17.016 1 94.44 201 SER B N 1
ATOM 3471 C CA . SER B 1 201 ? 5.633 -32.75 -15.664 1 94.44 201 SER B CA 1
ATOM 3472 C C . SER B 1 201 ? 6.895 -31.891 -15.578 1 94.44 201 SER B C 1
ATOM 3474 O O . SER B 1 201 ? 7.16 -31.25 -14.555 1 94.44 201 SER B O 1
ATOM 3476 N N . THR B 1 202 ? 7.68 -31.969 -16.625 1 95.31 202 THR B N 1
ATOM 3477 C CA . THR B 1 202 ? 8.945 -31.234 -16.625 1 95.31 202 THR B CA 1
ATOM 3478 C C . THR B 1 202 ? 9.219 -30.625 -18 1 95.31 202 THR B C 1
ATOM 3480 O O . THR B 1 202 ? 8.961 -31.25 -19.031 1 95.31 202 THR B O 1
ATOM 3483 N N . ILE B 1 203 ? 9.688 -29.438 -17.953 1 93.94 203 ILE B N 1
ATOM 3484 C CA . ILE B 1 203 ? 10.109 -28.766 -19.172 1 93.94 203 ILE B CA 1
ATOM 3485 C C . ILE B 1 203 ? 11.547 -28.281 -19.031 1 93.94 203 ILE B C 1
ATOM 3487 O O . ILE B 1 203 ? 11.883 -27.594 -18.047 1 93.94 203 ILE B O 1
ATOM 3491 N N . ASN B 1 204 ? 12.43 -28.625 -19.812 1 93.44 204 ASN B N 1
ATOM 3492 C CA . ASN B 1 204 ? 13.773 -28.062 -19.938 1 93.44 204 ASN B CA 1
ATOM 3493 C C . ASN B 1 204 ? 13.922 -27.234 -21.203 1 93.44 204 ASN B C 1
ATOM 3495 O O . ASN B 1 204 ? 12.992 -27.125 -22 1 93.44 204 ASN B O 1
ATOM 3499 N N . PRO B 1 205 ? 15.07 -26.547 -21.359 1 91.12 205 PRO B N 1
ATOM 3500 C CA . PRO B 1 205 ? 15.211 -25.656 -22.516 1 91.12 205 PRO B CA 1
ATOM 3501 C C . PRO B 1 205 ? 14.984 -26.391 -23.844 1 91.12 205 PRO B C 1
ATOM 3503 O O . PRO B 1 205 ? 14.383 -25.828 -24.75 1 91.12 205 PRO B O 1
ATOM 3506 N N . ASP B 1 206 ? 15.406 -27.594 -23.938 1 92.25 206 ASP B N 1
ATOM 3507 C CA . ASP B 1 206 ? 15.25 -28.359 -25.172 1 92.25 206 ASP B CA 1
ATOM 3508 C C . ASP B 1 206 ? 13.781 -28.688 -25.438 1 92.25 206 ASP B C 1
ATOM 3510 O O . ASP B 1 206 ? 13.289 -28.469 -26.547 1 92.25 206 ASP B O 1
ATOM 3514 N N . THR B 1 207 ? 13.195 -29.188 -24.469 1 91.75 207 THR B N 1
ATOM 3515 C CA . THR B 1 207 ? 11.781 -29.516 -24.625 1 91.75 207 THR B CA 1
ATOM 3516 C C . THR B 1 207 ? 10.945 -28.266 -24.844 1 91.75 207 THR B C 1
ATOM 3518 O O . THR B 1 207 ? 9.938 -28.297 -25.547 1 91.75 207 THR B O 1
ATOM 3521 N N . TYR B 1 208 ? 11.359 -27.156 -24.172 1 91.44 208 TYR B N 1
ATOM 3522 C CA . TYR B 1 208 ? 10.68 -25.875 -24.344 1 91.44 208 TYR B CA 1
ATOM 3523 C C . TYR B 1 208 ? 10.68 -25.469 -25.812 1 91.44 208 TYR B C 1
ATOM 3525 O O . TYR B 1 208 ? 9.641 -25.062 -26.344 1 91.44 208 TYR B O 1
ATOM 3533 N N . GLU B 1 209 ? 11.82 -25.562 -26.438 1 89.25 209 GLU B N 1
ATOM 3534 C CA . GLU B 1 209 ? 11.938 -25.219 -27.844 1 89.25 209 GLU B CA 1
ATOM 3535 C C . GLU B 1 209 ? 11.031 -26.094 -28.703 1 89.25 209 GLU B C 1
ATOM 3537 O O . GLU B 1 209 ? 10.422 -25.609 -29.672 1 89.25 209 GLU B O 1
ATOM 3542 N N . GLU B 1 210 ? 10.938 -27.281 -28.391 1 91.06 210 GLU B N 1
ATOM 3543 C CA . GLU B 1 210 ? 10.07 -28.203 -29.109 1 91.06 210 GLU B CA 1
ATOM 3544 C C . GLU B 1 210 ? 8.602 -27.828 -28.938 1 91.06 210 GLU B C 1
ATOM 3546 O O . GLU B 1 210 ? 7.836 -27.844 -29.906 1 91.06 210 GLU B O 1
ATOM 3551 N N . LEU B 1 211 ? 8.266 -27.578 -27.734 1 91.06 211 LEU B N 1
ATOM 3552 C CA . LEU B 1 211 ? 6.883 -27.234 -27.422 1 91.06 211 LEU B CA 1
ATOM 3553 C C . LEU B 1 211 ? 6.488 -25.922 -28.109 1 91.06 211 LEU B C 1
ATOM 3555 O O . LEU B 1 211 ? 5.34 -25.766 -28.531 1 91.06 211 LEU B O 1
ATOM 3559 N N . LYS B 1 212 ? 7.375 -24.969 -28.172 1 87.88 212 LYS B N 1
ATOM 3560 C CA . LYS B 1 212 ? 7.133 -23.719 -28.891 1 87.88 212 LYS B CA 1
ATOM 3561 C C . LYS B 1 212 ? 6.863 -23.984 -30.359 1 87.88 212 LYS B C 1
ATOM 3563 O O . LYS B 1 212 ? 5.922 -23.438 -30.938 1 87.88 212 LYS B O 1
ATOM 3568 N N . SER B 1 213 ? 7.676 -24.875 -30.938 1 87.19 213 SER B N 1
ATOM 3569 C CA . SER B 1 213 ? 7.613 -25.141 -32.375 1 87.19 213 SER B CA 1
ATOM 3570 C C . SER B 1 213 ? 6.336 -25.906 -32.719 1 87.19 213 SER B C 1
ATOM 3572 O O . SER B 1 213 ? 5.812 -25.75 -33.844 1 87.19 213 SER B O 1
ATOM 3574 N N . THR B 1 214 ? 5.805 -26.609 -31.844 1 87 214 THR B N 1
ATOM 3575 C CA . THR B 1 214 ? 4.617 -27.422 -32.125 1 87 214 THR B CA 1
ATOM 3576 C C . THR B 1 214 ? 3.352 -26.641 -31.75 1 87 214 THR B C 1
ATOM 3578 O O . THR B 1 214 ? 2.24 -27.141 -31.938 1 87 214 THR B O 1
ATOM 3581 N N . GLY B 1 215 ? 3.492 -25.469 -31.109 1 82.94 215 GLY B N 1
ATOM 3582 C CA . GLY B 1 215 ? 2.359 -24.609 -30.828 1 82.94 215 GLY B CA 1
ATOM 3583 C C . GLY B 1 215 ? 1.688 -24.922 -29.5 1 82.94 215 GLY B C 1
ATOM 3584 O O . GLY B 1 215 ? 0.629 -24.375 -29.188 1 82.94 215 GLY B O 1
ATOM 3585 N N . VAL B 1 216 ? 2.221 -25.844 -28.781 1 84.5 216 VAL B N 1
ATOM 3586 C CA . VAL B 1 216 ? 1.674 -26.188 -27.484 1 84.5 216 VAL B CA 1
ATOM 3587 C C . VAL B 1 216 ? 1.759 -24.984 -26.547 1 84.5 216 VAL B C 1
ATOM 3589 O O . VAL B 1 216 ? 0.837 -24.734 -25.766 1 84.5 216 VAL B O 1
ATOM 3592 N N . ILE B 1 217 ? 2.865 -24.281 -26.594 1 83.69 217 ILE B N 1
ATOM 3593 C CA . ILE B 1 217 ? 3.053 -23.062 -25.812 1 83.69 217 ILE B CA 1
ATOM 3594 C C . ILE B 1 217 ? 2.584 -21.859 -26.625 1 83.69 217 ILE B C 1
ATOM 3596 O O . ILE B 1 217 ? 3.102 -21.594 -27.703 1 83.69 217 ILE B O 1
ATOM 3600 N N . ASN B 1 218 ? 1.533 -21.266 -26.062 1 76.69 218 ASN B N 1
ATOM 3601 C CA . ASN B 1 218 ? 1.004 -20.109 -26.766 1 76.69 218 ASN B CA 1
ATOM 3602 C C . ASN B 1 218 ? 1.828 -18.844 -26.484 1 76.69 218 ASN B C 1
ATOM 3604 O O . ASN B 1 218 ? 2.697 -18.859 -25.609 1 76.69 218 ASN B O 1
ATOM 3608 N N . LYS B 1 219 ? 1.451 -17.766 -27.266 1 71.5 219 LYS B N 1
ATOM 3609 C CA . LYS B 1 219 ? 2.211 -16.531 -27.234 1 71.5 219 LYS B CA 1
ATOM 3610 C C . LYS B 1 219 ? 2.166 -15.891 -25.844 1 71.5 219 LYS B C 1
ATOM 3612 O O . LYS B 1 219 ? 3.146 -15.289 -25.391 1 71.5 219 LYS B O 1
ATOM 3617 N N . GLY B 1 220 ? 1.142 -16.188 -25.109 1 71.38 220 GLY B N 1
ATOM 3618 C CA . GLY B 1 220 ? 0.984 -15.562 -23.812 1 71.38 220 GLY B CA 1
ATOM 3619 C C . GLY B 1 220 ? 1.848 -16.203 -22.734 1 71.38 220 GLY B C 1
ATOM 3620 O O . GLY B 1 220 ? 2.188 -15.562 -21.734 1 71.38 220 GLY B O 1
ATOM 3621 N N . MET B 1 221 ? 2.271 -17.391 -22.984 1 80.25 221 MET B N 1
ATOM 3622 C CA . MET B 1 221 ? 3.037 -18.141 -22 1 80.25 221 MET B CA 1
ATOM 3623 C C . MET B 1 221 ? 4.535 -17.969 -22.219 1 80.25 221 MET B C 1
ATOM 3625 O O . MET B 1 221 ? 5.34 -18.219 -21.328 1 80.25 221 MET B O 1
ATOM 3629 N N . ILE B 1 222 ? 4.875 -17.516 -23.375 1 80.69 222 ILE B N 1
ATOM 3630 C CA . ILE B 1 222 ? 6.277 -17.484 -23.766 1 80.69 222 ILE B CA 1
ATOM 3631 C C . ILE B 1 222 ? 7.059 -16.578 -22.828 1 80.69 222 ILE B C 1
ATOM 3633 O O . ILE B 1 222 ? 8.062 -17 -22.234 1 80.69 222 ILE B O 1
ATOM 3637 N N . PRO B 1 223 ? 6.586 -15.328 -22.672 1 78.31 223 PRO B N 1
ATOM 3638 C CA . PRO B 1 223 ? 7.344 -14.477 -21.75 1 78.31 223 PRO B CA 1
ATOM 3639 C C . PRO B 1 223 ? 7.508 -15.094 -20.359 1 78.31 223 PRO B C 1
ATOM 3641 O O . PRO B 1 223 ? 8.57 -14.977 -19.75 1 78.31 223 PRO B O 1
ATOM 3644 N N . LYS B 1 224 ? 6.535 -15.727 -19.859 1 84.88 224 LYS B N 1
ATOM 3645 C CA . LYS B 1 224 ? 6.559 -16.375 -18.547 1 84.88 224 LYS B CA 1
ATOM 3646 C C . LYS B 1 224 ? 7.625 -17.469 -18.5 1 84.88 224 LYS B C 1
ATOM 3648 O O . LYS B 1 224 ? 8.391 -17.531 -17.531 1 84.88 224 LYS B O 1
ATOM 3653 N N . LEU B 1 225 ? 7.645 -18.266 -19.562 1 87.75 225 LEU B N 1
ATOM 3654 C CA . LEU B 1 225 ? 8.594 -19.375 -19.578 1 87.75 225 LEU B CA 1
ATOM 3655 C C . LEU B 1 225 ? 10.016 -18.875 -19.812 1 87.75 225 LEU B C 1
ATOM 3657 O O . LEU B 1 225 ? 10.961 -19.359 -19.188 1 87.75 225 LEU B O 1
ATOM 3661 N N . ASP B 1 226 ? 10.125 -17.859 -20.641 1 87 226 ASP B N 1
ATOM 3662 C CA . ASP B 1 226 ? 11.438 -17.25 -20.828 1 87 226 ASP B CA 1
ATOM 3663 C C . ASP B 1 226 ? 11.969 -16.688 -19.516 1 87 226 ASP B C 1
ATOM 3665 O O . ASP B 1 226 ? 13.117 -16.953 -19.156 1 87 226 ASP B O 1
ATOM 3669 N N . ASN B 1 227 ? 11.172 -15.969 -18.812 1 88.38 227 ASN B N 1
ATOM 3670 C CA . ASN B 1 227 ? 11.547 -15.414 -17.516 1 88.38 227 ASN B CA 1
ATOM 3671 C C . ASN B 1 227 ? 11.914 -16.516 -16.516 1 88.38 227 ASN B C 1
ATOM 3673 O O . ASN B 1 227 ? 12.812 -16.328 -15.695 1 88.38 227 ASN B O 1
ATOM 3677 N N . SER B 1 228 ? 11.258 -17.547 -16.656 1 92.56 228 SER B N 1
ATOM 3678 C CA . SER B 1 228 ? 11.469 -18.672 -15.734 1 92.56 228 SER B CA 1
ATOM 3679 C C . SER B 1 228 ? 12.836 -19.312 -15.945 1 92.56 228 SER B C 1
ATOM 3681 O O . SER B 1 228 ? 13.555 -19.578 -14.984 1 92.56 228 SER B O 1
ATOM 3683 N N . PHE B 1 229 ? 13.234 -19.516 -17.188 1 92.94 229 PHE B N 1
ATOM 3684 C CA . PHE B 1 229 ? 14.547 -20.094 -17.453 1 92.94 229 PHE B CA 1
ATOM 3685 C C . PHE B 1 229 ? 15.656 -19.125 -17.094 1 92.94 229 PHE B C 1
ATOM 3687 O O . PHE B 1 229 ? 16.703 -19.531 -16.594 1 92.94 229 PHE B O 1
ATOM 3694 N N . ASN B 1 230 ? 15.375 -17.875 -17.375 1 92.75 230 ASN B N 1
ATOM 3695 C CA . ASN B 1 230 ? 16.328 -16.859 -16.922 1 92.75 230 ASN B CA 1
ATOM 3696 C C . ASN B 1 230 ? 16.531 -16.906 -15.414 1 92.75 230 ASN B C 1
ATOM 3698 O O . ASN B 1 230 ? 17.641 -16.766 -14.93 1 92.75 230 ASN B O 1
ATOM 3702 N N . ALA B 1 231 ? 15.469 -17.062 -14.719 1 95 231 ALA B N 1
ATOM 3703 C CA . ALA B 1 231 ? 15.523 -17.125 -13.258 1 95 231 ALA B CA 1
ATOM 3704 C C . ALA B 1 231 ? 16.312 -18.344 -12.781 1 95 231 ALA B C 1
ATOM 3706 O O . ALA B 1 231 ? 17.141 -18.234 -11.875 1 95 231 ALA B O 1
ATOM 3707 N N . ILE B 1 232 ? 16.109 -19.438 -13.422 1 95.12 232 ILE B N 1
ATOM 3708 C CA . ILE B 1 232 ? 16.812 -20.672 -13.07 1 95.12 232 ILE B CA 1
ATOM 3709 C C . ILE B 1 232 ? 18.312 -20.484 -13.32 1 95.12 232 ILE B C 1
ATOM 3711 O O . ILE B 1 232 ? 19.141 -20.844 -12.477 1 95.12 232 ILE B O 1
ATOM 3715 N N . ASN B 1 233 ? 18.625 -19.922 -14.406 1 94.19 233 ASN B N 1
ATOM 3716 C CA . ASN B 1 233 ? 20.031 -19.672 -14.758 1 94.19 233 ASN B CA 1
ATOM 3717 C C . ASN B 1 233 ? 20.688 -18.703 -13.789 1 94.19 233 ASN B C 1
ATOM 3719 O O . ASN B 1 233 ? 21.906 -18.75 -13.594 1 94.19 233 ASN B O 1
ATOM 3723 N N . ALA B 1 234 ? 19.875 -17.922 -13.18 1 95.19 234 ALA B N 1
ATOM 3724 C CA . ALA B 1 234 ? 20.391 -16.906 -12.266 1 95.19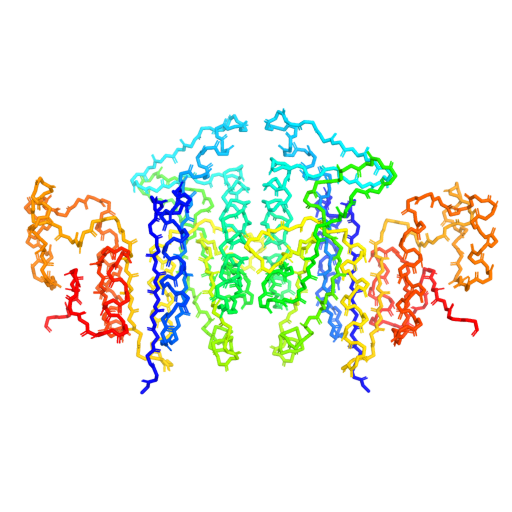 234 ALA B CA 1
ATOM 3725 C C . ALA B 1 234 ? 20.516 -17.453 -10.852 1 95.19 234 ALA B C 1
ATOM 3727 O O . ALA B 1 234 ? 21.016 -16.766 -9.953 1 95.19 234 ALA B O 1
ATOM 3728 N N . GLY B 1 235 ? 20.016 -18.656 -10.602 1 94.88 235 GLY B N 1
ATOM 3729 C CA . GLY B 1 235 ? 20.25 -19.266 -9.305 1 94.88 235 GLY B CA 1
ATOM 3730 C C . GLY B 1 235 ? 18.984 -19.641 -8.578 1 94.88 235 GLY B C 1
ATOM 3731 O O . GLY B 1 235 ? 19.016 -20.188 -7.48 1 94.88 235 GLY B O 1
ATOM 3732 N N . VAL B 1 236 ? 17.844 -19.375 -9.156 1 96.88 236 VAL B N 1
ATOM 3733 C CA . VAL B 1 236 ? 16.562 -19.797 -8.57 1 96.88 236 VAL B CA 1
ATOM 3734 C C . VAL B 1 236 ? 16.5 -21.312 -8.531 1 96.88 236 VAL B C 1
ATOM 3736 O O . VAL B 1 236 ? 16.828 -21.984 -9.516 1 96.88 236 VAL B O 1
ATOM 3739 N N . SER B 1 237 ? 16.109 -21.828 -7.398 1 94.75 237 SER B N 1
ATOM 3740 C CA . SER B 1 237 ? 16.156 -23.266 -7.16 1 94.75 237 SER B CA 1
ATOM 3741 C C . SER B 1 237 ? 15.18 -24.016 -8.055 1 94.75 237 SER B C 1
ATOM 3743 O O . SER B 1 237 ? 15.5 -25.078 -8.57 1 94.75 237 SER B O 1
ATOM 3745 N N . SER B 1 238 ? 13.992 -23.469 -8.203 1 94.62 238 SER B N 1
ATOM 3746 C CA . SER B 1 238 ? 12.992 -24.094 -9.062 1 94.62 238 SER B CA 1
ATOM 3747 C C . SER B 1 238 ? 11.938 -23.094 -9.508 1 94.62 238 SER B C 1
ATOM 3749 O O . SER B 1 238 ? 11.727 -22.078 -8.852 1 94.62 238 SER B O 1
ATOM 3751 N N . VAL B 1 239 ? 11.375 -23.406 -10.625 1 97.25 239 VAL B N 1
ATOM 3752 C CA . VAL B 1 239 ? 10.18 -22.719 -11.125 1 97.25 239 VAL B CA 1
ATOM 3753 C C . VAL B 1 239 ? 9.086 -23.75 -11.406 1 97.25 239 VAL B C 1
ATOM 3755 O O . VAL B 1 239 ? 9.312 -24.734 -12.109 1 97.25 239 VAL B O 1
ATOM 3758 N N . ILE B 1 240 ? 7.945 -23.516 -10.797 1 97.19 240 ILE B N 1
ATOM 3759 C CA . ILE B 1 240 ? 6.848 -24.469 -10.906 1 97.19 240 ILE B CA 1
ATOM 3760 C C . ILE B 1 240 ? 5.578 -23.75 -11.359 1 97.19 240 ILE B C 1
ATOM 3762 O O . ILE B 1 240 ? 5.277 -22.656 -10.875 1 97.19 240 ILE B O 1
ATOM 3766 N N . ILE B 1 241 ? 4.906 -24.297 -12.281 1 95.25 241 ILE B N 1
ATOM 3767 C CA . ILE B 1 241 ? 3.578 -23.859 -12.695 1 95.25 241 ILE B CA 1
ATOM 3768 C C . ILE B 1 241 ? 2.535 -24.875 -12.242 1 95.25 241 ILE B C 1
ATOM 3770 O O . ILE B 1 241 ? 2.619 -26.062 -12.586 1 95.25 241 ILE B O 1
ATOM 3774 N N . CYS B 1 242 ? 1.559 -24.438 -11.492 1 95.81 242 CYS B N 1
ATOM 3775 C CA . CYS B 1 242 ? 0.601 -25.406 -10.977 1 95.81 242 CYS B CA 1
ATOM 3776 C C . CYS B 1 242 ? -0.744 -24.75 -10.695 1 95.81 242 CYS B C 1
ATOM 3778 O O . CYS B 1 242 ? -0.904 -23.547 -10.898 1 95.81 242 CYS B O 1
ATOM 3780 N N . GLN B 1 243 ? -1.694 -25.594 -10.336 1 94.94 243 GLN B N 1
ATOM 3781 C CA . GLN B 1 243 ? -2.998 -25.094 -9.898 1 94.94 243 GLN B CA 1
ATOM 3782 C C . GLN B 1 243 ? -2.943 -24.578 -8.461 1 94.94 243 GLN B C 1
ATOM 3784 O O . GLN B 1 243 ? -2.268 -25.172 -7.617 1 94.94 243 GLN B O 1
ATOM 3789 N N . ALA B 1 244 ? -3.715 -23.562 -8.211 1 94.44 244 ALA B N 1
ATOM 3790 C CA . ALA B 1 244 ? -3.707 -22.906 -6.906 1 94.44 244 ALA B CA 1
ATOM 3791 C C . ALA B 1 244 ? -4.035 -23.906 -5.797 1 94.44 244 ALA B C 1
ATOM 3793 O O . ALA B 1 244 ? -3.461 -23.844 -4.707 1 94.44 244 ALA B O 1
ATOM 3794 N N . GLU B 1 245 ? -4.891 -24.844 -6.055 1 93.75 245 GLU B N 1
ATOM 3795 C CA . GLU B 1 245 ? -5.367 -25.812 -5.07 1 93.75 245 GLU B CA 1
ATOM 3796 C C . GLU B 1 245 ? -4.254 -26.766 -4.664 1 93.75 245 GLU B C 1
ATOM 3798 O O . GLU B 1 245 ? -4.379 -27.484 -3.664 1 93.75 245 GLU B O 1
ATOM 3803 N N . SER B 1 246 ? -3.203 -26.797 -5.422 1 95.81 246 SER B N 1
ATOM 3804 C CA . SER B 1 246 ? -2.135 -27.75 -5.172 1 95.81 246 SER B CA 1
ATOM 3805 C C . SER B 1 246 ? -1.021 -27.141 -4.328 1 95.81 246 SER B C 1
ATOM 3807 O O . SER B 1 246 ? -0.018 -27.797 -4.043 1 95.81 246 SER B O 1
ATOM 3809 N N . LEU B 1 247 ? -1.184 -25.953 -3.936 1 96.88 247 LEU B N 1
ATOM 3810 C CA . LEU B 1 247 ? -0.13 -25.188 -3.285 1 96.88 247 LEU B CA 1
ATOM 3811 C C . LEU B 1 247 ? 0.302 -25.844 -1.981 1 96.88 247 LEU B C 1
ATOM 3813 O O . LEU B 1 247 ? 1.498 -25.984 -1.715 1 96.88 247 LEU B O 1
ATOM 3817 N N . VAL B 1 248 ? -0.63 -26.312 -1.157 1 97.69 248 VAL B N 1
ATOM 3818 C CA . VAL B 1 248 ? -0.338 -26.922 0.138 1 97.69 248 VAL B CA 1
ATOM 3819 C C . VAL B 1 248 ? 0.384 -28.25 -0.065 1 97.69 248 VAL B C 1
ATOM 3821 O O . VAL B 1 248 ? 1.354 -28.547 0.637 1 97.69 248 VAL B O 1
ATOM 3824 N N . GLU B 1 249 ? -0.109 -29 -1.045 1 97.31 249 GLU B N 1
ATOM 3825 C CA . GLU B 1 249 ? 0.547 -30.266 -1.381 1 97.31 249 GLU B CA 1
ATOM 3826 C C . GLU B 1 249 ? 1.99 -30.031 -1.822 1 97.31 249 GLU B C 1
ATOM 3828 O O . GLU B 1 249 ? 2.893 -30.766 -1.413 1 97.31 249 GLU B O 1
ATOM 3833 N N . LEU B 1 250 ? 2.188 -29.062 -2.594 1 96.69 250 LEU B N 1
ATOM 3834 C CA . LEU B 1 250 ? 3.504 -28.75 -3.133 1 96.69 250 LEU B CA 1
ATOM 3835 C C . LEU B 1 250 ? 4.465 -28.344 -2.018 1 96.69 250 LEU B C 1
ATOM 3837 O O . LEU B 1 250 ? 5.574 -28.875 -1.924 1 96.69 250 LEU B O 1
ATOM 3841 N N . ILE B 1 251 ? 4.031 -27.469 -1.103 1 97.06 251 ILE B N 1
ATOM 3842 C CA . ILE B 1 251 ? 4.965 -26.781 -0.215 1 97.06 251 ILE B CA 1
ATOM 3843 C C . ILE B 1 251 ? 4.984 -27.484 1.147 1 97.06 251 ILE B C 1
ATOM 3845 O O . ILE B 1 251 ? 6.051 -27.797 1.679 1 97.06 251 ILE B O 1
ATOM 3849 N N . ASN B 1 252 ? 3.791 -27.75 1.737 1 97.62 252 ASN B N 1
ATOM 3850 C CA . ASN B 1 252 ? 3.736 -28.328 3.07 1 97.62 252 ASN B CA 1
ATOM 3851 C C . ASN B 1 252 ? 3.996 -29.844 3.031 1 97.62 252 ASN B C 1
ATOM 3853 O O . ASN B 1 252 ? 4.559 -30.406 3.973 1 97.62 252 ASN B O 1
ATOM 3857 N N . GLU B 1 253 ? 3.574 -30.469 1.898 1 97.19 253 GLU B N 1
ATOM 3858 C CA . GLU B 1 253 ? 3.672 -31.922 1.812 1 97.19 253 GLU B CA 1
ATOM 3859 C C . GLU B 1 253 ? 4.816 -32.344 0.894 1 97.19 253 GLU B C 1
ATOM 3861 O O . GLU B 1 253 ? 5.105 -33.531 0.767 1 97.19 253 GLU B O 1
ATOM 3866 N N . ASN B 1 254 ? 5.391 -31.438 0.236 1 95.31 254 ASN B N 1
ATOM 3867 C CA . ASN B 1 254 ? 6.547 -31.672 -0.626 1 95.31 254 ASN B CA 1
ATOM 3868 C C . ASN B 1 254 ? 6.211 -32.656 -1.753 1 95.31 254 ASN B C 1
ATOM 3870 O O . ASN B 1 254 ? 7.023 -33.5 -2.094 1 95.31 254 ASN B O 1
ATOM 3874 N N . LYS B 1 255 ? 5.031 -32.562 -2.311 1 95.38 255 LYS B N 1
ATOM 3875 C CA . LYS B 1 255 ? 4.621 -33.375 -3.439 1 95.38 255 LYS B CA 1
ATOM 3876 C C . LYS B 1 255 ? 4.941 -32.688 -4.77 1 95.38 255 LYS B C 1
ATOM 3878 O O . LYS B 1 255 ? 5.008 -31.469 -4.844 1 95.38 255 LYS B O 1
ATOM 3883 N N . THR B 1 256 ? 5.105 -33.562 -5.699 1 93.19 256 THR B N 1
ATOM 3884 C CA . THR B 1 256 ? 5.297 -33.031 -7.047 1 93.19 256 THR B CA 1
ATOM 3885 C C . THR B 1 256 ? 3.957 -32.688 -7.691 1 93.19 256 THR B C 1
ATOM 3887 O O . THR B 1 256 ? 3.062 -33.531 -7.766 1 93.19 256 THR B O 1
ATOM 3890 N N . VAL B 1 257 ? 3.877 -31.5 -8.039 1 94.19 257 VAL B N 1
ATOM 3891 C CA . VAL B 1 257 ? 2.645 -31.047 -8.68 1 94.19 257 VAL B CA 1
ATOM 3892 C C . VAL B 1 257 ? 2.979 -30.188 -9.883 1 94.19 257 VAL B C 1
ATOM 3894 O O . VAL B 1 257 ? 4.035 -29.547 -9.93 1 94.19 257 VAL B O 1
ATOM 3897 N N . GLY B 1 258 ? 2.117 -30.203 -10.875 1 95.94 258 GLY B N 1
ATOM 3898 C CA . GLY B 1 258 ? 2.188 -29.281 -12 1 95.94 258 GLY B CA 1
ATOM 3899 C C . GLY B 1 258 ? 3.398 -29.516 -12.883 1 95.94 258 GLY B C 1
ATOM 3900 O O . GLY B 1 258 ? 3.777 -30.656 -13.141 1 95.94 258 GLY B O 1
ATOM 3901 N N . THR B 1 259 ? 3.854 -28.469 -13.5 1 96.38 259 THR B N 1
ATOM 3902 C CA . THR B 1 259 ? 4.988 -28.484 -14.414 1 96.38 259 THR B CA 1
ATOM 3903 C C . THR B 1 259 ? 6.211 -27.828 -13.773 1 96.38 259 THR B C 1
ATOM 3905 O O . THR B 1 259 ? 6.137 -26.688 -13.32 1 96.38 259 THR B O 1
ATOM 3908 N N . LYS B 1 260 ? 7.246 -28.531 -13.695 1 96.44 260 LYS B N 1
ATOM 3909 C CA . LYS B 1 260 ? 8.5 -27.984 -13.18 1 96.44 260 LYS B CA 1
ATOM 3910 C C . LYS B 1 260 ? 9.453 -27.625 -14.312 1 96.44 260 LYS B C 1
ATOM 3912 O O . LYS B 1 260 ? 9.664 -28.422 -15.234 1 96.44 260 LYS B O 1
ATOM 3917 N N . LEU B 1 261 ? 9.953 -26.453 -14.305 1 95.06 261 LEU B N 1
ATOM 3918 C CA . LEU B 1 261 ? 10.992 -26.047 -15.242 1 95.06 261 LEU B CA 1
ATOM 3919 C C . LEU B 1 261 ? 12.383 -26.344 -14.688 1 95.06 261 LEU B C 1
ATOM 3921 O O . LEU B 1 261 ? 12.664 -26.047 -13.516 1 95.06 261 LEU B O 1
ATOM 3925 N N . VAL B 1 262 ? 13.203 -26.969 -15.469 1 90.25 262 VAL B N 1
ATOM 3926 C CA . VAL B 1 262 ? 14.523 -27.375 -14.984 1 90.25 262 VAL B CA 1
ATOM 3927 C C . VAL B 1 262 ? 15.594 -26.969 -15.992 1 90.25 262 VAL B C 1
ATOM 3929 O O . VAL B 1 262 ? 15.305 -26.766 -17.172 1 90.25 262 VAL B O 1
ATOM 3932 N N . ALA B 1 263 ? 16.797 -26.766 -15.398 1 87 263 ALA B N 1
ATOM 3933 C CA . ALA B 1 263 ? 17.938 -26.531 -16.266 1 87 263 ALA B CA 1
ATOM 3934 C C . ALA B 1 263 ? 18.312 -27.797 -17.031 1 87 263 ALA B C 1
ATOM 3936 O O . ALA B 1 263 ? 17.844 -28.891 -16.719 1 87 263 ALA B O 1
ATOM 3937 N N . ASN B 1 264 ? 19.156 -27.672 -18.078 1 80.75 264 ASN B N 1
ATOM 3938 C CA . ASN B 1 264 ? 19.641 -28.844 -18.828 1 80.75 264 ASN B CA 1
ATOM 3939 C C . ASN B 1 264 ? 20.625 -29.656 -18 1 80.75 264 ASN B C 1
ATOM 3941 O O . ASN B 1 264 ? 21.344 -29.094 -17.156 1 80.75 264 ASN B O 1
#

Radius of gyration: 24.16 Å; Cα contacts (8 Å, |Δi|>4): 1242; chains: 2; bounding box: 51×73×65 Å

Secondary structure (DSSP, 8-state):
--EEEEEEEPHHHHT-HHHHHHHHHHHHH--SEEEEEE--HHHHHHHHHHTT----EETTEE-B-HHHHHHHHHIIIIIIHHHHHHHHHHTT--EEEE-TTGGG-EEEEEPPPBTTB--BSBEEEEEE--HHHHHHHHTTPEEEE-SEEE-SSS-EEE--HHHHHHHHHHHHTTTSEEEEEEEESSSS-BSSTT-TT-B--EE-HHHHHHHHHTT-S-TTTHHHHHHHHHHHHTT-SEEEEEEGGGHHHHHTS----SEEE---/--EEEEEEEPHHHHT-HHHHHHHHHHHHH--SEEEEEE--HHHHHHHHHHTT----EETTEE-B-HHHHHHHHHIIIIIIHHHHHHHHHHTT--EEEE-TTGGG-EEEEEPPPBTTB--BSBEEEEEE--HHHHHHHHTTPEEEE-SEEE-SSS-EEE--HHHHHHHHHHHHTTTSEEEEEEEESSSS-BSSTT-TT-B--EE-HHHHHHHHHTT-S-TTTHHHHHHHHHHHHTT-SEEEEEEGGGHHHHHTS----SEEE---

pLDDT: mean 95.02, std 5.01, range [70.81, 99.0]

InterPro domains:
  IPR001048 Aspartate/glutamate/uridylate kinase [PF00696] (3-242)
  IPR004662 Acetylglutamate kinase family [PIRSF000728] (1-259)
  IPR004662 Acetylglutamate kinase family [TIGR00761] (5-241)
  IPR036393 Acetylglutamate kinase-like superfamily [G3DSA:3.40.1160.10] (1-264)
  IPR036393 Acetylglutamate kinase-like superfamily [SSF53633] (1-262)
  IPR037528 Acetylglutamate kinase ArgB [MF_00082] (2-259)

Nearest PDB structures (foldseek):
  2v5h-assembly1_D  TM=9.133E-01  e=1.028E-25  Synechococcus elongatus PCC 7942 = FACHB-805
  2buf-assembly2_H  TM=9.033E-01  e=3.281E-24  Pseudomonas aeruginosa
  2buf-assembly1_A  TM=8.871E-01  e=1.798E-23  Pseudomonas aeruginosa
  2ap9-assembly1_E  TM=8.761E-01  e=6.061E-23  Mycobacterium tuberculosis CDC1551
  7nly-assembly1_A  TM=8.707E-01  e=2.185E-21  Mycobacterium tuberculosis H37Rv

Organism: Cytophaga hutchinsonii (strain ATCC 33406 / DSM 1761 / CIP 103989 / NBRC 15051 / NCIMB 9469 / D465) (NCBI:txid269798)

Sequence (528 aa):
MQKLYIIKVGGNIIDNPEALTSFLKDFASLKENKILVHGGGKVATEISKGLGIEAQMVDGRRITDAETLKIVTMVYGGLINKNIVAKLQSNECNAIGLTGADANIMLSSKRPLKNGIDYGFVGDVKKVHPQPLIHLLSQGITPVVAPLTHDGNGTMLNTNADTVASELAVALCGAFAVNLVYCFELKGVLRDFEDKDSVISTINPDTYEELKSTGVINKGMIPKLDNSFNAINAGVSSVIICQAESLVELINENKTVGTKLVANMQKLYIIKVGGNIIDNPEALTSFLKDFASLKENKILVHGGGKVATEISKGLGIEAQMVDGRRITDAETLKIVTMVYGGLINKNIVAKLQSNECNAIGLTGADANIMLSSKRPLKNGIDYGFVGDVKKVHPQPLIHLLSQGITPVVAPLTHDGNGTMLNTNADTVASELAVALCGAFAVNLVYCFELKGVLRDFEDKDSVISTINPDTYEELKSTGVINKGMIPKLDNSFNAINAGVSSVIICQAESLVELINENKTVGTKLVAN